Protein 7EPE (pdb70)

Nearest PDB structures (foldseek):
  7epe-assembly1_A  TM=1.003E+00  e=8.708E-57  Homo sapiens
  5tgz-assembly1_A  TM=4.168E-01  e=1.213E-21  Homo sapiens
  5v56-assembly1_B  TM=3.958E-01  e=6.514E-21  Homo sapiens
  5v56-assembly1_A  TM=3.921E-01  e=1.243E-20  Homo sapiens
  5v57-assembly1_A  TM=3.884E-01  e=1.355E-20  Homo sapiens

B-factor: mean 84.49, std 17.22, range [30.0, 153.54]

Secondary structure (P-SEA, 3-state):
ccccaaaaaaaaaaaaaaaaaaaaaaaaacccccccccaaaaaaaaaaaaaaaaaaaaaaaccccaaaaaaaaacaaaaaaaaaaaaaaaaaaaaaacccbbbbbbbbccaaaaaaaaaaaaaaaaaccbbbbbbccccccccccccccbbbbbbbbbbcccccccccaaaaaaaccccccccccbbbbbcccccccccaaaaaaaaaaaaaacccccccccccccccccaaaaaaaaaccccccccccccaaaaaaaaaaaaaaaaaaaaaaaaaccccccccccccccccaaaaaaaaaaaaaaaaaaaaacccccccaaaaaaaaaaaaaaaaaaacaaaaaaacccaaaaaaaaaaaaaaaaaaaaccccaaaaaaacccccccc

Foldseek 3Di:
DCPLLPVLLVLLVVQLVLLVVLVVLCVVCVVWCLCVQAQNVLVVLLSVLLNLLSVLLVLLSDDAFLVSQLCNLLRVLLSLLSNLLSLLLRLVQLCQLQVAAEEEEEFDDVCQLVVLQVLLQVLLVVSNYNYDYYYLLPDDQAQQCPPHQEYEYEWEWDDDPDTDTHPSCVVNLVNVLRNPQAAHEYEYEYEAAPVDPCQRVVRVSSVVVSVVSNHRDQDYYHGDHDRVVVVSVVSSVSSVRSSPSRPNDDDSVNSVVSSVVSSVVLNCVSVVVCVVPPWGDPSDIPDDCVNDCPSVVSSVVSLVSSLVSLVVSQVDCGSNSLSVLSNQLSVVLCVLCVVLVVVCVVCVPDSSVNSSSSSVSSSVNSVSCCPRRSVVSSCCSPVVVVVRD

GO terms:
  GO:0005515 protein binding (F, IPI)
  GO:0008066 glutamate receptor activity (F, IDA)
  GO:0005886 plasma membrane (C, IDA)
  GO:0007216 G protein-coupled glutamate receptor signaling pathway (P, IDA)
  GO:0005886 plasma membrane (C, TAS)
  GO:0007194 negative regulation of adenylate cyclase activity (P, TAS)
  GO:0007268 chemical synaptic transmission (P, TAS)
  GO:0004930 G protein-coupled receptor activity (F, TAS)
  GO:0008066 glutamate receptor activity (F, TAS)

Organism: Homo sapiens (NCBI:txid9606)

CATH classification: 3.40.50.360

Sequence (389 aa):
GDAWAVGPVTIACLGALATLFVLGVFVRHNATPVVKASGRELCYILLGGVFLCYCMTFIFIAKPSTAVCTLRRLGLGTAFSVCYSALLTKTYRIARIFGAKALIVYGSTTGNTEYTAETIARELADAGYEVDSRDAASVEAGGLFEGFDLVLLGCSTWGDDSIELQDDFIPLFDSLEETGAQGRKVACFGCGDSSWEYFCGAVDAIEEKLKNLGAEIVQDGLRIDGDPRAARDDIVGWAHDVRGAIPRFISPASQVAICLALISGQLLIVVAWLVVEAPGTGLRCNHRDASMLGSLAYNVLLIALCTLYAFKTRKCPENFNEAKFIGFTMYTTCIIWLAFLPIFYVTSSDYRVQTTTMCVSVSLSGSVVLGCLFAPKLYIILFQPQKNV

Solvent-accessible surface area: 17642 Å² total; per-residue (Å²): 113,111,84,76,8,97,41,10,43,68,72,0,52,118,8,15,118,41,3,89,112,8,64,40,12,1,88,194,61,50,86,22,58,1,2,112,46,11,2,52,49,0,2,55,39,0,4,34,0,0,65,72,1,3,30,13,2,77,29,7,54,31,82,34,47,83,66,21,0,40,83,23,8,58,10,34,3,24,1,16,0,18,3,3,0,0,0,12,1,4,1,76,27,2,19,88,13,64,39,5,67,0,0,0,0,38,0,18,70,107,26,47,0,25,34,0,1,112,11,0,18,52,44,0,55,106,15,17,12,124,41,57,52,80,43,5,72,98,26,144,14,52,41,17,0,66,56,15,54,0,0,0,0,0,1,13,33,113,29,94,113,76,79,41,22,3,98,44,0,69,83,5,39,89,28,0,106,96,0,34,2,143,58,56,66,0,0,0,1,0,7,19,62,75,100,141,149,119,62,1,3,0,1,51,33,1,28,101,39,0,130,115,40,34,14,87,61,45,40,114,12,15,81,5,75,28,62,0,135,98,21,120,83,99,0,42,42,17,0,130,76,0,54,45,20,9,59,46,140,29,37,59,76,52,7,41,59,72,0,96,60,35,15,46,19,0,69,130,52,0,78,48,17,19,122,117,62,68,38,8,61,115,120,117,21,78,42,35,49,82,70,56,98,30,15,56,61,42,2,65,92,2,10,56,65,0,27,122,72,0,110,76,18,117,96,15,97,34,16,85,51,6,2,86,42,1,0,94,0,0,79,45,2,31,115,13,24,137,53,34,61,73,77,30,177,126,25,64,121,74,63,145,64,27,3,46,20,14,1,58,8,3,2,74,5,0,48,18,2,18,42,29,2,0,48,38,14,20,119,24,5,72,145,58,76,141,50,14,113

InterPro domains:
  IPR000162 GPCR, family 3, metabotropic glutamate receptor [PR00593] (233-244)
  IPR000162 GPCR, family 3, metabotropic glutamate receptor [PR00593] (250-262)
  IPR000162 GPCR, family 3, metabotropic glutamate receptor [PR00593] (313-328)
  IPR000162 GPCR, family 3, metabotropic glutamate receptor [PR00593] (373-384)
  IPR000162 GPCR, family 3, metabotropic glutamate receptor [PR00593] (636-650)
  IPR000162 GPCR, family 3, metabotropic glutamate receptor [PR00593] (793-807)
  IPR000337 GPCR, family 3 [PR00248] (29-41)
  IPR000337 GPCR, family 3 [PR00248] (58-73)
  IPR000337 GPCR, family 3 [PR00248] (73-92)
  IPR000337 GPCR, family 3 [PR00248] (139-165)
  IPR000337 GPCR, family 3 [PR00248] (172-191)
  IPR000337 GPCR, family 3 [PR00248] (191-207)
  IPR000337 GPCR, family 3 [PR00248] (207-224)
  IPR000337 GPCR, family 3 [PR00248] (595-617)
  IPR000337 GPCR, family 3 [PR00248] (640-661)
  IPR000337 GPCR, family 3 [PR00248] (679-702)
  IPR000337 GPCR, family 3 [PR00248] (734-757)
  IPR000337 GPCR, family 3 [PR00248] (757-778)
  IPR001458 GPCR, family 3, metabotropic glutamate receptor 2 [PR01052] (3-19)
  IPR001458 GPCR, family 3, metabotropic glutamate receptor 2 [PR01052] (19-29)

Radius of gyration: 28.12 Å; Cα contacts (8 Å, |Δi|>4): 624; chains: 1; bounding box: 61×88×33 Å

Structure (mmCIF, N/CA/C/O backbone):
data_7EPE
#
_entry.id   7EPE
#
_cell.length_a   58.521
_cell.length_b   86.402
_cell.length_c   99.630
_cell.angle_alpha   90.000
_cell.angle_beta   90.000
_cell.angle_gamma   90.000
#
_symmetry.space_group_name_H-M   'P 21 2 21'
#
loop_
_entity.id
_entity.type
_entity.pdbx_description
1 polymer 'Metabotropic glutamate receptor 2'
2 non-polymer 'FLAVIN MONONUCLEOTIDE'
3 non-polymer 4-(1-methylpyrazol-4-yl)-7-[[(2~{S})-2-(trifluoromethyl)morpholin-4-yl]methyl]quinoline-2-carboxamide
#
loop_
_atom_site.group_PDB
_atom_site.id
_atom_site.type_symbol
_atom_site.label_atom_id
_atom_site.label_alt_id
_atom_site.label_comp_id
_atom_site.label_asym_id
_atom_site.label_entity_id
_atom_site.label_seq_id
_atom_site.pdbx_PDB_ins_code
_atom_site.Cartn_x
_atom_site.Cartn_y
_atom_site.Cartn_z
_atom_site.occupancy
_atom_site.B_iso_or_equiv
_atom_site.auth_seq_id
_atom_site.auth_comp_id
_atom_site.auth_asym_id
_atom_site.auth_atom_id
_atom_site.pdbx_PDB_model_num
ATOM 1 N N . GLY A 1 18 ? -7.42800 -63.79900 42.57700 1.000 91.60000 564 GLY A N 1
ATOM 2 C CA . GLY A 1 18 ? -5.98100 -63.62800 42.66300 1.000 91.21000 564 GLY A CA 1
ATOM 3 C C . GLY A 1 18 ? -5.43400 -62.30400 42.15100 1.000 93.92000 564 GLY A C 1
ATOM 4 O O . GLY A 1 18 ? -4.21700 -62.09300 42.19000 1.000 93.96000 564 GLY A O 1
ATOM 5 N N . ASP A 1 19 ? -6.31400 -61.39200 41.68300 1.000 88.41000 565 ASP A N 1
ATOM 6 C CA . ASP A 1 19 ? -5.89000 -60.08900 41.16500 1.000 87.23000 565 ASP A CA 1
ATOM 7 C C . ASP A 1 19 ? -6.29300 -58.90500 42.06700 1.000 85.09000 565 ASP A C 1
ATOM 8 O O . ASP A 1 19 ? -6.11600 -57.73600 41.67400 1.000 83.47000 565 ASP A O 1
ATOM 13 N N . ALA A 1 20 ? -6.76400 -59.22300 43.29500 1.000 77.64000 566 ALA A N 1
ATOM 14 C CA . ALA A 1 20 ? -7.17100 -58.27300 44.33000 1.000 76.81000 566 ALA A CA 1
ATOM 15 C C . ALA A 1 20 ? -6.05000 -57.29500 44.70700 1.000 80.33000 566 ALA A C 1
ATOM 16 O O . ALA A 1 20 ? -6.29000 -56.09600 44.76200 1.000 80.67000 566 ALA A O 1
ATOM 18 N N . TRP A 1 21 ? -4.82500 -57.80900 44.92000 1.000 75.80000 567 TRP A N 1
ATOM 19 C CA . TRP A 1 21 ? -3.62000 -57.06300 45.27300 1.000 75.21000 567 TRP A CA 1
ATOM 20 C C . TRP A 1 21 ? -3.25100 -55.98700 44.24000 1.000 76.11000 567 TRP A C 1
ATOM 21 O O . TRP A 1 21 ? -2.46800 -55.07400 44.54900 1.000 75.91000 567 TRP A O 1
ATOM 32 N N . ALA A 1 22 ? -3.78200 -56.11700 43.01100 1.000 68.97000 568 ALA A N 1
ATOM 33 C CA . ALA A 1 22 ? -3.48200 -55.19800 41.92500 1.000 66.88000 568 ALA A CA 1
ATOM 34 C C . ALA A 1 22 ? -4.47600 -54.04200 41.75900 1.000 66.30000 568 ALA A C 1
ATOM 35 O O . ALA A 1 22 ? -4.13000 -53.08700 41.09900 1.000 68.50000 568 ALA A O 1
ATOM 37 N N . VAL A 1 23 ? -5.65700 -54.08900 42.37900 1.000 57.91000 569 VAL A N 1
ATOM 38 C CA . VAL A 1 23 ? -6.71700 -53.09700 42.23700 1.000 56.92000 569 VAL A CA 1
ATOM 39 C C . VAL A 1 23 ? -6.28900 -51.68100 42.68700 1.000 62.37000 569 VAL A C 1
ATOM 40 O O . VAL A 1 23 ? -6.44400 -50.72100 41.91200 1.000 61.15000 569 VAL A O 1
ATOM 44 N N . GLY A 1 24 ? -5.75700 -51.58400 43.91300 1.000 59.40000 570 GLY A N 1
ATOM 45 C CA . GLY A 1 24 ? -5.21200 -50.37000 44.51500 1.000 58.58000 570 GLY A CA 1
ATOM 46 C C . GLY A 1 24 ? -4.14800 -49.73100 43.64000 1.000 66.41000 570 GLY A C 1
ATOM 47 O O . GLY A 1 24 ? -4.36100 -48.59800 43.16800 1.000 66.30000 570 GLY A O 1
ATOM 48 N N . PRO A 1 25 ? -3.03000 -50.47600 43.31100 1.000 63.68000 571 PRO A N 1
ATOM 49 C CA . PRO A 1 25 ? -1.97800 -49.90700 42.42400 1.000 62.12000 571 PRO A CA 1
ATOM 50 C C . PRO A 1 25 ? -2.46200 -49.46200 41.04900 1.000 65.69000 571 PRO A C 1
ATOM 51 O O . PRO A 1 25 ? -2.01400 -48.41900 40.58700 1.000 65.99000 571 PRO A O 1
ATOM 55 N N . VAL A 1 26 ? -3.37300 -50.23300 40.40500 1.000 62.33000 572 VAL A N 1
ATOM 56 C CA . VAL A 1 26 ? -3.94200 -49.90000 39.08300 1.000 62.07000 572 VAL A CA 1
ATOM 57 C C . VAL A 1 26 ? -4.77500 -48.58800 39.16700 1.000 66.82000 572 VAL A C 1
ATOM 58 O O . VAL A 1 26 ? -4.62500 -47.72600 38.29700 1.000 65.68000 572 VAL A O 1
ATOM 62 N N . THR A 1 27 ? -5.58700 -48.42100 40.25400 1.000 63.91000 573 THR A N 1
ATOM 63 C CA . THR A 1 27 ? -6.40400 -47.23100 40.51600 1.000 62.96000 573 THR A CA 1
ATOM 64 C C . THR A 1 27 ? -5.53400 -46.00900 40.64600 1.000 67.81000 573 THR A C 1
ATOM 65 O O . THR A 1 27 ? -5.85000 -45.00600 40.01800 1.000 67.84000 573 THR A O 1
ATOM 69 N N . ILE A 1 28 ? -4.42600 -46.09600 41.42200 1.000 65.65000 574 ILE A N 1
ATOM 70 C CA . ILE A 1 28 ? -3.47000 -44.98600 41.57900 1.000 65.89000 574 ILE A CA 1
ATOM 71 C C . ILE A 1 28 ? -2.92300 -44.62300 40.19700 1.000 67.52000 574 ILE A C 1
ATOM 72 O O . ILE A 1 28 ? -3.08500 -43.48200 39.76300 1.000 66.47000 574 ILE A O 1
ATOM 77 N N . ALA A 1 29 ? -2.31800 -45.61600 39.51100 1.000 63.08000 575 ALA A N 1
ATOM 78 C CA . ALA A 1 29 ? -1.73100 -45.50000 38.18100 1.000 63.75000 575 ALA A CA 1
ATOM 79 C C . ALA A 1 29 ? -2.66600 -44.81900 37.15200 1.000 70.34000 575 ALA A C 1
ATOM 80 O O . ALA A 1 29 ? -2.20400 -43.96500 36.40300 1.000 71.31000 575 ALA A O 1
ATOM 82 N N . CYS A 1 30 ? -3.95500 -45.18800 37.12300 1.000 67.25000 576 CYS A N 1
ATOM 83 C CA . CYS A 1 30 ? -4.94700 -44.59900 36.22200 1.000 68.30000 576 CYS A CA 1
ATOM 84 C C . CYS A 1 30 ? -5.25700 -43.16000 36.61800 1.000 69.44000 576 CYS A C 1
ATOM 85 O O . CYS A 1 30 ? -5.33500 -42.30500 35.74900 1.000 66.93000 576 CYS A O 1
ATOM 88 N N . LEU A 1 31 ? -5.44900 -42.89400 37.92400 1.000 66.70000 577 LEU A N 1
ATOM 89 C CA . LEU A 1 31 ? -5.74100 -41.54600 38.41600 1.000 66.80000 577 LEU A CA 1
ATOM 90 C C . LEU A 1 31 ? -4.56400 -40.60200 38.14700 1.000 69.19000 577 LEU A C 1
ATOM 91 O O . LEU A 1 31 ? -4.77100 -39.47500 37.66500 1.000 67.58000 577 LEU A O 1
ATOM 96 N N . GLY A 1 32 ? -3.35100 -41.11200 38.37800 1.000 64.56000 578 GLY A N 1
ATOM 97 C CA . GLY A 1 32 ? -2.10800 -40.39100 38.14400 1.000 64.13000 578 GLY A CA 1
ATOM 98 C C . GLY A 1 32 ? -1.85700 -40.09000 36.67600 1.000 68.42000 578 GLY A C 1
ATOM 99 O O . GLY A 1 32 ? -1.42200 -38.97800 36.33600 1.000 68.36000 578 GLY A O 1
ATOM 100 N N . ALA A 1 33 ? -2.13200 -41.08700 35.79100 1.000 62.87000 579 ALA A N 1
ATOM 101 C CA . ALA A 1 33 ? -1.99500 -40.96000 34.34000 1.000 61.94000 579 ALA A CA 1
ATOM 102 C C . ALA A 1 33 ? -2.94700 -39.89700 33.82000 1.000 67.29000 579 ALA A C 1
ATOM 103 O O . ALA A 1 33 ? -2.54100 -39.05400 33.03700 1.000 66.93000 579 ALA A O 1
ATOM 105 N N . LEU A 1 34 ? -4.19100 -39.91000 34.29400 1.000 66.33000 580 LEU A N 1
ATOM 106 C CA . LEU A 1 34 ? -5.22400 -38.95300 33.90500 1.000 67.36000 580 LEU A CA 1
ATOM 107 C C . LEU A 1 34 ? -4.89400 -37.53900 34.34500 1.000 70.46000 580 LEU A C 1
ATOM 108 O O . LEU A 1 34 ? -5.12700 -36.61800 33.57100 1.000 70.93000 580 LEU A O 1
ATOM 113 N N . ALA A 1 35 ? -4.29800 -37.37400 35.54800 1.000 65.90000 581 ALA A N 1
ATOM 114 C CA . ALA A 1 35 ? -3.85500 -36.08300 36.10800 1.000 64.37000 581 ALA A CA 1
ATOM 115 C C . ALA A 1 35 ? -2.74600 -35.50000 35.22700 1.000 68.11000 581 ALA A C 1
ATOM 116 O O . ALA A 1 35 ? -2.87700 -34.35700 34.79800 1.000 68.47000 581 ALA A O 1
ATOM 118 N N . THR A 1 36 ? -1.69500 -36.31200 34.90800 1.000 63.37000 582 THR A N 1
ATOM 119 C CA . THR A 1 36 ? -0.54000 -35.96700 34.05600 1.000 62.20000 582 THR A CA 1
ATOM 120 C C . THR A 1 36 ? -1.01200 -35.54500 32.65300 1.000 65.90000 582 THR A C 1
ATOM 121 O O . THR A 1 36 ? -0.42900 -34.63000 32.05600 1.000 65.57000 582 THR A O 1
ATOM 125 N N . LEU A 1 37 ? -2.05900 -36.21600 32.13300 1.000 61.70000 583 LEU A N 1
ATOM 126 C CA . LEU A 1 37 ? -2.59200 -35.89400 30.81800 1.000 62.21000 583 LEU A CA 1
ATOM 127 C C . LEU A 1 37 ? -3.32600 -34.54500 30.82700 1.000 66.89000 583 LEU A C 1
ATOM 128 O O . LEU A 1 37 ? -3.16800 -33.73500 29.89000 1.000 65.74000 583 LEU A O 1
ATOM 133 N N . PHE A 1 38 ? -4.04800 -34.27800 31.94500 1.000 62.83000 584 PHE A N 1
ATOM 134 C CA . PHE A 1 38 ? -4.76700 -33.03700 32.19400 1.000 61.68000 584 PHE A CA 1
ATOM 135 C C . PHE A 1 38 ? -3.76800 -31.88100 32.27600 1.000 65.94000 584 PHE A C 1
ATOM 136 O O . PHE A 1 38 ? -4.00200 -30.84500 31.66400 1.000 65.47000 584 PHE A O 1
ATOM 144 N N . VAL A 1 39 ? -2.65700 -32.08000 33.00300 1.000 63.06000 585 VAL A N 1
ATOM 145 C CA . VAL A 1 39 ? -1.58100 -31.09500 33.16100 1.000 63.38000 585 VAL A CA 1
ATOM 146 C C . VAL A 1 39 ? -0.99500 -30.75400 31.78900 1.000 67.94000 585 VAL A C 1
ATOM 147 O O . VAL A 1 39 ? -0.88800 -29.57300 31.45900 1.000 67.30000 585 VAL A O 1
ATOM 151 N N . LEU A 1 40 ? -0.69800 -31.78700 30.96800 1.000 65.82000 586 LEU A N 1
ATOM 152 C CA . LEU A 1 40 ? -0.19800 -31.62700 29.59900 1.000 65.96000 586 LEU A CA 1
ATOM 153 C C . LEU A 1 40 ? -1.21100 -30.85500 28.73500 1.000 72.26000 586 LEU A C 1
ATOM 154 O O . LEU A 1 40 ? -0.82600 -29.93700 28.00600 1.000 72.50000 586 LEU A O 1
ATOM 159 N N . GLY A 1 41 ? -2.49100 -31.20400 28.86900 1.000 68.80000 587 GLY A N 1
ATOM 160 C CA . GLY A 1 41 ? -3.56700 -30.52500 28.16000 1.000 68.22000 587 GLY A CA 1
ATOM 161 C C . GLY A 1 41 ? -3.64100 -29.04100 28.48300 1.000 70.16000 587 GLY A C 1
ATOM 162 O O . GLY A 1 41 ? -3.71600 -28.22000 27.56500 1.000 69.41000 587 GLY A O 1
ATOM 163 N N . VAL A 1 42 ? -3.58500 -28.68300 29.79800 1.000 65.36000 588 VAL A N 1
ATOM 164 C CA . VAL A 1 42 ? -3.62200 -27.28400 30.25700 1.000 64.39000 588 VAL A CA 1
ATOM 165 C C . VAL A 1 42 ? -2.40700 -26.50600 29.74100 1.000 68.18000 588 VAL A C 1
ATOM 166 O O . VAL A 1 42 ? -2.55800 -25.37900 29.24300 1.000 68.32000 588 VAL A O 1
ATOM 170 N N . PHE A 1 43 ? -1.22000 -27.14100 29.81700 1.000 63.06000 589 PHE A N 1
ATOM 171 C CA . PHE A 1 43 ? 0.04100 -26.58900 29.34300 1.000 62.95000 589 PHE A CA 1
ATOM 172 C C . PHE A 1 43 ? 0.05200 -26.35300 27.85000 1.000 65.86000 589 PHE A C 1
ATOM 173 O O . PHE A 1 43 ? 0.30900 -25.22600 27.46800 1.000 66.30000 589 PHE A O 1
ATOM 181 N N . VAL A 1 44 ? -0.27500 -27.37100 27.01700 1.000 61.74000 590 VAL A N 1
ATOM 182 C CA . VAL A 1 44 ? -0.32100 -27.27300 25.54800 1.000 62.15000 590 VAL A CA 1
ATOM 183 C C . VAL A 1 44 ? -1.38300 -26.25000 25.10700 1.000 70.88000 590 VAL A C 1
ATOM 184 O O . VAL A 1 44 ? -1.10000 -25.42100 24.22100 1.000 71.82000 590 VAL A O 1
ATOM 188 N N . ARG A 1 45 ? -2.58300 -26.25700 25.75700 1.000 67.57000 591 ARG A N 1
ATOM 189 C CA . ARG A 1 45 ? -3.60000 -25.25500 25.43600 1.000 67.62000 591 ARG A CA 1
ATOM 190 C C . ARG A 1 45 ? -3.04900 -23.81700 25.64600 1.000 71.98000 591 ARG A C 1
ATOM 191 O O . ARG A 1 45 ? -3.28800 -22.96000 24.80600 1.000 72.15000 591 ARG A O 1
ATOM 199 N N . HIS A 1 46 ? -2.28200 -23.58600 26.72800 1.000 69.13000 592 HIS A N 1
ATOM 200 C CA . HIS A 1 46 ? -1.69300 -22.27700 27.06700 1.000 68.86000 592 HIS A CA 1
ATOM 201 C C . HIS A 1 46 ? -0.18200 -22.25000 26.81100 1.000 70.41000 592 HIS A C 1
ATOM 202 O O . HIS A 1 46 ? 0.53100 -21.61100 27.55300 1.000 69.34000 592 HIS A O 1
ATOM 209 N N . ASN A 1 47 ? 0.30300 -22.94800 25.76800 1.000 66.41000 593 ASN A N 1
ATOM 210 C CA . ASN A 1 47 ? 1.72900 -23.08600 25.41900 1.000 65.73000 593 ASN A CA 1
ATOM 211 C C . ASN A 1 47 ? 2.52200 -21.76800 25.21300 1.000 68.62000 593 ASN A C 1
ATOM 212 O O . ASN A 1 47 ? 3.70200 -21.72600 25.56000 1.000 67.65000 593 ASN A O 1
ATOM 217 N N . ALA A 1 48 ? 1.90200 -20.73100 24.62700 1.000 64.92000 594 ALA A N 1
ATOM 218 C CA . ALA A 1 48 ? 2.57200 -19.45700 24.33000 1.000 64.86000 594 ALA A CA 1
ATOM 219 C C . ALA A 1 48 ? 2.43700 -18.44200 25.48100 1.000 74.62000 594 ALA A C 1
ATOM 220 O O . ALA A 1 48 ? 2.93100 -17.30600 25.40500 1.000 76.94000 594 ALA A O 1
ATOM 222 N N . THR A 1 49 ? 1.77300 -18.87300 26.55000 1.000 72.31000 595 THR A N 1
ATOM 223 C CA . THR A 1 49 ? 1.53100 -18.10600 27.75900 1.000 72.94000 595 THR A CA 1
ATOM 224 C C . THR A 1 49 ? 2.85900 -17.91400 28.54200 1.000 77.88000 595 THR A C 1
ATOM 225 O O . THR A 1 49 ? 3.72900 -18.77600 28.45300 1.000 77.88000 595 THR A O 1
ATOM 229 N N . PRO A 1 50 ? 3.05500 -16.80800 29.29900 1.000 74.90000 596 PRO A N 1
ATOM 230 C CA . PRO A 1 50 ? 4.30700 -16.65600 30.07300 1.000 73.52000 596 PRO A CA 1
ATOM 231 C C . PRO A 1 50 ? 4.59600 -17.76700 31.09800 1.000 74.93000 596 PRO A C 1
ATOM 232 O O . PRO A 1 50 ? 5.73900 -18.17800 31.18200 1.000 74.62000 596 PRO A O 1
ATOM 236 N N . VAL A 1 51 ? 3.59000 -18.29300 31.82900 1.000 70.12000 597 VAL A N 1
ATOM 237 C CA . VAL A 1 51 ? 3.78600 -19.38600 32.82000 1.000 69.42000 597 VAL A CA 1
ATOM 238 C C . VAL A 1 51 ? 4.45400 -20.63000 32.18400 1.000 73.81000 597 VAL A C 1
ATOM 239 O O . VAL A 1 51 ? 5.34400 -21.22900 32.79400 1.000 73.86000 597 VAL A O 1
ATOM 243 N N . VAL A 1 52 ? 4.04400 -20.99100 30.96000 1.000 70.68000 598 VAL A N 1
ATOM 244 C CA . VAL A 1 52 ? 4.57400 -22.14300 30.21200 1.000 70.78000 598 VAL A CA 1
ATOM 245 C C . VAL A 1 52 ? 5.89300 -21.79500 29.44900 1.000 77.23000 598 VAL A C 1
ATOM 246 O O . VAL A 1 52 ? 6.81400 -22.60200 29.43200 1.000 76.12000 598 VAL A O 1
ATOM 250 N N . LYS A 1 53 ? 5.99200 -20.60100 28.85300 1.000 77.45000 599 LYS A N 1
ATOM 251 C CA . LYS A 1 53 ? 7.15800 -20.17200 28.06700 1.000 78.84000 599 LYS A CA 1
ATOM 252 C C . LYS A 1 53 ? 8.39000 -19.65100 28.86600 1.000 86.58000 599 LYS A C 1
ATOM 253 O O . LYS A 1 53 ? 9.52400 -19.91400 28.45300 1.000 85.95000 599 LYS A O 1
ATOM 259 N N . ALA A 1 54 ? 8.16400 -18.91100 29.98100 1.000 86.58000 600 ALA A N 1
ATOM 260 C CA . ALA A 1 54 ? 9.16100 -18.17300 30.79200 1.000 88.11000 600 ALA A CA 1
ATOM 261 C C . ALA A 1 54 ? 10.32500 -18.95900 31.42300 1.000 94.27000 600 ALA A C 1
ATOM 262 O O . ALA A 1 54 ? 11.24800 -18.32000 31.94500 1.000 95.80000 600 ALA A O 1
ATOM 264 N N . SER A 1 55 ? 10.32100 -20.28000 31.37300 1.000 90.77000 601 SER A N 1
ATOM 265 C CA . SER A 1 55 ? 11.40800 -21.05200 31.98200 1.000 90.64000 601 SER A CA 1
ATOM 266 C C . SER A 1 55 ? 12.00200 -22.07500 30.98500 1.000 93.71000 601 SER A C 1
ATOM 267 O O . SER A 1 55 ? 12.48800 -21.68800 29.91200 1.000 94.01000 601 SER A O 1
ATOM 270 N N . GLY A 1 56 ? 11.95800 -23.35400 31.35900 1.000 88.39000 602 GLY A N 1
ATOM 271 C CA . GLY A 1 56 ? 12.40900 -24.48100 30.55300 1.000 86.32000 602 GLY A CA 1
ATOM 272 C C . GLY A 1 56 ? 11.18700 -25.22300 30.05800 1.000 84.83000 602 GLY A C 1
ATOM 273 O O . GLY A 1 56 ? 10.80100 -26.24200 30.63300 1.000 84.52000 602 GLY A O 1
ATOM 274 N N . ARG A 1 57 ? 10.52500 -24.65500 29.04200 1.000 76.59000 603 ARG A N 1
ATOM 275 C CA . ARG A 1 57 ? 9.30800 -25.20000 28.45800 1.000 74.24000 603 ARG A CA 1
ATOM 276 C C . ARG A 1 57 ? 9.46800 -26.64000 27.97700 1.000 75.98000 603 ARG A C 1
ATOM 277 O O . ARG A 1 57 ? 8.63900 -27.48300 28.31500 1.000 76.57000 603 ARG A O 1
ATOM 285 N N . GLU A 1 58 ? 10.53200 -26.91600 27.20300 1.000 70.11000 604 GLU A N 1
ATOM 286 C CA . GLU A 1 58 ? 10.83100 -28.23300 26.63200 1.000 68.63000 604 GLU A CA 1
ATOM 287 C C . GLU A 1 58 ? 11.12800 -29.18500 27.74400 1.000 71.08000 604 GLU A C 1
ATOM 288 O O . GLU A 1 58 ? 10.70000 -30.33400 27.69000 1.000 71.80000 604 GLU A O 1
ATOM 294 N N . LEU A 1 59 ? 11.78900 -28.68600 28.80300 1.000 65.72000 605 LEU A N 1
ATOM 295 C CA . LEU A 1 59 ? 12.13600 -29.46800 29.99000 1.000 64.26000 605 LEU A CA 1
ATOM 296 C C . LEU A 1 59 ? 10.89700 -29.92000 30.79100 1.000 66.53000 605 LEU A C 1
ATOM 297 O O . LEU A 1 59 ? 10.86100 -31.07400 31.19700 1.000 65.81000 605 LEU A O 1
ATOM 302 N N . CYS A 1 60 ? 9.86700 -29.04600 30.93500 1.000 63.89000 606 CYS A N 1
ATOM 303 C CA . CYS A 1 60 ? 8.58300 -29.31000 31.61200 1.000 63.91000 606 CYS A CA 1
ATOM 304 C C . CYS A 1 60 ? 7.73800 -30.32400 30.85700 1.000 67.55000 606 CYS A C 1
ATOM 305 O O . CYS A 1 60 ? 6.91300 -30.98900 31.47400 1.000 67.86000 606 CYS A O 1
ATOM 308 N N . TYR A 1 61 ? 7.91900 -30.44100 29.53000 1.000 63.65000 607 TYR A N 1
ATOM 309 C CA . TYR A 1 61 ? 7.21100 -31.44900 28.73300 1.000 63.41000 607 TYR A CA 1
ATOM 310 C C . TYR A 1 61 ? 7.94700 -32.77900 28.90300 1.000 68.41000 607 TYR A C 1
ATOM 311 O O . TYR A 1 61 ? 7.30500 -33.83300 29.02900 1.000 69.63000 607 TYR A O 1
ATOM 320 N N . ILE A 1 62 ? 9.30000 -32.72800 28.94600 1.000 62.62000 608 ILE A N 1
ATOM 321 C CA . ILE A 1 62 ? 10.12400 -33.92300 29.15700 1.000 60.90000 608 ILE A CA 1
ATOM 322 C C . ILE A 1 62 ? 9.78500 -34.49000 30.54900 1.000 63.55000 608 ILE A C 1
ATOM 323 O O . ILE A 1 62 ? 9.45200 -35.67000 30.65800 1.000 62.12000 608 ILE A O 1
ATOM 328 N N . LEU A 1 63 ? 9.74100 -33.60200 31.56900 1.000 59.21000 609 LEU A N 1
ATOM 329 C CA . LEU A 1 63 ? 9.39200 -33.92200 32.94600 1.000 59.39000 609 LEU A CA 1
ATOM 330 C C . LEU A 1 63 ? 8.02900 -34.62000 33.02100 1.000 66.93000 609 LEU A C 1
ATOM 331 O O . LEU A 1 63 ? 7.93700 -35.67400 33.65200 1.000 68.57000 609 LEU A O 1
ATOM 336 N N . LEU A 1 64 ? 6.99800 -34.07000 32.33700 1.000 62.93000 610 LEU A N 1
ATOM 337 C CA . LEU A 1 64 ? 5.65600 -34.65400 32.29600 1.000 62.47000 610 LEU A CA 1
ATOM 338 C C . LEU A 1 64 ? 5.64800 -36.03300 31.67800 1.000 64.35000 610 LEU A C 1
ATOM 339 O O . LEU A 1 64 ? 4.95000 -36.90500 32.18400 1.000 63.39000 610 LEU A O 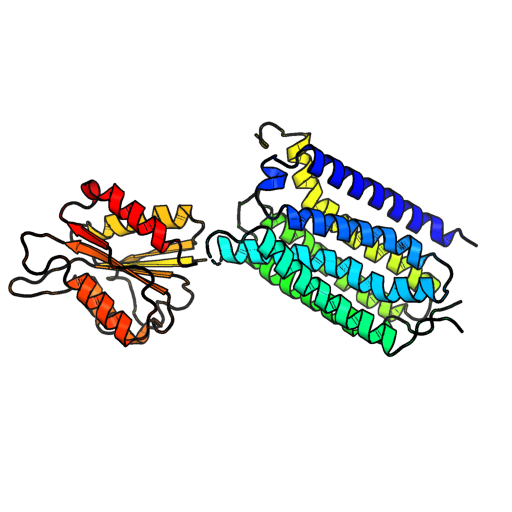1
ATOM 344 N N . GLY A 1 65 ? 6.48500 -36.24000 30.65700 1.000 61.09000 611 GLY A N 1
ATOM 345 C CA . GLY A 1 65 ? 6.65300 -37.53600 30.00900 1.000 60.99000 611 GLY A CA 1
ATOM 346 C C . GLY A 1 65 ? 7.19600 -38.54600 31.00000 1.000 65.88000 611 GLY A C 1
ATOM 347 O O . GLY A 1 65 ? 6.72900 -39.68000 31.04400 1.000 66.01000 611 GLY A O 1
ATOM 348 N N . GLY A 1 66 ? 8.14200 -38.10300 31.82800 1.000 62.58000 612 GLY A N 1
ATOM 349 C CA . GLY A 1 66 ? 8.78400 -38.91700 32.85300 1.000 62.65000 612 GLY A CA 1
ATOM 350 C C . GLY A 1 66 ? 7.82300 -39.32900 33.94600 1.000 66.68000 612 GLY A C 1
ATOM 351 O O . GLY A 1 66 ? 7.86700 -40.48200 34.41100 1.000 65.86000 612 GLY A O 1
ATOM 352 N N . VAL A 1 67 ? 6.94800 -38.36500 34.36900 1.000 61.13000 613 VAL A N 1
ATOM 353 C CA . VAL A 1 67 ? 5.90000 -38.57600 35.38100 1.000 59.10000 613 VAL A CA 1
ATOM 354 C C . VAL A 1 67 ? 4.87300 -39.58100 34.80500 1.000 60.74000 613 VAL A C 1
ATOM 355 O O . VAL A 1 67 ? 4.49400 -40.52900 35.48700 1.000 57.01000 613 VAL A O 1
ATOM 359 N N . PHE A 1 68 ? 4.49200 -39.41200 33.52100 1.000 59.40000 614 PHE A N 1
ATOM 360 C CA . PHE A 1 68 ? 3.58300 -40.34500 32.83800 1.000 59.57000 614 PHE A CA 1
ATOM 361 C C . PHE A 1 68 ? 4.16300 -41.76500 32.84300 1.000 62.65000 614 PHE A C 1
ATOM 362 O O . PHE A 1 68 ? 3.43600 -42.68800 33.16400 1.000 60.78000 614 PHE A O 1
ATOM 370 N N . LEU A 1 69 ? 5.48100 -41.92200 32.57100 1.000 62.44000 615 LEU A N 1
ATOM 371 C CA . LEU A 1 69 ? 6.18100 -43.22200 32.58300 1.000 63.77000 615 LEU A CA 1
ATOM 372 C C . LEU A 1 69 ? 6.23300 -43.86500 33.97700 1.000 67.07000 615 LEU A C 1
ATOM 373 O O . LEU A 1 69 ? 6.13800 -45.08700 34.07900 1.000 66.44000 615 LEU A O 1
ATOM 378 N N . CYS A 1 70 ? 6.33400 -43.03600 35.03300 1.000 62.68000 616 CYS A N 1
ATOM 379 C CA . CYS A 1 70 ? 6.31600 -43.47400 36.42300 1.000 62.57000 616 CYS A CA 1
ATOM 380 C C . CYS A 1 70 ? 5.01800 -44.19200 36.71800 1.000 65.55000 616 CYS A C 1
ATOM 381 O O . CYS A 1 70 ? 5.06700 -45.33800 37.15800 1.000 66.76000 616 CYS A O 1
ATOM 384 N N . TYR A 1 71 ? 3.86800 -43.57400 36.39400 1.000 60.10000 617 TYR A N 1
ATOM 385 C CA . TYR A 1 71 ? 2.56400 -44.20600 36.59400 1.000 60.12000 617 TYR A CA 1
ATOM 386 C C . TYR A 1 71 ? 2.38700 -45.47500 35.75600 1.000 65.10000 617 TYR A C 1
ATOM 387 O O . TYR A 1 71 ? 1.85800 -46.47400 36.25600 1.000 62.52000 617 TYR A O 1
ATOM 396 N N . CYS A 1 72 ? 2.84600 -45.43600 34.49500 1.000 65.15000 618 CYS A N 1
ATOM 397 C CA . CYS A 1 72 ? 2.73600 -46.56700 33.57500 1.000 67.14000 618 CYS A CA 1
ATOM 398 C C . CYS A 1 72 ? 3.53900 -47.77900 34.01300 1.000 70.72000 618 CYS A C 1
ATOM 399 O O . CYS A 1 72 ? 3.17300 -48.89100 33.65200 1.000 69.27000 618 CYS A O 1
ATOM 402 N N . MET A 1 73 ? 4.60500 -47.56900 34.82700 1.000 67.64000 619 MET A N 1
ATOM 403 C CA . MET A 1 73 ? 5.44800 -48.63900 35.35900 1.000 67.45000 619 MET A CA 1
ATOM 404 C C . MET A 1 73 ? 4.63600 -49.68100 36.14100 1.000 70.05000 619 MET A C 1
ATOM 405 O O . MET A 1 73 ? 5.02100 -50.84700 36.15400 1.000 69.03000 619 MET A O 1
ATOM 410 N N . THR A 1 74 ? 3.50800 -49.25700 36.77000 1.000 66.62000 620 THR A N 1
ATOM 411 C CA . THR A 1 74 ? 2.60600 -50.10800 37.55000 1.000 66.60000 620 THR A CA 1
ATOM 412 C C . THR A 1 74 ? 2.15500 -51.25300 36.66900 1.000 71.50000 620 THR A C 1
ATOM 413 O O . THR A 1 74 ? 2.38300 -52.39800 37.02600 1.000 72.31000 620 THR A O 1
ATOM 417 N N . PHE A 1 75 ? 1.59900 -50.94200 35.49100 1.000 68.15000 621 PHE A N 1
ATOM 418 C CA . PHE A 1 75 ? 1.12600 -51.91500 34.50300 1.000 67.90000 621 PHE A CA 1
ATOM 419 C C . PHE A 1 75 ? 2.20000 -52.96100 34.14500 1.000 72.84000 621 PHE A C 1
ATOM 420 O O . PHE A 1 75 ? 1.86800 -54.12600 33.90700 1.000 72.79000 621 PHE A O 1
ATOM 428 N N . ILE A 1 76 ? 3.48200 -52.56500 34.20600 1.000 69.63000 622 ILE A N 1
ATOM 429 C CA . ILE A 1 76 ? 4.62000 -53.45400 33.96700 1.000 69.20000 622 ILE A CA 1
ATOM 430 C C . ILE A 1 76 ? 4.91000 -54.29000 35.22600 1.000 76.02000 622 ILE A C 1
ATOM 431 O O . ILE A 1 76 ? 5.15900 -55.48400 35.09000 1.000 77.82000 622 ILE A O 1
ATOM 436 N N . PHE A 1 77 ? 4.81900 -53.69600 36.44400 1.000 73.02000 623 PHE A N 1
ATOM 437 C CA . PHE A 1 77 ? 5.01400 -54.43600 37.70700 1.000 72.13000 623 PHE A CA 1
ATOM 438 C C . PHE A 1 77 ? 3.91600 -55.45800 37.93800 1.000 75.43000 623 PHE A C 1
ATOM 439 O O . PHE A 1 77 ? 4.21000 -56.55200 38.40300 1.000 75.72000 623 PHE A O 1
ATOM 447 N N . ILE A 1 78 ? 2.66300 -55.11200 37.61900 1.000 72.75000 624 ILE A N 1
ATOM 448 C CA . ILE A 1 78 ? 1.50400 -56.00300 37.79400 1.000 73.96000 624 ILE A CA 1
ATOM 449 C C . ILE A 1 78 ? 1.48900 -57.15700 36.74900 1.000 81.00000 624 ILE A C 1
ATOM 450 O O . ILE A 1 78 ? 0.97000 -58.24000 37.04300 1.000 81.84000 624 ILE A O 1
ATOM 455 N N . ALA A 1 79 ? 2.08900 -56.93000 35.55400 1.000 78.04000 625 ALA A N 1
ATOM 456 C CA . ALA A 1 79 ? 2.16200 -57.89600 34.45900 1.000 77.56000 625 ALA A CA 1
ATOM 457 C C . ALA A 1 79 ? 2.86100 -59.20100 34.84000 1.000 84.62000 625 ALA A C 1
ATOM 458 O O . ALA A 1 79 ? 3.74800 -59.20500 35.70400 1.000 85.53000 625 ALA A O 1
ATOM 460 N N . LYS A 1 80 ? 2.44700 -60.31300 34.19000 1.000 81.03000 626 LYS A N 1
ATOM 461 C CA . LYS A 1 80 ? 3.03900 -61.62000 34.42200 1.000 80.70000 626 LYS A CA 1
ATOM 462 C C . LYS A 1 80 ? 4.43600 -61.64700 33.79700 1.000 85.09000 626 LYS A C 1
ATOM 463 O O . LYS A 1 80 ? 4.58300 -61.28300 32.61600 1.000 82.06000 626 LYS A O 1
ATOM 465 N N . PRO A 1 81 ? 5.47100 -62.03200 34.59700 1.000 84.50000 627 PRO A N 1
ATOM 466 C CA . PRO A 1 81 ? 6.84200 -62.07800 34.07100 1.000 84.73000 627 PRO A CA 1
ATOM 467 C C . PRO A 1 81 ? 6.99400 -62.95700 32.84400 1.000 88.72000 627 PRO A C 1
ATOM 468 O O . PRO A 1 81 ? 6.47500 -64.06800 32.78100 1.000 88.96000 627 PRO A O 1
ATOM 472 N N . SER A 1 82 ? 7.65500 -62.39300 31.84300 1.000 85.18000 628 SER A N 1
ATOM 473 C CA . SER A 1 82 ? 7.96400 -62.98500 30.55000 1.000 85.05000 628 SER A CA 1
ATOM 474 C C . SER A 1 82 ? 9.17300 -62.21000 30.04800 1.000 91.22000 628 SER A C 1
ATOM 475 O O . SER A 1 82 ? 9.53400 -61.19600 30.66400 1.000 90.68000 628 SER A O 1
ATOM 478 N N . THR A 1 83 ? 9.79300 -62.66400 28.93400 1.000 87.87000 629 THR A N 1
ATOM 479 C CA . THR A 1 83 ? 10.96700 -62.00700 28.35700 1.000 87.11000 629 THR A CA 1
ATOM 480 C C . THR A 1 83 ? 10.71500 -60.50300 28.13500 1.000 89.10000 629 THR A C 1
ATOM 481 O O . THR A 1 83 ? 11.54800 -59.69200 28.54100 1.000 88.94000 629 THR A O 1
ATOM 485 N N . ALA A 1 84 ? 9.54700 -60.14100 27.56000 1.000 83.73000 630 ALA A N 1
ATOM 486 C CA . ALA A 1 84 ? 9.18000 -58.75300 27.27300 1.000 82.61000 630 ALA A CA 1
ATOM 487 C C . ALA A 1 84 ? 8.95400 -57.94700 28.52300 1.000 85.76000 630 ALA A C 1
ATOM 488 O O . ALA A 1 84 ? 9.45700 -56.82900 28.61500 1.000 86.51000 630 ALA A O 1
ATOM 490 N N . VAL A 1 85 ? 8.20700 -58.50200 29.48700 1.000 80.85000 631 VAL A N 1
ATOM 491 C CA . VAL A 1 85 ? 7.91400 -57.82300 30.74900 1.000 79.98000 631 VAL A CA 1
ATOM 492 C C . VAL A 1 85 ? 9.21800 -57.58900 31.52200 1.000 84.50000 631 VAL A C 1
ATOM 493 O O . VAL A 1 85 ? 9.47300 -56.46100 31.92500 1.000 83.79000 631 VAL A O 1
ATOM 497 N N . CYS A 1 86 ? 10.07700 -58.61800 31.62400 1.000 83.41000 632 CYS A N 1
ATOM 498 C CA . CYS A 1 86 ? 11.37900 -58.54200 32.29800 1.000 84.43000 632 CYS A CA 1
ATOM 499 C C . CYS A 1 86 ? 12.29800 -57.52400 31.67700 1.000 81.96000 632 CYS A C 1
ATOM 500 O O . CYS A 1 86 ? 13.03100 -56.87500 32.41100 1.000 80.26000 632 CYS A O 1
ATOM 503 N N . THR A 1 87 ? 12.25000 -57.37000 30.33100 1.000 76.17000 633 THR A N 1
ATOM 504 C CA . THR A 1 87 ? 13.04100 -56.38100 29.58200 1.000 74.74000 633 THR A CA 1
ATOM 505 C C . THR A 1 87 ? 12.56100 -55.01200 30.00900 1.000 76.67000 633 THR A C 1
ATOM 506 O O . THR A 1 87 ? 13.34600 -54.22900 30.53600 1.000 75.79000 633 THR A O 1
ATOM 510 N N . LEU A 1 88 ? 11.24200 -54.77500 29.83800 1.000 72.77000 634 LEU A N 1
ATOM 511 C CA . LEU A 1 88 ? 10.53800 -53.54700 30.18100 1.000 72.48000 634 LEU A CA 1
ATOM 512 C C . LEU A 1 88 ? 10.79500 -53.08900 31.60600 1.000 75.12000 634 LEU A C 1
ATOM 513 O O . LEU A 1 88 ? 11.10500 -51.91900 31.77400 1.000 74.46000 634 LEU A O 1
ATOM 518 N N . ARG A 1 89 ? 10.69200 -54.00100 32.61400 1.000 70.36000 635 ARG A N 1
ATOM 519 C CA . ARG A 1 89 ? 10.91400 -53.70100 34.03900 1.000 69.91000 635 ARG A CA 1
ATOM 520 C C . ARG A 1 89 ? 12.29800 -53.12500 34.27200 1.000 72.65000 635 ARG A C 1
ATOM 521 O O . ARG A 1 89 ? 12.41500 -52.04900 34.86600 1.000 70.95000 635 ARG A O 1
ATOM 529 N N . ARG A 1 90 ? 13.33700 -53.85300 33.79700 1.000 69.86000 636 ARG A N 1
ATOM 530 C CA . ARG A 1 90 ? 14.75900 -53.52400 33.95800 1.000 70.23000 636 ARG A CA 1
ATOM 531 C C . ARG A 1 90 ? 15.08100 -52.15600 33.33700 1.000 76.57000 636 ARG A C 1
ATOM 532 O O . ARG A 1 90 ? 15.47200 -51.21700 34.05000 1.000 76.67000 636 ARG A O 1
ATOM 540 N N . LEU A 1 91 ? 14.76100 -52.02000 32.04900 1.000 74.86000 637 LEU A N 1
ATOM 541 C CA . LEU A 1 91 ? 14.92600 -50.83000 31.22400 1.000 75.81000 637 LEU A CA 1
ATOM 542 C C . LEU A 1 91 ? 14.12500 -49.62400 31.76800 1.000 77.44000 637 LEU A C 1
ATOM 543 O O . LEU A 1 91 ? 14.68400 -48.55000 31.95300 1.000 77.23000 637 LEU A O 1
ATOM 548 N N . GLY A 1 92 ? 12.86400 -49.85700 32.10600 1.000 72.37000 638 GLY A N 1
ATOM 549 C CA . GLY A 1 92 ? 11.90200 -48.86000 32.55800 1.000 71.15000 638 GLY A CA 1
ATOM 550 C C . GLY A 1 92 ? 12.07200 -48.23300 33.92200 1.000 74.15000 638 GLY A C 1
ATOM 551 O O . GLY A 1 92 ? 11.96300 -47.01200 34.02300 1.000 74.38000 638 GLY A O 1
ATOM 552 N N . LEU A 1 93 ? 12.29100 -49.03100 34.99000 1.000 70.08000 639 LEU A N 1
ATOM 553 C CA . LEU A 1 93 ? 12.42300 -48.47800 36.36200 1.000 69.56000 639 LEU A CA 1
ATOM 554 C C . LEU A 1 93 ? 13.44700 -47.32100 36.44000 1.000 73.61000 639 LEU A C 1
ATOM 555 O O . LEU A 1 93 ? 13.08200 -46.21200 36.81900 1.000 72.63000 639 LEU A O 1
ATOM 560 N N . GLY A 1 94 ? 14.67300 -47.58500 35.98000 1.000 70.31000 640 GLY A N 1
ATOM 561 C CA . GLY A 1 94 ? 15.75100 -46.61000 35.88400 1.000 68.86000 640 GLY A CA 1
ATOM 562 C C . GLY A 1 94 ? 15.42900 -45.45600 34.95700 1.000 70.47000 640 GLY A C 1
ATOM 563 O O . GLY A 1 94 ? 15.55400 -44.30200 35.37200 1.000 68.99000 640 GLY A O 1
ATOM 564 N N . THR A 1 95 ? 14.98700 -45.75100 33.69700 1.000 66.31000 641 THR A N 1
ATOM 565 C CA . THR A 1 95 ? 14.64500 -44.73400 32.68100 1.000 65.56000 641 THR A CA 1
ATOM 566 C C . THR A 1 95 ? 13.53500 -43.75200 33.16000 1.000 70.05000 641 THR A C 1
ATOM 567 O O . THR A 1 95 ? 13.75200 -42.53800 33.09900 1.000 71.48000 641 THR A O 1
ATOM 571 N N . ALA A 1 96 ? 12.37400 -44.26400 33.63300 1.000 64.22000 642 ALA A N 1
ATOM 572 C CA . ALA A 1 96 ? 11.27300 -43.43700 34.13000 1.000 62.77000 642 ALA A CA 1
ATOM 573 C C . ALA A 1 96 ? 11.81400 -42.33100 35.02500 1.000 65.62000 642 ALA A C 1
ATOM 574 O O . ALA A 1 96 ? 11.62400 -41.16400 34.70600 1.000 66.55000 642 ALA A O 1
ATOM 576 N N . PHE A 1 97 ? 12.56200 -42.70200 36.08300 1.000 60.92000 643 PHE A N 1
ATOM 577 C CA . PHE A 1 97 ? 13.15900 -41.79000 37.06100 1.000 60.96000 643 PHE A CA 1
ATOM 578 C C . PHE A 1 97 ? 14.14700 -40.81000 36.44400 1.000 63.66000 643 PHE A C 1
ATOM 579 O O . PHE A 1 97 ? 14.08800 -39.61100 36.72400 1.000 63.42000 643 PHE A O 1
ATOM 587 N N . SER A 1 98 ? 15.05200 -41.33300 35.61700 1.000 59.56000 644 SER A N 1
ATOM 588 C CA . SER A 1 98 ? 16.09400 -40.59700 34.92000 1.000 59.06000 644 SER A CA 1
ATOM 589 C C . SER A 1 98 ? 15.55300 -39.46400 34.08800 1.000 62.43000 644 SER A C 1
ATOM 590 O O . SER A 1 98 ? 16.16900 -38.40000 34.05600 1.000 60.47000 644 SER A O 1
ATOM 593 N N . VAL A 1 99 ? 14.41100 -39.69000 33.41600 1.000 59.09000 645 VAL A N 1
ATOM 594 C CA . VAL A 1 99 ? 13.76500 -38.67200 32.60000 1.000 59.25000 645 VAL A CA 1
ATOM 595 C C . VAL A 1 99 ? 13.33500 -37.49700 33.50900 1.000 67.27000 645 VAL A C 1
ATOM 596 O O . VAL A 1 99 ? 13.68500 -36.34400 33.22100 1.000 68.87000 645 VAL A O 1
ATOM 600 N N . CYS A 1 100 ? 12.69700 -37.81100 34.64700 1.000 63.88000 646 CYS A N 1
ATOM 601 C CA . CYS A 1 100 ? 12.27200 -36.83300 35.63200 1.000 65.01000 646 CYS A CA 1
ATOM 602 C C . CYS A 1 100 ? 13.43900 -36.02300 36.18900 1.000 68.02000 646 CYS A C 1
ATOM 603 O O . CYS A 1 100 ? 13.46300 -34.80000 36.06400 1.000 66.76000 646 CYS A O 1
ATOM 606 N N . TYR A 1 101 ? 14.40800 -36.72200 36.78500 1.000 64.34000 647 TYR A N 1
ATOM 607 C CA . TYR A 1 101 ? 15.54800 -36.14400 37.48000 1.000 63.82000 647 TYR A CA 1
ATOM 608 C C . TYR A 1 101 ? 16.61900 -35.51000 36.55000 1.000 68.11000 647 TYR A C 1
ATOM 609 O O . TYR A 1 101 ? 17.37900 -34.64900 37.00300 1.000 67.64000 647 TYR A O 1
ATOM 618 N N . SER A 1 102 ? 16.61500 -35.83600 35.25400 1.000 65.44000 648 SER A N 1
ATOM 619 C CA . SER A 1 102 ? 17.52400 -35.16600 34.32300 1.000 65.28000 648 SER A CA 1
ATOM 620 C C . SER A 1 102 ? 16.88900 -33.86600 33.87500 1.000 68.30000 648 SER A C 1
ATOM 621 O O . SER A 1 102 ? 17.60500 -32.88000 33.72300 1.000 68.76000 648 SER A O 1
ATOM 624 N N . ALA A 1 103 ? 15.53700 -33.84100 33.71500 1.000 62.40000 649 ALA A N 1
ATOM 625 C CA . ALA A 1 103 ? 14.80100 -32.62800 33.33000 1.000 59.76000 649 ALA A CA 1
ATOM 626 C C . ALA A 1 103 ? 14.91500 -31.63700 34.45700 1.000 61.75000 649 ALA A C 1
ATOM 627 O O . ALA A 1 103 ? 15.26000 -30.47900 34.21100 1.000 63.27000 649 ALA A O 1
ATOM 629 N N . LEU A 1 104 ? 14.71800 -32.10700 35.69400 1.000 56.79000 650 LEU A N 1
ATOM 630 C CA . LEU A 1 104 ? 14.80100 -31.29900 36.91200 1.000 57.59000 650 LEU A CA 1
ATOM 631 C C . LEU A 1 104 ? 16.21300 -30.73600 37.16400 1.000 60.97000 650 LEU A C 1
ATOM 632 O O . LEU A 1 104 ? 16.34400 -29.56700 37.49500 1.000 59.23000 650 LEU A O 1
ATOM 637 N N . LEU A 1 105 ? 17.25000 -31.55200 36.96400 1.000 59.49000 651 LEU A N 1
ATOM 638 C CA . LEU A 1 105 ? 18.64200 -31.12500 37.10200 1.000 60.34000 651 LEU A CA 1
ATOM 639 C C . LEU A 1 105 ? 18.98100 -30.06700 36.03900 1.000 66.51000 651 LEU A C 1
ATOM 640 O O . LEU A 1 105 ? 19.62900 -29.07200 36.38900 1.000 69.13000 651 LEU A O 1
ATOM 645 N N . THR A 1 106 ? 18.50300 -30.24300 34.77300 1.000 59.34000 652 THR A N 1
ATOM 646 C CA . THR A 1 106 ? 18.74100 -29.26000 33.70400 1.000 58.03000 652 THR A CA 1
ATOM 647 C C . THR A 1 106 ? 18.01500 -27.93400 34.00700 1.000 60.68000 652 THR A C 1
ATOM 648 O O . THR A 1 106 ? 18.56700 -26.87300 33.74500 1.000 60.03000 652 THR A O 1
ATOM 652 N N . LYS A 1 107 ? 16.81300 -27.99800 34.60200 1.000 57.71000 653 LYS A N 1
ATOM 653 C CA . LYS A 1 107 ? 16.05100 -26.80800 35.00700 1.000 57.34000 653 LYS A CA 1
ATOM 654 C C . LYS A 1 107 ? 16.85200 -25.99700 36.04500 1.000 63.45000 653 LYS A C 1
ATOM 655 O O . LYS A 1 107 ? 17.05800 -24.78700 35.83500 1.000 63.15000 653 LYS A O 1
ATOM 661 N N . THR A 1 108 ? 17.36700 -26.67400 37.12200 1.000 60.37000 654 THR A N 1
ATOM 662 C CA . THR A 1 108 ? 18.14600 -25.97900 38.16300 1.000 61.09000 654 THR A CA 1
ATOM 663 C C . THR A 1 108 ? 19.50600 -25.52500 37.61200 1.000 66.89000 654 THR A C 1
ATOM 664 O O . THR A 1 108 ? 19.97300 -24.44100 37.95900 1.000 65.19000 654 THR A O 1
ATOM 668 N N . TYR A 1 109 ? 20.11000 -26.32800 36.71800 1.000 67.08000 655 TYR A N 1
ATOM 669 C CA . TYR A 1 109 ? 21.38300 -25.96200 36.10300 1.000 68.76000 655 TYR A CA 1
ATOM 670 C C . TYR A 1 109 ? 21.25100 -24.61500 35.30900 1.000 73.71000 655 TYR A C 1
ATOM 671 O O . TYR A 1 109 ? 22.12900 -23.74200 35.41800 1.000 72.91000 655 TYR A O 1
ATOM 680 N N . ARG A 1 110 ? 20.13800 -24.47300 34.53700 1.000 69.85000 656 ARG A N 1
ATOM 681 C CA . ARG A 1 110 ? 19.79600 -23.29000 33.75600 1.000 69.81000 656 ARG A CA 1
ATOM 682 C C . ARG A 1 110 ? 19.63700 -22.06800 34.69000 1.000 74.82000 656 ARG A C 1
ATOM 683 O O . ARG A 1 110 ? 20.18300 -21.00300 34.40200 1.000 72.71000 656 ARG A O 1
ATOM 691 N N . ILE A 1 111 ? 18.92600 -22.25400 35.83400 1.000 73.76000 657 ILE A N 1
ATOM 692 C CA . ILE A 1 111 ? 18.70900 -21.21600 36.84600 1.000 73.56000 657 ILE A CA 1
ATOM 693 C C . ILE A 1 111 ? 20.05100 -20.77800 37.43100 1.000 79.09000 657 ILE A C 1
ATOM 694 O O . ILE A 1 111 ? 20.28400 -19.57300 37.57100 1.000 79.32000 657 ILE A O 1
ATOM 699 N N . ALA A 1 112 ? 20.94000 -21.75400 37.72100 1.000 75.33000 658 ALA A N 1
ATOM 700 C CA . ALA A 1 112 ? 22.26700 -21.51400 38.29700 1.000 75.02000 658 ALA A CA 1
ATOM 701 C C . ALA A 1 112 ? 23.22800 -20.72300 37.38400 1.000 80.36000 658 ALA A C 1
ATOM 702 O O . ALA A 1 112 ? 24.07800 -19.99200 37.89500 1.000 79.63000 658 ALA A O 1
ATOM 704 N N . ARG A 1 113 ? 23.08900 -20.84800 36.05000 1.000 78.73000 659 ARG A N 1
ATOM 705 C CA . ARG A 1 113 ? 23.96300 -20.13500 35.10900 1.000 78.96000 659 ARG A CA 1
ATOM 706 C C . ARG A 1 113 ? 23.49400 -18.73200 34.84100 1.000 84.23000 659 ARG A C 1
ATOM 707 O O . ARG A 1 113 ? 24.30400 -17.80800 34.90100 1.000 84.48000 659 ARG A O 1
ATOM 715 N N . ILE A 1 114 ? 22.19400 -18.57700 34.51700 1.000 81.46000 660 ILE A N 1
ATOM 716 C CA . ILE A 1 114 ? 21.55500 -17.31500 34.17100 1.000 81.75000 660 ILE A CA 1
ATOM 717 C C . ILE A 1 114 ? 21.33900 -16.39900 35.40400 1.000 87.89000 660 ILE A C 1
ATOM 718 O O . ILE A 1 114 ? 21.14000 -15.19100 35.20800 1.000 88.92000 660 ILE A O 1
ATOM 723 N N . PHE A 1 115 ? 21.34700 -16.94800 36.61800 1.000 83.18000 661 PHE A N 1
ATOM 724 C CA . PHE A 1 115 ? 21.11300 -16.09400 37.80900 1.000 82.33000 661 PHE A CA 1
ATOM 725 C C . PHE A 1 115 ? 22.19900 -16.34400 38.84800 1.000 87.77000 661 PHE A C 1
ATOM 726 O O . PHE A 1 115 ? 22.42100 -15.49900 39.71300 1.000 88.65000 661 PHE A O 1
ATOM 734 N N . GLY A 1 116 ? 22.85500 -17.49400 38.74200 1.000 84.56000 662 GLY A N 1
ATOM 735 C CA . GLY A 1 116 ? 23.96200 -17.87300 39.63700 1.000 116.17000 662 GLY A CA 1
ATOM 736 C C . GLY A 1 116 ? 25.14000 -16.93300 39.47000 1.000 139.32000 662 GLY A C 1
ATOM 737 O O . GLY A 1 116 ? 25.83800 -16.68400 40.46300 1.000 99.31000 662 GLY A O 1
ATOM 738 N N . ALA A 1 117 ? 25.37200 -16.48700 38.22600 1.000 102.65000 1001 ALA A N 1
ATOM 739 C CA . ALA A 1 117 ? 26.40800 -15.50100 37.84000 1.000 101.94000 1001 ALA A CA 1
ATOM 740 C C . ALA A 1 117 ? 26.42700 -14.32000 38.80900 1.000 103.47000 1001 ALA A C 1
ATOM 741 O O . ALA A 1 117 ? 25.37200 -13.75600 39.12300 1.000 103.97000 1001 ALA A O 1
ATOM 743 N N . LYS A 1 118 ? 27.62800 -13.92200 39.18500 1.000 96.66000 1002 LYS A N 1
ATOM 744 C CA . LYS A 1 118 ? 27.84900 -12.85300 40.15100 1.000 95.11000 1002 LYS A CA 1
ATOM 745 C C . LYS A 1 118 ? 29.05900 -11.98300 39.76700 1.000 95.28000 1002 LYS A C 1
ATOM 746 O O . LYS A 1 118 ? 30.10500 -12.49900 39.35400 1.000 94.37000 1002 LYS A O 1
ATOM 752 N N . ALA A 1 119 ? 28.88100 -10.65600 39.86900 1.000 88.58000 1003 ALA A N 1
ATOM 753 C CA . ALA A 1 119 ? 29.88800 -9.66700 39.50700 1.000 87.01000 1003 ALA A CA 1
ATOM 754 C C . ALA A 1 119 ? 30.36300 -8.81100 40.68000 1.000 88.87000 1003 ALA A C 1
ATOM 755 O O . ALA A 1 119 ? 29.61000 -8.59300 41.62600 1.000 87.03000 1003 ALA A O 1
ATOM 757 N N . LEU A 1 120 ? 31.61600 -8.31200 40.59000 1.000 85.79000 1004 LEU A N 1
ATOM 758 C CA . LEU A 1 120 ? 32.24600 -7.42700 41.57000 1.000 85.84000 1004 LEU A CA 1
ATOM 759 C C . LEU A 1 120 ? 32.77300 -6.15800 40.89900 1.000 89.69000 1004 LEU A C 1
ATOM 760 O O . LEU A 1 120 ? 33.57400 -6.22200 39.96500 1.000 88.66000 1004 LEU A O 1
ATOM 765 N N . ILE A 1 121 ? 32.36200 -5.01300 41.41900 1.000 87.18000 1005 ILE A N 1
ATOM 766 C CA . ILE A 1 121 ? 32.81400 -3.72700 40.92200 1.000 87.86000 1005 ILE A CA 1
ATOM 767 C C . ILE A 1 121 ? 33.68700 -3.05800 41.98200 1.000 91.61000 1005 ILE A C 1
ATOM 768 O O . ILE A 1 121 ? 33.23900 -2.83600 43.11100 1.000 90.66000 1005 ILE A O 1
ATOM 773 N N . VAL A 1 122 ? 34.93000 -2.73400 41.60500 1.000 87.72000 1006 VAL A N 1
ATOM 774 C CA . VAL A 1 122 ? 35.86300 -1.98500 42.44500 1.000 87.06000 1006 VAL A CA 1
ATOM 775 C C . VAL A 1 122 ? 36.15700 -0.68900 41.69400 1.000 92.47000 1006 VAL A C 1
ATOM 776 O O . VAL A 1 122 ? 36.55800 -0.72100 40.52800 1.000 90.47000 1006 VAL A O 1
ATOM 780 N N . TYR A 1 123 ? 35.87300 0.44800 42.34600 1.000 91.97000 1007 TYR A N 1
ATOM 781 C CA . TYR A 1 123 ? 36.04200 1.78600 41.78500 1.000 92.35000 1007 TYR A CA 1
ATOM 782 C C . TYR A 1 123 ? 36.89900 2.69900 42.66400 1.000 96.35000 1007 TYR A C 1
ATOM 783 O O . TYR A 1 123 ? 36.91800 2.56000 43.88900 1.000 95.37000 1007 TYR A O 1
ATOM 792 N N . GLY A 1 124 ? 37.61800 3.59800 42.00100 1.000 93.79000 1008 GLY A N 1
ATOM 793 C CA . GLY A 1 124 ? 38.46400 4.61400 42.60300 1.000 93.67000 1008 GLY A CA 1
ATOM 794 C C . GLY A 1 124 ? 37.98600 5.96000 42.10800 1.000 98.22000 1008 GLY A C 1
ATOM 795 O O . GLY A 1 124 ? 38.13300 6.26300 40.92100 1.000 97.31000 1008 GLY A O 1
ATOM 796 N N . SER A 1 125 ? 37.35000 6.74600 42.99700 1.000 96.16000 1009 SER A N 1
ATOM 797 C CA . SER A 1 125 ? 36.76600 8.04500 42.64900 1.000 96.52000 1009 SER A CA 1
ATOM 798 C C . SER A 1 125 ? 37.05700 9.13500 43.67700 1.000 103.93000 1009 SER A C 1
ATOM 799 O O . SER A 1 125 ? 37.10900 8.86000 44.87900 1.000 104.62000 1009 SER A O 1
ATOM 802 N N . THR A 1 126 ? 37.21800 10.37900 43.19900 1.000 101.75000 1010 THR A N 1
ATOM 803 C CA . THR A 1 126 ? 37.44400 11.54700 44.04700 1.000 102.33000 1010 THR A CA 1
ATOM 804 C C . THR A 1 126 ? 36.22200 12.46500 44.00700 1.000 107.32000 1010 THR A C 1
ATOM 805 O O . THR A 1 126 ? 35.69500 12.80100 45.06700 1.000 107.74000 1010 THR A O 1
ATOM 809 N N . THR A 1 127 ? 35.78800 12.88400 42.78800 1.000 104.01000 1011 THR A N 1
ATOM 810 C CA . THR A 1 127 ? 34.66100 13.81500 42.59000 1.000 103.94000 1011 THR A CA 1
ATOM 811 C C . THR A 1 127 ? 33.31100 13.06200 42.35700 1.000 107.01000 1011 THR A C 1
ATOM 812 O O . THR A 1 127 ? 32.27700 13.70200 42.10000 1.000 106.63000 1011 THR A O 1
ATOM 816 N N . GLY A 1 128 ? 33.33800 11.73200 42.52200 1.000 101.93000 1012 GLY A N 1
ATOM 817 C CA . GLY A 1 128 ? 32.17800 10.86300 42.36900 1.000 100.83000 1012 GLY A CA 1
ATOM 818 C C . GLY A 1 128 ? 31.81200 10.54400 40.93100 1.000 103.03000 1012 GLY A C 1
ATOM 819 O O . GLY A 1 128 ? 30.71700 10.03500 40.68200 1.000 102.66000 1012 GLY A O 1
ATOM 820 N N . ASN A 1 129 ? 32.71500 10.83300 39.96900 1.000 97.96000 1013 ASN A N 1
ATOM 821 C CA . ASN A 1 129 ? 32.44400 10.56400 38.55800 1.000 97.17000 1013 ASN A CA 1
ATOM 822 C C . ASN A 1 129 ? 32.48700 9.06500 38.24800 1.000 99.61000 1013 ASN A C 1
ATOM 823 O O . ASN A 1 129 ? 31.50000 8.54700 37.71700 1.000 99.37000 1013 ASN A O 1
ATOM 828 N N . THR A 1 130 ? 33.59100 8.35900 38.62600 1.000 94.59000 1014 THR A N 1
ATOM 829 C CA . THR A 1 130 ? 33.74300 6.89600 38.46200 1.000 93.51000 1014 THR A CA 1
ATOM 830 C C . THR A 1 130 ? 32.76600 6.16400 39.43300 1.000 97.70000 1014 THR A C 1
ATOM 831 O O . THR A 1 130 ? 32.30800 5.05700 39.13500 1.000 95.97000 1014 THR A O 1
ATOM 835 N N . GLU A 1 131 ? 32.42800 6.81600 40.57400 1.000 95.63000 1015 GLU A N 1
ATOM 836 C CA . GLU A 1 131 ? 31.50100 6.29900 41.58000 1.000 96.17000 1015 GLU A CA 1
ATOM 837 C C . GLU A 1 131 ? 30.07500 6.29200 41.04800 1.000 100.74000 1015 GLU A C 1
ATOM 838 O O . GLU A 1 131 ? 29.25900 5.52600 41.54700 1.000 100.94000 1015 GLU A O 1
ATOM 840 N N . TYR A 1 132 ? 29.77000 7.16400 40.05700 1.000 97.22000 1016 TYR A N 1
ATOM 841 C CA . TYR A 1 132 ? 28.45800 7.26200 39.40200 1.000 96.18000 1016 TYR A CA 1
ATOM 842 C C . TYR A 1 132 ? 28.39800 6.23600 38.26600 1.000 97.41000 1016 TYR A C 1
ATOM 843 O O . TYR A 1 132 ? 27.35200 5.61000 38.06900 1.000 96.63000 1016 TYR A O 1
ATOM 852 N N . THR A 1 133 ? 29.50700 6.10800 37.49800 1.000 92.19000 1017 THR A N 1
ATOM 853 C CA . THR A 1 133 ? 29.66800 5.18600 36.36600 1.000 91.67000 1017 THR A CA 1
ATOM 854 C C . THR A 1 133 ? 29.42600 3.74700 36.84000 1.000 96.16000 1017 THR A C 1
ATOM 855 O O . THR A 1 133 ? 28.70200 2.99200 36.18200 1.000 95.82000 1017 THR A O 1
ATOM 859 N N . ALA A 1 134 ? 29.98700 3.40500 38.01800 1.000 92.69000 1018 ALA A N 1
ATOM 860 C CA . ALA A 1 134 ? 29.86600 2.10700 38.67400 1.000 92.14000 1018 ALA A CA 1
ATOM 861 C C . ALA A 1 134 ? 28.44000 1.83700 39.12300 1.000 95.39000 1018 ALA A C 1
ATOM 862 O O . ALA A 1 134 ? 27.98800 0.71200 38.95600 1.000 94.88000 1018 ALA A O 1
ATOM 864 N N . GLU A 1 135 ? 27.73300 2.85900 39.68500 1.000 91.69000 1019 GLU A N 1
ATOM 865 C CA . GLU A 1 135 ? 26.33000 2.77900 40.13200 1.000 91.57000 1019 GLU A CA 1
ATOM 866 C C . GLU A 1 135 ? 25.40900 2.38600 38.96500 1.000 96.69000 1019 GLU A C 1
ATOM 867 O O . GLU A 1 135 ? 24.60900 1.46000 39.09900 1.000 96.47000 1019 GLU A O 1
ATOM 873 N N . THR A 1 136 ? 25.52500 3.10500 37.82600 1.000 94.56000 1020 THR A N 1
ATOM 874 C CA . THR A 1 136 ? 24.71700 2.88200 36.62200 1.000 94.87000 1020 THR A CA 1
ATOM 875 C C . THR A 1 136 ? 25.11400 1.53300 35.96200 1.000 101.12000 1020 THR A C 1
ATOM 876 O O . THR A 1 136 ? 24.22300 0.83600 35.46900 1.000 101.94000 1020 THR A O 1
ATOM 880 N N . ILE A 1 137 ? 26.41300 1.12800 36.02900 1.000 97.51000 1021 ILE A N 1
ATOM 881 C CA . ILE A 1 137 ? 26.86400 -0.19200 35.54500 1.000 97.63000 1021 ILE A CA 1
ATOM 882 C C . ILE A 1 137 ? 26.22400 -1.29000 36.43700 1.000 104.15000 1021 ILE A C 1
ATOM 883 O O . ILE A 1 137 ? 25.63200 -2.23600 35.90800 1.000 104.26000 1021 ILE A O 1
ATOM 888 N N . ALA A 1 138 ? 26.30300 -1.12000 37.77900 1.000 101.65000 1022 ALA A N 1
ATOM 889 C CA . ALA A 1 138 ? 25.75500 -2.04000 38.77200 1.000 102.05000 1022 ALA A CA 1
ATOM 890 C C . ALA A 1 138 ? 24.27000 -2.28300 38.56300 1.000 109.42000 1022 ALA A C 1
ATOM 891 O O . ALA A 1 138 ? 23.83300 -3.42400 38.70800 1.000 109.03000 1022 ALA A O 1
ATOM 893 N N . ARG A 1 139 ? 23.50100 -1.22700 38.19000 1.000 108.96000 1023 ARG A N 1
ATOM 894 C CA . ARG A 1 139 ? 22.05700 -1.33000 37.93200 1.000 109.71000 1023 ARG A CA 1
ATOM 895 C C . ARG A 1 139 ? 21.79400 -2.17900 36.68800 1.000 114.15000 1023 ARG A C 1
ATOM 896 O O . ARG A 1 139 ? 20.96000 -3.08300 36.75300 1.000 113.56000 1023 ARG A O 1
ATOM 898 N N . GLU A 1 140 ? 22.54800 -1.93100 35.58300 1.000 110.90000 1024 GLU A N 1
ATOM 899 C CA . GLU A 1 140 ? 22.41500 -2.68400 34.32800 1.000 110.82000 1024 GLU A CA 1
ATOM 900 C C . GLU A 1 140 ? 22.75400 -4.16600 34.49000 1.000 114.99000 1024 GLU A C 1
ATOM 901 O O . GLU A 1 140 ? 22.05900 -5.02500 33.93100 1.000 115.37000 1024 GLU A O 1
ATOM 907 N N . LEU A 1 141 ? 23.78800 -4.46300 35.29200 1.000 109.93000 1025 LEU A N 1
ATOM 908 C CA . LEU A 1 141 ? 24.19000 -5.83600 35.56500 1.000 109.16000 1025 LEU A CA 1
ATOM 909 C C . LEU A 1 141 ? 23.15800 -6.53000 36.44200 1.000 113.09000 1025 LEU A C 1
ATOM 910 O O . LEU A 1 141 ? 22.85000 -7.68900 36.19000 1.000 112.15000 1025 LEU A O 1
ATOM 915 N N . ALA A 1 142 ? 22.58300 -5.80200 37.42800 1.000 110.55000 1026 ALA A N 1
ATOM 916 C CA . ALA A 1 142 ? 21.52900 -6.29800 38.32500 1.000 110.76000 1026 ALA A CA 1
ATOM 917 C C . ALA A 1 142 ? 20.32500 -6.74500 37.49700 1.000 115.41000 1026 ALA A C 1
ATOM 918 O O . ALA A 1 142 ? 19.77000 -7.82200 37.74300 1.000 114.06000 1026 ALA A O 1
ATOM 920 N N . ASP A 1 143 ? 19.98500 -5.93400 36.46200 1.000 113.69000 1027 ASP A N 1
ATOM 921 C CA . ASP A 1 143 ? 18.90700 -6.15500 35.49800 1.000 113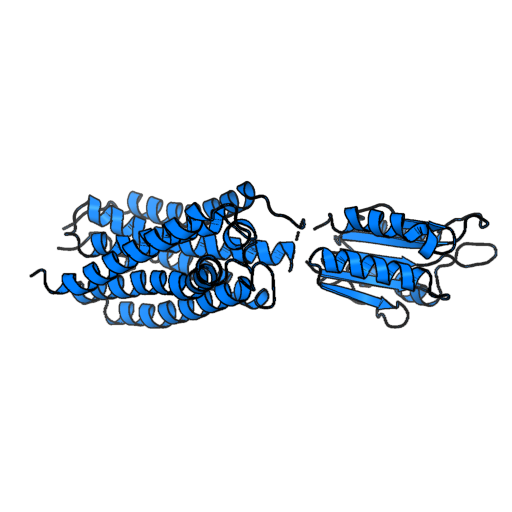.98000 1027 ASP A CA 1
ATOM 922 C C . ASP A 1 143 ? 19.14300 -7.42500 34.65800 1.000 116.51000 1027 ASP A C 1
ATOM 923 O O . ASP A 1 143 ? 18.17100 -8.01900 34.17700 1.000 117.05000 1027 ASP A O 1
ATOM 928 N N . ALA A 1 144 ? 20.42600 -7.84200 34.50000 1.000 110.21000 1028 ALA A N 1
ATOM 929 C CA . ALA A 1 144 ? 20.83500 -9.04100 33.75900 1.000 108.66000 1028 ALA A CA 1
ATOM 930 C C . ALA A 1 144 ? 20.88900 -10.32700 34.64100 1.000 110.61000 1028 ALA A C 1
ATOM 931 O O . ALA A 1 144 ? 21.36400 -11.37200 34.18100 1.000 110.39000 1028 ALA A O 1
ATOM 933 N N . GLY A 1 145 ? 20.38200 -10.24400 35.87600 1.000 105.08000 1029 GLY A N 1
ATOM 934 C CA . GLY A 1 145 ? 20.36800 -11.37400 36.80300 1.000 104.03000 1029 GLY A CA 1
ATOM 935 C C . GLY A 1 145 ? 21.72400 -11.70600 37.39900 1.000 104.89000 1029 GLY A C 1
ATOM 936 O O . GLY A 1 145 ? 22.07300 -12.88000 37.54700 1.000 102.66000 1029 GLY A O 1
ATOM 937 N N . TYR A 1 146 ? 22.50100 -10.65900 37.72500 1.000 101.21000 1030 TYR A N 1
ATOM 938 C CA . TYR A 1 146 ? 23.82000 -10.75400 38.34900 1.000 100.76000 1030 TYR A CA 1
ATOM 939 C C . TYR A 1 146 ? 23.68500 -10.38100 39.82700 1.000 108.28000 1030 TYR A C 1
ATOM 940 O O . TYR A 1 146 ? 22.93000 -9.45900 40.15500 1.000 109.08000 1030 TYR A O 1
ATOM 949 N N . GLU A 1 147 ? 24.43000 -11.07100 40.71700 1.000 105.53000 1031 GLU A N 1
ATOM 950 C CA . GLU A 1 147 ? 24.47700 -10.71800 42.13500 1.000 105.20000 1031 GLU A CA 1
ATOM 951 C C . GLU A 1 147 ? 25.65100 -9.75100 42.20700 1.000 108.28000 1031 GLU A C 1
ATOM 952 O O . GLU A 1 147 ? 26.80800 -10.16000 42.36900 1.000 108.09000 1031 GLU A O 1
ATOM 958 N N . VAL A 1 148 ? 25.34900 -8.47000 41.95900 1.000 103.84000 1032 VAL A N 1
ATOM 959 C CA . VAL A 1 148 ? 26.33300 -7.38700 41.89800 1.000 103.38000 1032 VAL A CA 1
ATOM 960 C C . VAL A 1 148 ? 26.75000 -6.90700 43.28600 1.000 108.18000 1032 VAL A C 1
ATOM 961 O O . VAL A 1 148 ? 25.89900 -6.70400 44.16000 1.000 109.01000 1032 VAL A O 1
ATOM 965 N N . ASP A 1 149 ? 28.06800 -6.71900 43.46500 1.000 103.88000 1033 ASP A N 1
ATOM 966 C CA . ASP A 1 149 ? 28.69700 -6.21900 44.67800 1.000 103.37000 1033 ASP A CA 1
ATOM 967 C C . ASP A 1 149 ? 29.63600 -5.07000 44.28900 1.000 105.11000 1033 ASP A C 1
ATOM 968 O O . ASP A 1 149 ? 30.65200 -5.29100 43.63700 1.000 103.94000 1033 ASP A O 1
ATOM 973 N N . SER A 1 150 ? 29.23800 -3.84000 44.62700 1.000 101.80000 1034 SER A N 1
ATOM 974 C CA . SER A 1 150 ? 29.98400 -2.60800 44.35300 1.000 101.21000 1034 SER A CA 1
ATOM 975 C C . SER A 1 150 ? 30.80100 -2.26800 45.60200 1.000 104.22000 1034 SER A C 1
ATOM 976 O O . SER A 1 150 ? 30.27300 -2.36200 46.71100 1.000 104.60000 1034 SER A O 1
ATOM 979 N N . ARG A 1 151 ? 32.10400 -1.96200 45.43700 1.000 98.86000 1035 ARG A N 1
ATOM 980 C CA . ARG A 1 151 ? 33.01900 -1.68100 46.55000 1.000 97.64000 1035 ARG A CA 1
ATOM 981 C C . ARG A 1 151 ? 34.04100 -0.61600 46.18400 1.000 101.77000 1035 ARG A C 1
ATOM 982 O O . ARG A 1 151 ? 34.73700 -0.76100 45.18300 1.000 101.11000 1035 ARG A O 1
ATOM 990 N N . ASP A 1 152 ? 34.17200 0.41900 47.02600 1.000 99.17000 1036 ASP A N 1
ATOM 991 C CA . ASP A 1 152 ? 35.15800 1.48200 46.85100 1.000 99.20000 1036 ASP A CA 1
ATOM 992 C C . ASP A 1 152 ? 36.54600 0.90000 47.13000 1.000 103.47000 1036 ASP A C 1
ATOM 993 O O . ASP A 1 152 ? 36.68700 0.06200 48.02700 1.000 103.18000 1036 ASP A O 1
ATOM 998 N N . ALA A 1 153 ? 37.55500 1.31700 46.34400 1.000 100.03000 1037 ALA A N 1
ATOM 999 C CA . ALA A 1 153 ? 38.93200 0.83300 46.46300 1.000 100.04000 1037 ALA A CA 1
ATOM 1000 C C . ALA A 1 153 ? 39.58800 1.13000 47.82400 1.000 105.26000 1037 ALA A C 1
ATOM 1001 O O . ALA A 1 153 ? 40.40000 0.32700 48.29300 1.000 104.56000 1037 ALA A O 1
ATOM 1003 N N . ALA A 1 154 ? 39.22100 2.27000 48.46000 1.000 103.21000 1038 ALA A N 1
ATOM 1004 C CA . ALA A 1 154 ? 39.74300 2.71200 49.76200 1.000 103.32000 1038 ALA A CA 1
ATOM 1005 C C . ALA A 1 154 ? 39.42900 1.72600 50.89100 1.000 109.11000 1038 ALA A C 1
ATOM 1006 O O . ALA A 1 154 ? 40.18100 1.66000 51.86600 1.000 109.43000 1038 ALA A O 1
ATOM 1008 N N . SER A 1 155 ? 38.32300 0.96600 50.74800 1.000 106.21000 1039 SER A N 1
ATOM 1009 C CA . SER A 1 155 ? 37.83600 -0.03800 51.70300 1.000 106.32000 1039 SER A CA 1
ATOM 1010 C C . SER A 1 155 ? 37.96200 -1.48900 51.14800 1.000 109.85000 1039 SER A C 1
ATOM 1011 O O . SER A 1 155 ? 37.18500 -2.38500 51.50900 1.000 109.50000 1039 SER A O 1
ATOM 1014 N N . VAL A 1 156 ? 38.97600 -1.70700 50.29000 1.000 105.36000 1040 VAL A N 1
ATOM 1015 C CA . VAL A 1 156 ? 39.26100 -2.98500 49.63500 1.000 104.32000 1040 VAL A CA 1
ATOM 1016 C C . VAL A 1 156 ? 40.66700 -3.48000 50.01100 1.000 108.27000 1040 VAL A C 1
ATOM 1017 O O . VAL A 1 156 ? 41.63100 -2.70300 50.02700 1.000 108.55000 1040 VAL A O 1
ATOM 1021 N N . GLU A 1 157 ? 40.74900 -4.77400 50.34000 1.000 103.61000 1041 GLU A N 1
ATOM 1022 C CA . GLU A 1 157 ? 41.96300 -5.50300 50.69100 1.000 102.89000 1041 GLU A CA 1
ATOM 1023 C C . GLU A 1 157 ? 42.27000 -6.43300 49.49000 1.000 105.00000 1041 GLU A C 1
ATOM 1024 O O .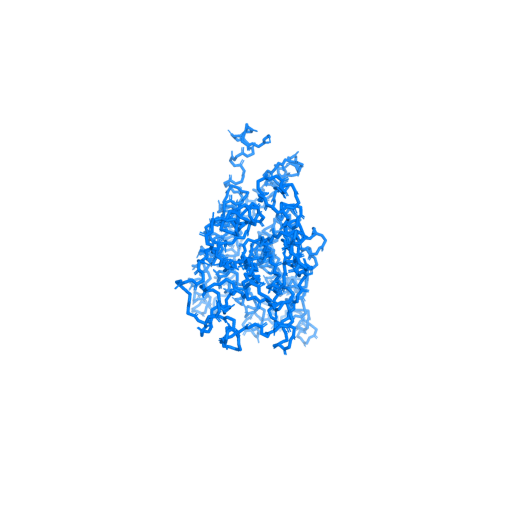 GLU A 1 157 ? 41.40300 -7.22700 49.10400 1.000 105.57000 1041 GLU A O 1
ATOM 1030 N N . ALA A 1 158 ? 43.47900 -6.30500 48.89100 1.000 98.42000 1042 ALA A N 1
ATOM 1031 C CA . ALA A 1 158 ? 43.93000 -7.03800 47.69800 1.000 96.90000 1042 ALA A CA 1
ATOM 1032 C C . ALA A 1 158 ? 43.84300 -8.57900 47.77100 1.000 99.65000 1042 ALA A C 1
ATOM 1033 O O . ALA A 1 158 ? 43.20800 -9.18300 46.90300 1.000 99.52000 1042 ALA A O 1
ATOM 1035 N N . GLY A 1 159 ? 44.47200 -9.19000 48.77400 1.000 94.33000 1043 GLY A N 1
ATOM 1036 C CA . GLY A 1 159 ? 44.51200 -10.64200 48.92900 1.000 93.92000 1043 GLY A CA 1
ATOM 1037 C C . GLY A 1 159 ? 43.21000 -11.40600 48.75200 1.000 97.01000 1043 GLY A C 1
ATOM 1038 O O . GLY A 1 159 ? 42.31400 -11.30600 49.59500 1.000 97.41000 1043 GLY A O 1
ATOM 1039 N N . GLY A 1 160 ? 43.12400 -12.16700 47.65400 1.000 92.01000 1044 GLY A N 1
ATOM 1040 C CA . GLY A 1 160 ? 41.98900 -13.02300 47.28900 1.000 91.10000 1044 GLY A CA 1
ATOM 1041 C C . GLY A 1 160 ? 40.64300 -12.36400 47.02100 1.000 93.02000 1044 GLY A C 1
ATOM 1042 O O . GLY A 1 160 ? 39.60400 -13.03200 47.10100 1.000 93.23000 1044 GLY A O 1
ATOM 1043 N N . LEU A 1 161 ? 40.65200 -11.05800 46.68000 1.000 86.74000 1045 LEU A N 1
ATOM 1044 C CA . LEU A 1 161 ? 39.47600 -10.22400 46.40900 1.000 85.45000 1045 LEU A CA 1
ATOM 1045 C C . LEU A 1 161 ? 38.64400 -10.62900 45.15500 1.000 87.28000 1045 LEU A C 1
ATOM 1046 O O . LEU A 1 161 ? 37.44300 -10.35000 45.10700 1.000 87.22000 1045 LEU A O 1
ATOM 1051 N N . PHE A 1 162 ? 39.26900 -11.25200 44.15000 1.000 81.83000 1046 PHE A N 1
ATOM 1052 C CA . PHE A 1 162 ? 38.55200 -11.64900 42.94000 1.000 81.50000 1046 PHE A CA 1
ATOM 1053 C C . PHE A 1 162 ? 37.99900 -13.08900 43.03500 1.000 87.12000 1046 PHE A C 1
ATOM 1054 O O . PHE A 1 162 ? 37.27400 -13.52800 42.14400 1.000 85.88000 1046 PHE A O 1
ATOM 1062 N N . GLU A 1 163 ? 38.32800 -13.81200 44.12500 1.000 86.00000 1047 GLU A N 1
ATOM 1063 C CA . GLU A 1 163 ? 37.88000 -15.18400 44.35200 1.000 86.49000 1047 GLU A CA 1
ATOM 1064 C C . GLU A 1 163 ? 36.35400 -15.25400 44.52300 1.000 90.98000 1047 GLU A C 1
ATOM 1065 O O . GLU A 1 163 ? 35.77500 -14.44900 45.25800 1.000 91.16000 1047 GLU A O 1
ATOM 1067 N N . GLY A 1 164 ? 35.73300 -16.18300 43.79100 1.000 86.71000 1048 GLY A N 1
ATOM 1068 C CA . GLY A 1 164 ? 34.29400 -16.39900 43.78500 1.000 86.19000 1048 GLY A CA 1
ATOM 1069 C C . GLY A 1 164 ? 33.52800 -15.60900 42.74400 1.000 90.03000 1048 GLY A C 1
ATOM 1070 O O . GLY A 1 164 ? 32.33800 -15.85700 42.53700 1.000 90.57000 1048 GLY A O 1
ATOM 1071 N N . PHE A 1 165 ? 34.18900 -14.65900 42.07200 1.000 86.05000 1049 PHE A N 1
ATOM 1072 C CA . PHE A 1 165 ? 33.52900 -13.81300 41.08100 1.000 85.30000 1049 PHE A CA 1
ATOM 1073 C C . PHE A 1 165 ? 33.69200 -14.27300 39.65400 1.000 89.87000 1049 PHE A C 1
ATOM 1074 O O . PHE A 1 165 ? 34.79500 -14.58900 39.21000 1.000 88.88000 1049 PHE A O 1
ATOM 1082 N N . ASP A 1 166 ? 32.56300 -14.28300 38.93700 1.000 86.99000 1050 ASP A N 1
ATOM 1083 C CA . ASP A 1 166 ? 32.45700 -14.66300 37.53500 1.000 86.57000 1050 ASP A CA 1
ATOM 1084 C C . ASP A 1 166 ? 32.93000 -13.53200 36.63700 1.000 88.39000 1050 ASP A C 1
ATOM 1085 O O . ASP A 1 166 ? 33.52500 -13.79900 35.59500 1.000 88.56000 1050 ASP A O 1
ATOM 1090 N N . LEU A 1 167 ? 32.65700 -12.27300 37.04300 1.000 82.61000 1051 LEU A N 1
ATOM 1091 C CA . LEU A 1 167 ? 33.04100 -11.05700 36.32800 1.000 80.93000 1051 LEU A CA 1
ATOM 1092 C C . LEU A 1 167 ? 33.51600 -9.99300 37.32500 1.000 80.16000 1051 LEU A C 1
ATOM 1093 O O . LEU A 1 167 ? 32.91100 -9.82400 38.37600 1.000 78.32000 1051 LEU A O 1
ATOM 1098 N N . VAL A 1 168 ? 34.62800 -9.31900 37.01500 1.000 75.95000 1052 VAL A N 1
ATOM 1099 C CA . VAL A 1 168 ? 35.20800 -8.26700 37.86300 1.000 75.32000 1052 VAL A CA 1
ATOM 1100 C C . VAL A 1 168 ? 35.40400 -6.99400 37.03100 1.000 79.55000 1052 VAL A C 1
ATOM 1101 O O . VAL A 1 168 ? 36.10300 -7.02600 36.01500 1.000 78.51000 1052 VAL A O 1
ATOM 1105 N N . LEU A 1 169 ? 34.79300 -5.87700 37.46500 1.000 76.77000 1053 LEU A N 1
ATOM 1106 C CA . LEU A 1 169 ? 34.92100 -4.59900 36.75200 1.000 76.09000 1053 LEU A CA 1
ATOM 1107 C C . LEU A 1 169 ? 35.69000 -3.57500 37.57100 1.000 79.03000 1053 LEU A C 1
ATOM 1108 O O . LEU A 1 169 ? 35.25400 -3.19300 38.66400 1.000 77.93000 1053 LEU A O 1
ATOM 1113 N N . LEU A 1 170 ? 36.86400 -3.17200 37.05600 1.000 75.01000 1054 LEU A N 1
ATOM 1114 C CA . LEU A 1 170 ? 37.72200 -2.20600 37.72700 1.000 74.88000 1054 LEU A CA 1
ATOM 1115 C C . LEU A 1 170 ? 37.54600 -0.82300 37.13100 1.000 81.68000 1054 LEU A C 1
ATOM 1116 O O . LEU A 1 170 ? 37.76100 -0.63500 35.93000 1.000 82.33000 1054 LEU A O 1
ATOM 1121 N N . GLY A 1 171 ? 37.12200 0.12200 37.96900 1.000 78.79000 1055 GLY A N 1
ATOM 1122 C CA . GLY A 1 171 ? 36.90400 1.50800 37.57500 1.000 78.93000 1055 GLY A CA 1
ATOM 1123 C C . GLY A 1 171 ? 37.89200 2.47400 38.18600 1.000 83.36000 1055 GLY A C 1
ATOM 1124 O O . GLY A 1 171 ? 38.07000 2.47100 39.40800 1.000 82.47000 1055 GLY A O 1
ATOM 1125 N N . CYS A 1 172 ? 38.52800 3.33500 37.35400 1.000 80.72000 1056 CYS A N 1
ATOM 1126 C CA . CYS A 1 172 ? 39.51200 4.27900 37.89300 1.000 81.39000 1056 CYS A CA 1
ATOM 1127 C C . CYS A 1 172 ? 39.71100 5.55300 37.06000 1.000 86.81000 1056 CYS A C 1
ATOM 1128 O O . CYS A 1 172 ? 39.86700 5.49200 35.84000 1.000 86.98000 1056 CYS A O 1
ATOM 1131 N N . SER A 1 173 ? 39.76700 6.69900 37.73900 1.000 84.25000 1057 SER A N 1
ATOM 1132 C CA . SER A 1 173 ? 40.01600 7.98600 37.08300 1.000 84.77000 1057 SER A CA 1
ATOM 1133 C C . SER A 1 173 ? 41.52800 8.25000 36.89400 1.000 90.68000 1057 SER A C 1
ATOM 1134 O O . SER A 1 173 ? 42.35000 7.64300 37.58600 1.000 89.46000 1057 SER A O 1
ATOM 1137 N N . THR A 1 174 ? 41.88800 9.14800 35.94900 1.000 89.75000 1058 THR A N 1
ATOM 1138 C CA . THR A 1 174 ? 43.28600 9.49600 35.66600 1.000 90.21000 1058 THR A CA 1
ATOM 1139 C C . THR A 1 174 ? 43.65200 10.81100 36.34300 1.000 96.12000 1058 THR A C 1
ATOM 1140 O O . THR A 1 174 ? 42.88200 11.76500 36.29100 1.000 95.42000 1058 THR A O 1
ATOM 1144 N N . TRP A 1 175 ? 44.81600 10.84000 37.00800 1.000 95.32000 1059 TRP A N 1
ATOM 1145 C CA . TRP A 1 175 ? 45.34000 11.98700 37.75900 1.000 96.57000 1059 TRP A CA 1
ATOM 1146 C C . TRP A 1 175 ? 46.80100 12.32900 37.37000 1.000 103.98000 1059 TRP A C 1
ATOM 1147 O O . TRP A 1 175 ? 47.20900 12.04000 36.24300 1.000 103.57000 1059 TRP A O 1
ATOM 1158 N N . GLY A 1 176 ? 47.54300 12.98000 38.27000 1.000 103.91000 1060 GLY A N 1
ATOM 1159 C CA . GLY A 1 176 ? 48.92500 13.39000 38.03600 1.000 105.75000 1060 GLY A CA 1
ATOM 1160 C C . GLY A 1 176 ? 49.04500 14.58500 37.10900 1.000 113.98000 1060 GLY A C 1
ATOM 1161 O O . GLY A 1 176 ? 48.40900 14.62300 36.04800 1.000 114.09000 1060 GLY A O 1
ATOM 1162 N N . ASP A 1 177 ? 49.86800 15.56900 37.49000 1.0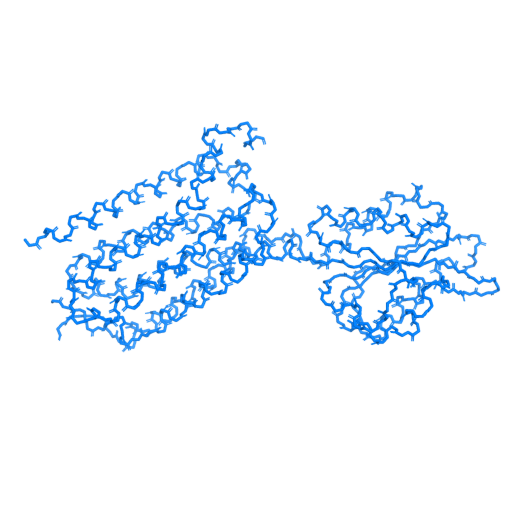00 113.40000 1061 ASP A N 1
ATOM 1163 C CA . ASP A 1 177 ? 50.02300 16.77600 36.68300 1.000 114.94000 1061 ASP A CA 1
ATOM 1164 C C . ASP A 1 177 ? 50.82600 16.53000 35.38800 1.000 121.99000 1061 ASP A C 1
ATOM 1165 O O . ASP A 1 177 ? 50.20700 16.32000 34.33800 1.000 122.20000 1061 ASP A O 1
ATOM 1167 N N . ASP A 1 178 ? 52.18100 16.52000 35.46400 1.000 119.45000 1062 ASP A N 1
ATOM 1168 C CA . ASP A 1 178 ? 53.07700 16.34900 34.30700 1.000 119.40000 1062 ASP A CA 1
ATOM 1169 C C . ASP A 1 178 ? 53.09500 14.92200 33.72600 1.000 121.37000 1062 ASP A C 1
ATOM 1170 O O . ASP A 1 178 ? 53.69200 14.70900 32.66600 1.000 122.01000 1062 ASP A O 1
ATOM 1172 N N . SER A 1 179 ? 52.42300 13.96400 34.39000 1.000 114.89000 1063 SER A N 1
ATOM 1173 C CA . SER A 1 179 ? 52.35700 12.57400 33.93600 1.000 113.61000 1063 SER A CA 1
ATOM 1174 C C . SER A 1 179 ? 51.07300 11.86000 34.41300 1.000 113.86000 1063 SER A C 1
ATOM 1175 O O . SER A 1 179 ? 50.23200 12.48100 35.06200 1.000 113.46000 1063 SER A O 1
ATOM 1178 N N . ILE A 1 180 ? 50.91200 10.57000 34.05200 1.000 107.48000 1064 ILE A N 1
ATOM 1179 C CA . ILE A 1 180 ? 49.75800 9.74300 34.43200 1.000 105.72000 1064 ILE A CA 1
ATOM 1180 C C . ILE A 1 180 ? 49.95000 9.24600 35.87500 1.000 107.33000 1064 ILE A C 1
ATOM 1181 O O . ILE A 1 180 ? 51.07000 8.91800 36.28200 1.000 107.43000 1064 ILE A O 1
ATOM 1186 N N . GLU A 1 181 ? 48.84800 9.19000 36.63100 1.000 101.34000 1065 GLU A N 1
ATOM 1187 C CA . GLU A 1 181 ? 48.77400 8.69200 38.00200 1.000 99.90000 1065 GLU A CA 1
ATOM 1188 C C . GLU A 1 181 ? 47.36300 8.15500 38.24400 1.000 101.04000 1065 GLU A C 1
ATOM 1189 O O . GLU A 1 181 ? 46.38600 8.78700 37.85700 1.000 100.36000 1065 GLU A O 1
ATOM 1191 N N . LEU A 1 182 ? 47.25800 6.96300 38.82700 1.000 95.74000 1066 LEU A N 1
ATOM 1192 C CA . LEU A 1 182 ? 45.96400 6.34800 39.10800 1.000 94.69000 1066 LEU A CA 1
ATOM 1193 C C . LEU A 1 182 ? 45.35400 7.06300 40.29900 1.000 94.94000 1066 LEU A C 1
ATOM 1194 O O . LEU A 1 182 ? 46.09600 7.63100 41.10100 1.000 94.67000 1066 LEU A O 1
ATOM 1199 N N . GLN A 1 183 ? 44.02000 7.02000 40.43500 1.000 89.63000 1067 GLN A N 1
ATOM 1200 C CA . GLN A 1 183 ? 43.30500 7.61600 41.56400 1.000 89.48000 1067 GLN A CA 1
ATOM 1201 C C . GLN A 1 183 ? 43.82800 7.03300 42.91900 1.000 95.56000 1067 GLN A C 1
ATOM 1202 O O . GLN A 1 183 ? 44.00200 5.82000 43.06400 1.000 94.88000 1067 GLN A O 1
ATOM 1208 N N . ASP A 1 184 ? 44.11200 7.94100 43.87400 1.000 94.22000 1068 ASP A N 1
ATOM 1209 C CA . ASP A 1 184 ? 44.69500 7.75000 45.21600 1.000 94.37000 1068 ASP A CA 1
ATOM 1210 C C . ASP A 1 184 ? 44.32300 6.43100 45.93700 1.000 97.47000 1068 ASP A C 1
ATOM 1211 O O . ASP A 1 184 ? 45.22400 5.72500 46.40200 1.000 96.99000 1068 ASP A O 1
ATOM 1216 N N . ASP A 1 185 ? 43.01000 6.11600 46.03000 1.000 93.21000 1069 ASP A N 1
ATOM 1217 C CA . ASP A 1 185 ? 42.47400 4.91800 46.69300 1.000 92.13000 1069 ASP A CA 1
ATOM 1218 C C . ASP A 1 185 ? 42.84300 3.63400 45.97700 1.000 92.88000 1069 ASP A C 1
ATOM 1219 O O . ASP A 1 185 ? 43.08700 2.62100 46.63800 1.000 92.53000 1069 ASP A O 1
ATOM 1224 N N . PHE A 1 186 ? 42.86200 3.67500 44.63000 1.000 87.13000 1070 PHE A N 1
ATOM 1225 C CA . PHE A 1 186 ? 43.14000 2.54100 43.75000 1.000 85.55000 1070 PHE A CA 1
ATOM 1226 C C . PHE A 1 186 ? 44.58800 2.06400 43.76500 1.000 89.53000 1070 PHE A C 1
ATOM 1227 O O . PHE A 1 186 ? 44.80000 0.86300 43.59300 1.000 89.3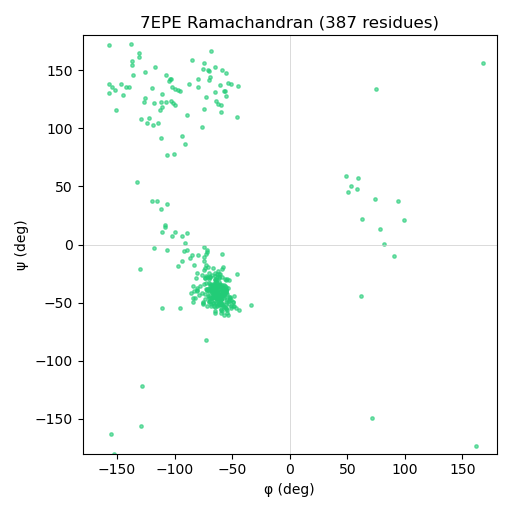6000 1070 PHE A O 1
ATOM 1235 N N . ILE A 1 187 ? 45.57600 2.97200 43.95700 1.000 86.32000 1071 ILE A N 1
ATOM 1236 C CA . ILE A 1 187 ? 47.02100 2.62900 43.93800 1.000 86.58000 1071 ILE A CA 1
ATOM 1237 C C . ILE A 1 187 ? 47.36900 1.35200 44.77900 1.000 92.90000 1071 ILE A C 1
ATOM 1238 O O . ILE A 1 187 ? 47.96200 0.45400 44.17200 1.000 92.59000 1071 ILE A O 1
ATOM 1243 N N . PRO A 1 188 ? 47.02900 1.20800 46.10400 1.000 90.57000 1072 PRO A N 1
ATOM 1244 C CA . PRO A 1 188 ? 47.37700 -0.03800 46.82400 1.000 90.03000 1072 PRO A CA 1
ATOM 1245 C C . PRO A 1 188 ? 46.85000 -1.29500 46.13900 1.000 94.88000 1072 PRO A C 1
ATOM 1246 O O . PRO A 1 188 ? 47.58400 -2.28600 46.06100 1.000 95.57000 1072 PRO A O 1
ATOM 1250 N N . LEU A 1 189 ? 45.60400 -1.24600 45.61300 1.000 90.09000 1073 LEU A N 1
ATOM 1251 C CA . LEU A 1 189 ? 45.02600 -2.37400 44.89600 1.000 89.55000 1073 LEU A CA 1
ATOM 1252 C C . LEU A 1 189 ? 45.83600 -2.67200 43.61800 1.000 91.78000 1073 LEU A C 1
ATOM 1253 O O . LEU A 1 189 ? 46.13900 -3.83500 43.34100 1.000 92.23000 1073 LEU A O 1
ATOM 1258 N N . PHE A 1 190 ? 46.22400 -1.62300 42.87800 1.000 86.15000 1074 PHE A N 1
ATOM 1259 C CA . PHE A 1 190 ? 47.04300 -1.76500 41.67700 1.000 85.05000 1074 PHE A CA 1
ATOM 1260 C C . PHE A 1 190 ? 48.41400 -2.37700 42.02800 1.000 90.61000 1074 PHE A C 1
ATOM 1261 O O . PHE A 1 190 ? 48.89600 -3.23200 41.29000 1.000 89.91000 1074 PHE A O 1
ATOM 1269 N N . ASP A 1 191 ? 49.03800 -1.92600 43.13900 1.000 88.97000 1075 ASP A N 1
ATOM 1270 C CA . ASP A 1 191 ? 50.35800 -2.38100 43.60200 1.000 89.31000 1075 ASP A CA 1
ATOM 1271 C C . ASP A 1 191 ? 50.40200 -3.86600 43.99200 1.000 94.34000 1075 ASP A C 1
ATOM 1272 O O . ASP A 1 191 ? 51.44900 -4.50800 43.84400 1.000 93.65000 1075 ASP A O 1
ATOM 1277 N N . SER A 1 192 ? 49.27500 -4.39300 44.50500 1.000 90.75000 1076 SER A N 1
ATOM 1278 C CA . SER A 1 192 ? 49.16700 -5.77700 44.95000 1.000 90.22000 1076 SER A CA 1
ATOM 1279 C C . SER A 1 192 ? 48.09600 -6.53900 44.17200 1.000 92.20000 1076 SER A C 1
ATOM 1280 O O . SER A 1 192 ? 47.40600 -7.41000 44.70600 1.000 92.58000 1076 SER A O 1
ATOM 1283 N N . LEU A 1 193 ? 48.01800 -6.23500 42.87300 1.000 86.68000 1077 LEU A N 1
ATOM 1284 C CA . LEU A 1 193 ? 47.09900 -6.82500 41.91300 1.000 85.60000 1077 LEU A CA 1
ATOM 1285 C C . LEU A 1 193 ? 47.36800 -8.32300 41.69600 1.000 88.87000 1077 LEU A C 1
ATOM 1286 O O . LEU A 1 193 ? 46.41800 -9.06000 41.47500 1.000 88.63000 1077 LEU A O 1
ATOM 1291 N N . GLU A 1 194 ? 48.63900 -8.77800 41.83400 1.000 85.79000 1078 GLU A N 1
ATOM 1292 C CA . GLU A 1 194 ? 49.08500 -10.18800 41.73000 1.000 86.00000 1078 GLU A CA 1
ATOM 1293 C C . GLU A 1 194 ? 48.31900 -11.13300 42.69600 1.000 90.13000 1078 GLU A C 1
ATOM 1294 O O . GLU A 1 194 ? 48.14400 -12.32100 42.40200 1.000 89.71000 1078 GLU A O 1
ATOM 1300 N N . GLU A 1 195 ? 47.89100 -10.58800 43.85100 1.000 86.11000 1079 GLU A N 1
ATOM 1301 C CA . GLU A 1 195 ? 47.24700 -11.26400 44.97700 1.000 85.25000 1079 GLU A CA 1
ATOM 1302 C C . GLU A 1 195 ? 45.72800 -11.43400 44.90900 1.000 84.61000 1079 GLU A C 1
ATOM 1303 O O . GLU A 1 195 ? 45.16900 -12.16100 45.73200 1.000 84.51000 1079 GLU A O 1
ATOM 1309 N N . THR A 1 196 ? 45.06100 -10.77300 43.97200 1.000 79.03000 1080 THR A N 1
ATOM 1310 C CA . THR A 1 196 ? 43.59500 -10.79200 43.90000 1.000 78.35000 1080 THR A CA 1
ATOM 1311 C C . THR A 1 196 ? 42.97600 -12.08800 43.32000 1.000 81.34000 1080 THR A C 1
ATOM 1312 O O . THR A 1 196 ? 41.83900 -12.41400 43.65700 1.000 81.35000 1080 THR A O 1
ATOM 1316 N N . GLY A 1 197 ? 43.72000 -12.80800 42.48100 1.000 76.09000 1081 GLY A N 1
ATOM 1317 C CA . GLY A 1 197 ? 43.23400 -14.00500 41.80500 1.000 74.60000 1081 GLY A CA 1
ATOM 1318 C C . GLY A 1 197 ? 42.67800 -13.68200 40.42500 1.000 76.47000 1081 GLY A C 1
ATOM 1319 O O . GLY A 1 197 ? 41.69400 -14.28800 40.00000 1.000 74.86000 1081 GLY A O 1
ATOM 1320 N N . ALA A 1 198 ? 43.32000 -12.71900 39.70400 1.000 73.20000 1082 ALA A N 1
ATOM 1321 C CA . ALA A 1 198 ? 42.94400 -12.27000 38.36100 1.000 73.06000 1082 ALA A CA 1
ATOM 1322 C C . ALA A 1 198 ? 43.29600 -13.25600 37.23200 1.000 77.93000 1082 ALA A C 1
ATOM 1323 O O . ALA A 1 198 ? 42.67600 -13.17800 36.16900 1.000 78.40000 1082 ALA A O 1
ATOM 1325 N N . GLN A 1 199 ? 44.26500 -14.17900 37.44000 1.000 73.57000 1083 GLN A N 1
ATOM 1326 C CA . GLN A 1 199 ? 44.61000 -15.13700 36.39200 1.000 73.34000 1083 GLN A CA 1
ATOM 1327 C C . GLN A 1 199 ? 43.42700 -16.04200 36.02700 1.000 78.13000 1083 GLN A C 1
ATOM 1328 O O . GLN A 1 199 ? 42.88600 -16.74700 36.89000 1.000 79.05000 1083 GLN A O 1
ATOM 1334 N N . GLY A 1 200 ? 43.04200 -15.98900 34.75500 1.000 73.53000 1084 GLY A N 1
ATOM 1335 C CA . GLY A 1 200 ? 41.92900 -16.76000 34.22600 1.000 73.45000 1084 GLY A CA 1
ATOM 1336 C C . GLY A 1 200 ? 40.57200 -16.13200 34.48000 1.000 78.01000 1084 GLY A C 1
ATOM 1337 O O . GLY A 1 200 ? 39.54800 -16.69400 34.07700 1.000 78.75000 1084 GLY A O 1
ATOM 1338 N N . ARG A 1 201 ? 40.55300 -14.96200 35.14100 1.000 73.80000 1085 ARG A N 1
ATOM 1339 C CA . ARG A 1 201 ? 39.32200 -14.25400 35.44100 1.000 73.30000 1085 ARG A CA 1
ATOM 1340 C C . ARG A 1 201 ? 38.91400 -13.33000 34.31100 1.000 76.39000 1085 ARG A C 1
ATOM 1341 O O . ARG A 1 201 ? 39.75200 -12.62600 33.74800 1.000 75.34000 1085 ARG A O 1
ATOM 1349 N N . LYS A 1 202 ? 37.60100 -13.32300 34.00700 1.000 72.07000 1086 LYS A N 1
ATOM 1350 C CA . LYS A 1 202 ? 36.97700 -12.44200 33.02900 1.000 70.77000 1086 LYS A CA 1
ATOM 1351 C C . LYS A 1 202 ? 36.91200 -11.02600 33.67000 1.000 72.20000 1086 LYS A C 1
ATOM 1352 O O . LYS A 1 202 ? 36.29800 -10.86100 34.72900 1.000 70.64000 1086 LYS A O 1
ATOM 1358 N N . VAL A 1 203 ? 37.60900 -10.03800 33.07400 1.000 68.76000 1087 VAL A N 1
ATOM 1359 C CA . VAL A 1 203 ? 37.68700 -8.65200 33.59400 1.000 68.99000 1087 VAL A CA 1
ATOM 1360 C C . VAL A 1 203 ? 37.40900 -7.61200 32.52500 1.000 76.65000 1087 VAL A C 1
ATOM 1361 O O . VAL A 1 203 ? 37.55300 -7.89100 31.34000 1.000 78.39000 1087 VAL A O 1
ATOM 1365 N N . ALA A 1 204 ? 37.07400 -6.39500 32.94700 1.000 74.50000 1088 ALA A N 1
ATOM 1366 C CA . ALA A 1 204 ? 36.87000 -5.24600 32.06600 1.000 74.86000 1088 ALA A CA 1
ATOM 1367 C C . ALA A 1 204 ? 37.06600 -3.95800 32.86900 1.000 80.00000 1088 ALA A C 1
ATOM 1368 O O . ALA A 1 204 ? 36.66900 -3.88200 34.04400 1.000 78.31000 1088 ALA A O 1
ATOM 1370 N N . CYS A 1 205 ? 37.74700 -2.97700 32.25800 1.000 79.02000 1089 CYS A N 1
ATOM 1371 C CA . CYS A 1 205 ? 38.07200 -1.71300 32.91800 1.000 80.14000 1089 CYS A CA 1
ATOM 1372 C C . CYS A 1 205 ? 37.26400 -0.54700 32.42100 1.000 81.73000 1089 CYS A C 1
ATOM 1373 O O . CYS A 1 205 ? 36.92300 -0.47000 31.24200 1.000 79.75000 1089 CYS A O 1
ATOM 1376 N N . PHE A 1 206 ? 36.96200 0.37100 33.32200 1.000 79.28000 1090 PHE A N 1
ATOM 1377 C CA . PHE A 1 206 ? 36.24200 1.59500 32.98900 1.000 80.07000 1090 PHE A CA 1
ATOM 1378 C C . PHE A 1 206 ? 36.88100 2.79500 33.71500 1.000 85.91000 1090 PHE A C 1
ATOM 1379 O O . PHE A 1 206 ? 37.78000 2.61300 34.53600 1.000 86.31000 1090 PHE A O 1
ATOM 1387 N N . GLY A 1 207 ? 36.44300 3.99800 33.40400 1.000 83.80000 1091 GLY A N 1
ATOM 1388 C CA . GLY A 1 207 ? 36.99200 5.17700 34.05700 1.000 84.40000 1091 GLY A CA 1
ATOM 1389 C C . GLY A 1 207 ? 36.61700 6.49800 33.42800 1.000 90.62000 1091 GLY A C 1
ATOM 1390 O O . GLY A 1 207 ? 36.30300 6.57600 32.23300 1.000 89.33000 1091 GLY A O 1
ATOM 1391 N N . CYS A 1 208 ? 36.67400 7.54900 34.24900 1.000 90.01000 1092 CYS A N 1
ATOM 1392 C CA . CYS A 1 208 ? 36.38500 8.91100 33.83600 1.000 91.19000 1092 CYS A CA 1
ATOM 1393 C C . CYS A 1 208 ? 37.67800 9.69800 33.70500 1.000 96.26000 1092 CYS A C 1
ATOM 1394 O O . CYS A 1 208 ? 38.58900 9.51700 34.51100 1.000 96.02000 1092 CYS A O 1
ATOM 1397 N N . GLY A 1 209 ? 37.74200 10.54300 32.67600 1.000 92.97000 1093 GLY A N 1
ATOM 1398 C CA . GLY A 1 209 ? 38.88200 11.39700 32.37800 1.000 92.54000 1093 GLY A CA 1
ATOM 1399 C C . GLY A 1 209 ? 38.46600 12.61200 31.58300 1.000 98.14000 1093 GLY A C 1
ATOM 1400 O O . GLY A 1 209 ? 37.27500 12.94000 31.54200 1.000 97.92000 1093 GLY A O 1
ATOM 1401 N N . ASP A 1 210 ? 39.44800 13.29200 30.94900 1.000 95.92000 1094 ASP A N 1
ATOM 1402 C CA . ASP A 1 210 ? 39.21500 14.49700 30.15100 1.000 96.32000 1094 ASP A CA 1
ATOM 1403 C C . ASP A 1 210 ? 40.18100 14.58400 28.96800 1.000 102.28000 1094 ASP A C 1
ATOM 1404 O O . ASP A 1 210 ? 41.36500 14.29700 29.12200 1.000 101.80000 1094 ASP A O 1
ATOM 1409 N N . SER A 1 211 ? 39.66400 14.99100 27.79200 1.000 101.00000 1095 SER A N 1
ATOM 1410 C CA . SER A 1 211 ? 40.38400 15.12400 26.51800 1.000 101.71000 1095 SER A CA 1
ATOM 1411 C C . SER A 1 211 ? 41.31200 16.33800 26.43600 1.000 107.11000 1095 SER A C 1
ATOM 1412 O O . SER A 1 211 ? 42.17100 16.37600 25.55700 1.000 106.73000 1095 SER A O 1
ATOM 1415 N N . SER A 1 212 ? 41.17100 17.30500 27.36700 1.000 105.28000 1096 SER A N 1
ATOM 1416 C CA . SER A 1 212 ? 42.02400 18.50100 27.47200 1.000 106.04000 1096 SER A CA 1
ATOM 1417 C C . SER A 1 212 ? 43.41700 18.10800 28.01300 1.000 110.01000 1096 SER A C 1
ATOM 1418 O O . SER A 1 212 ? 44.33500 18.93700 28.06800 1.000 110.07000 1096 SER A O 1
ATOM 1421 N N . TRP A 1 213 ? 43.53000 16.83800 28.43900 1.000 106.33000 1097 TRP A N 1
ATOM 1422 C CA . TRP A 1 213 ? 44.71000 16.16100 28.96400 1.000 105.86000 1097 TRP A CA 1
ATOM 1423 C C . TRP A 1 213 ? 45.27700 15.27100 27.87000 1.000 105.44000 1097 TRP A C 1
ATOM 1424 O O . TRP A 1 213 ? 44.51500 14.58800 27.17900 1.000 104.78000 1097 TRP A O 1
ATOM 1435 N N . GLU A 1 214 ? 46.60400 15.30200 27.69300 1.000 99.53000 1098 GLU A N 1
ATOM 1436 C CA . GLU A 1 214 ? 47.31400 14.49900 26.69200 1.000 98.42000 1098 GLU A CA 1
ATOM 1437 C C . GLU A 1 214 ? 46.94500 13.01900 26.74800 1.000 100.25000 1098 GLU A C 1
ATOM 1438 O O . GLU A 1 214 ? 46.57900 12.45000 25.72200 1.000 99.69000 1098 GLU A O 1
ATOM 1444 N N . TYR A 1 215 ? 47.04700 12.40400 27.93600 1.000 95.58000 1099 TYR A N 1
ATOM 1445 C CA . TYR A 1 215 ? 46.78300 10.97600 28.09700 1.000 94.74000 1099 TYR A CA 1
ATOM 1446 C C . TYR A 1 215 ? 45.39300 10.71100 28.67200 1.000 95.24000 1099 TYR A C 1
ATOM 1447 O O . TYR A 1 215 ? 45.24700 10.42500 29.86500 1.000 93.83000 1099 TYR A O 1
ATOM 1456 N N . PHE A 1 216 ? 44.36600 10.81400 27.78900 1.000 90.37000 1100 PHE A N 1
ATOM 1457 C CA . PHE A 1 216 ? 42.94800 10.59200 28.09400 1.000 89.57000 1100 PHE A CA 1
ATOM 1458 C C . PHE A 1 216 ? 42.73000 9.17900 28.60600 1.000 95.09000 1100 PHE A C 1
ATOM 1459 O O . PHE A 1 216 ? 42.95400 8.21100 27.86300 1.000 96.12000 1100 PHE A O 1
ATOM 1467 N N . CYS A 1 217 ? 42.33600 9.06600 29.89500 1.000 90.81000 1101 CYS A N 1
ATOM 1468 C CA . CYS A 1 217 ? 42.08500 7.79600 30.59800 1.000 90.27000 1101 CYS A CA 1
ATOM 1469 C C . CYS A 1 217 ? 43.31800 6.84800 30.62400 1.000 91.56000 1101 CYS A C 1
ATOM 1470 O O . CYS A 1 217 ? 43.19500 5.64500 30.36100 1.000 91.42000 1101 CYS A O 1
ATOM 1473 N N . GLY A 1 218 ? 44.47800 7.41500 30.97700 1.000 85.55000 1102 GLY A N 1
ATOM 1474 C CA . GLY A 1 218 ? 45.74700 6.70100 31.08400 1.000 84.52000 1102 GLY A CA 1
ATOM 1475 C C . GLY A 1 218 ? 45.75900 5.59000 32.12300 1.000 86.62000 1102 GLY A C 1
ATOM 1476 O O . GLY A 1 218 ? 46.50200 4.61100 31.96700 1.000 85.52000 1102 GLY A O 1
ATOM 1477 N N . ALA A 1 219 ? 44.92100 5.74600 33.19500 1.000 81.47000 1103 ALA A N 1
ATOM 1478 C CA . ALA A 1 219 ? 44.72400 4.81600 34.31700 1.000 79.70000 1103 ALA A CA 1
ATOM 1479 C C . ALA A 1 219 ? 44.13300 3.49000 33.84400 1.000 81.83000 1103 ALA A C 1
ATOM 1480 O O . ALA A 1 219 ? 44.59700 2.42700 34.28200 1.000 80.76000 1103 ALA A O 1
ATOM 1482 N N . VAL A 1 220 ? 43.12400 3.56700 32.92900 1.000 77.63000 1104 VAL A N 1
ATOM 1483 C CA . VAL A 1 220 ? 42.42700 2.44100 32.28900 1.000 76.97000 1104 VAL A CA 1
ATOM 1484 C C . VAL A 1 220 ? 43.47200 1.63600 31.47000 1.000 80.87000 1104 VAL A C 1
ATOM 1485 O O . VAL A 1 220 ? 43.64000 0.43900 31.70200 1.000 79.49000 1104 VAL A O 1
ATOM 1489 N N . ASP A 1 221 ? 44.24000 2.32300 30.59500 1.000 78.71000 1105 ASP A N 1
ATOM 1490 C CA . ASP A 1 221 ? 45.31700 1.70400 29.81800 1.000 78.96000 1105 ASP A CA 1
ATOM 1491 C C . ASP A 1 221 ? 46.31200 0.97900 30.73700 1.000 81.44000 1105 ASP A C 1
ATOM 1492 O O . ASP A 1 221 ? 46.71000 -0.14500 30.42300 1.000 81.67000 1105 ASP A O 1
ATOM 1497 N N . ALA A 1 222 ? 46.68400 1.61300 31.88000 1.000 75.42000 1106 ALA A N 1
ATOM 1498 C CA . ALA A 1 222 ? 47.62200 1.06100 32.86100 1.000 73.63000 1106 ALA A CA 1
ATOM 1499 C C . ALA A 1 222 ? 47.07200 -0.17800 33.54600 1.000 75.49000 1106 ALA A C 1
ATOM 1500 O O . ALA A 1 222 ? 47.81400 -1.14600 33.71300 1.000 74.19000 1106 ALA A O 1
ATOM 1502 N N . ILE A 1 223 ? 45.78300 -0.15600 33.93100 1.000 71.79000 1107 ILE A N 1
ATOM 1503 C CA . ILE A 1 223 ? 45.14400 -1.28900 34.61900 1.000 71.88000 1107 ILE A CA 1
ATOM 1504 C C . ILE A 1 223 ? 44.90800 -2.43500 33.64300 1.000 78.15000 1107 ILE A C 1
ATOM 1505 O O . ILE A 1 223 ? 45.13500 -3.58000 34.01500 1.000 78.70000 1107 ILE A O 1
ATOM 1510 N N . GLU A 1 224 ? 44.52600 -2.13100 32.38700 1.000 75.84000 1108 GLU A N 1
ATOM 1511 C CA . GLU A 1 224 ? 44.28900 -3.13600 31.34800 1.000 75.46000 1108 GLU A CA 1
ATOM 1512 C C . GLU A 1 224 ? 45.55900 -3.94500 31.10700 1.000 79.64000 1108 GLU A C 1
ATOM 1513 O O . GLU A 1 224 ? 45.49000 -5.17600 30.99600 1.000 80.92000 1108 GLU A O 1
ATOM 1519 N N . GLU A 1 225 ? 46.71400 -3.24900 31.04900 1.000 74.55000 1109 GLU A N 1
ATOM 1520 C CA . GLU A 1 225 ? 48.02600 -3.83000 30.79400 1.000 74.33000 1109 GLU A CA 1
ATOM 1521 C C . GLU A 1 225 ? 48.55000 -4.70400 31.95500 1.000 77.71000 1109 GLU A C 1
ATOM 1522 O O . GLU A 1 225 ? 49.13900 -5.75700 31.67900 1.000 78.00000 1109 GLU A O 1
ATOM 1528 N N . LYS A 1 226 ? 48.32000 -4.31100 33.23400 1.000 71.97000 1110 LYS A N 1
ATOM 1529 C CA . LYS A 1 226 ? 48.78000 -5.14700 34.34300 1.000 71.26000 1110 LYS A CA 1
ATOM 1530 C C . LYS A 1 226 ? 47.89400 -6.38800 34.44900 1.000 75.19000 1110 LYS A C 1
ATOM 1531 O O . LYS A 1 226 ? 48.39800 -7.47300 34.74900 1.000 75.40000 1110 LYS A O 1
ATOM 1537 N N . LEU A 1 227 ? 46.59800 -6.24700 34.10900 1.000 70.62000 1111 LEU A N 1
ATOM 1538 C CA . LEU A 1 227 ? 45.66300 -7.37500 34.09600 1.000 69.83000 1111 LEU A CA 1
ATOM 1539 C C . LEU A 1 227 ? 46.07900 -8.38700 33.03700 1.000 75.02000 1111 LEU A C 1
ATOM 1540 O O . LEU A 1 227 ? 46.03200 -9.58900 33.29700 1.000 75.33000 1111 LEU A O 1
ATOM 1545 N N . LYS A 1 228 ? 46.54500 -7.89200 31.87500 1.000 71.40000 1112 LYS A N 1
ATOM 1546 C CA . LYS A 1 228 ? 47.00600 -8.70200 30.74700 1.000 71.05000 1112 LYS A CA 1
ATOM 1547 C C . LYS A 1 228 ? 48.17600 -9.59200 31.16800 1.000 75.25000 1112 LYS A C 1
ATOM 1548 O O . LYS A 1 228 ? 48.10200 -10.80200 30.97000 1.000 75.40000 1112 LYS A O 1
ATOM 1554 N N . ASN A 1 229 ? 49.22000 -9.00200 31.79200 1.000 73.09000 1113 ASN A N 1
ATOM 1555 C CA . ASN A 1 229 ? 50.42900 -9.69400 32.29100 1.000 72.65000 1113 ASN A CA 1
ATOM 1556 C C . ASN A 1 229 ? 50.08700 -10.79000 33.29800 1.000 77.65000 1113 ASN A C 1
ATOM 1557 O O . ASN A 1 229 ? 50.72500 -11.83800 33.27700 1.000 79.55000 1113 ASN A O 1
ATOM 1562 N N . LEU A 1 230 ? 49.08300 -10.55900 34.16300 1.000 72.17000 1114 LEU A N 1
ATOM 1563 C CA . LEU A 1 230 ? 48.67600 -11.51600 35.18800 1.000 71.32000 1114 LEU A CA 1
ATOM 1564 C C . LEU A 1 230 ? 47.98100 -12.74900 34.60600 1.000 78.64000 1114 LEU A C 1
ATOM 1565 O O . LEU A 1 230 ? 47.98800 -13.82200 35.23600 1.000 79.26000 1114 LEU A O 1
ATOM 1570 N N . GLY A 1 231 ? 47.49700 -12.61100 33.37300 1.000 75.94000 1115 GLY A N 1
ATOM 1571 C CA . GLY A 1 231 ? 46.83800 -13.67400 32.62400 1.000 76.00000 1115 GLY A CA 1
ATOM 1572 C C . GLY A 1 231 ? 45.33100 -13.58000 32.67900 1.000 81.38000 1115 GLY A C 1
ATOM 1573 O O . GLY A 1 231 ? 44.63600 -14.57400 32.45800 1.000 79.96000 1115 GLY A O 1
ATOM 1574 N N . ALA A 1 232 ? 44.81900 -12.37800 32.99500 1.000 80.46000 1116 ALA A N 1
ATOM 1575 C CA . ALA A 1 232 ? 43.38700 -12.11700 33.06600 1.000 81.15000 1116 ALA A CA 1
ATOM 1576 C C . ALA A 1 232 ? 42.77800 -12.12600 31.67100 1.000 87.02000 1116 ALA A C 1
ATOM 1577 O O . ALA A 1 232 ? 43.46800 -11.80300 30.69200 1.000 87.13000 1116 ALA A O 1
ATOM 1579 N N . GLU A 1 233 ? 41.48500 -12.52300 31.59600 1.000 83.22000 1117 GLU A N 1
ATOM 1580 C CA . GLU A 1 233 ? 40.67800 -12.58800 30.38700 1.000 82.43000 1117 GLU A CA 1
ATOM 1581 C C . GLU A 1 233 ? 39.89000 -11.28200 30.23300 1.000 86.21000 1117 GLU A C 1
ATOM 1582 O O . GLU A 1 233 ? 38.81400 -11.13500 30.80700 1.000 85.90000 1117 GLU A O 1
ATOM 1588 N N . ILE A 1 234 ? 40.45100 -10.31500 29.48500 1.000 83.34000 1118 ILE A N 1
ATOM 1589 C CA . ILE A 1 234 ? 39.80200 -9.02900 29.22500 1.000 82.95000 1118 ILE A CA 1
ATOM 1590 C C . ILE A 1 234 ? 38.70200 -9.24800 28.18200 1.000 88.66000 1118 ILE A C 1
ATOM 1591 O O . ILE A 1 234 ? 38.98300 -9.42600 26.99200 1.000 88.53000 1118 ILE A O 1
ATOM 1596 N N . VAL A 1 235 ? 37.45000 -9.31800 28.66600 1.000 86.67000 1119 VAL A N 1
ATOM 1597 C CA . VAL A 1 235 ? 36.24300 -9.57300 27.87200 1.000 87.16000 1119 VAL A CA 1
ATOM 1598 C C . VAL A 1 235 ? 35.91200 -8.41300 26.88200 1.000 90.87000 1119 VAL A C 1
ATOM 1599 O O . VAL A 1 235 ? 35.61000 -8.67100 25.71200 1.000 91.42000 1119 VAL A O 1
ATOM 1603 N N . GLN A 1 236 ? 35.99700 -7.16000 27.34200 1.000 86.26000 1120 GLN A N 1
ATOM 1604 C CA . GLN A 1 236 ? 35.70100 -5.99600 26.51400 1.000 85.19000 1120 GLN A CA 1
ATOM 1605 C C . GLN A 1 236 ? 36.72700 -4.88100 26.71300 1.000 87.61000 1120 GLN A C 1
ATOM 1606 O O . GLN A 1 236 ? 37.37400 -4.79900 27.76700 1.000 86.59000 1120 GLN A O 1
ATOM 1612 N N . ASP A 1 237 ? 36.87500 -4.02300 25.67900 1.000 83.22000 1121 ASP A N 1
ATOM 1613 C CA . ASP A 1 237 ? 37.79100 -2.88200 25.68900 1.000 82.07000 1121 ASP A CA 1
ATOM 1614 C C . ASP A 1 237 ? 37.29600 -1.84700 26.66400 1.000 82.78000 1121 ASP A C 1
ATOM 1615 O O . ASP A 1 237 ? 36.09100 -1.70400 26.85700 1.000 82.30000 1121 ASP A O 1
ATOM 1620 N N . GLY A 1 238 ? 38.23800 -1.19800 27.32400 1.000 77.59000 1122 GLY A N 1
ATOM 1621 C CA . GLY A 1 238 ? 37.97000 -0.20700 28.35200 1.000 76.64000 1122 GLY A CA 1
ATOM 1622 C C . GLY A 1 238 ? 37.00500 0.88300 27.96200 1.000 79.95000 1122 GLY A C 1
ATOM 1623 O O . GLY A 1 238 ? 37.03000 1.38400 26.83200 1.000 78.43000 1122 GLY A O 1
ATOM 1624 N N . LEU A 1 239 ? 36.12900 1.21500 28.90500 1.000 77.69000 1123 LEU A N 1
ATOM 1625 C CA . LEU A 1 239 ? 35.14900 2.28100 28.79300 1.000 77.88000 1123 LEU A CA 1
ATOM 1626 C C . LEU A 1 239 ? 35.86600 3.53600 29.31000 1.000 85.63000 1123 LEU A C 1
ATOM 1627 O O . LEU A 1 239 ? 36.23100 3.59400 30.48500 1.000 85.02000 1123 LEU A O 1
ATOM 1632 N N . ARG A 1 240 ? 36.15100 4.48700 28.39200 1.000 85.08000 1124 ARG A N 1
ATOM 1633 C CA . ARG A 1 240 ? 36.87800 5.73200 28.64600 1.000 85.57000 1124 ARG A CA 1
ATOM 1634 C C . ARG A 1 240 ? 35.90400 6.86800 28.41800 1.000 93.15000 1124 ARG A C 1
ATOM 1635 O O . ARG A 1 240 ? 35.54200 7.14200 27.27300 1.000 93.83000 1124 ARG A O 1
ATOM 1643 N N . ILE A 1 241 ? 35.41300 7.48900 29.49400 1.000 92.08000 1125 ILE A N 1
ATOM 1644 C CA . ILE A 1 241 ? 34.41400 8.54700 29.31600 1.000 93.10000 1125 ILE A CA 1
ATOM 1645 C C . ILE A 1 241 ? 35.02800 9.95300 29.49200 1.000 98.38000 1125 ILE A C 1
ATOM 1646 O O . ILE A 1 241 ? 35.87700 10.17100 30.36400 1.000 97.16000 1125 ILE A O 1
ATOM 1651 N N . ASP A 1 242 ? 34.55400 10.89500 28.65500 1.000 96.57000 1126 ASP A N 1
ATOM 1652 C CA . ASP A 1 242 ? 35.00100 12.28200 28.60300 1.000 96.95000 1126 ASP A CA 1
ATOM 1653 C C . ASP A 1 242 ? 34.04300 13.23600 29.30500 1.000 102.64000 1126 ASP A C 1
ATOM 1654 O O . ASP A 1 242 ? 32.86600 13.32100 28.94300 1.000 102.06000 1126 ASP A O 1
ATOM 1659 N N . GLY A 1 243 ? 34.56400 13.95500 30.29300 1.000 101.41000 1127 GLY A N 1
ATOM 1660 C CA . GLY A 1 243 ? 33.79700 14.92000 31.07300 1.000 102.46000 1127 GLY A CA 1
ATOM 1661 C C . GLY A 1 243 ? 32.80100 14.27300 32.01700 1.000 109.68000 1127 GLY A C 1
ATOM 1662 O O . GLY A 1 243 ? 33.04600 13.17200 32.52800 1.000 109.56000 1127 GLY A O 1
ATOM 1663 N N . ASP A 1 244 ? 31.67300 14.97000 32.26700 1.000 108.13000 1128 ASP A N 1
ATOM 1664 C CA . ASP A 1 244 ? 30.60100 14.50500 33.14800 1.000 108.18000 1128 ASP A CA 1
ATOM 1665 C C . ASP A 1 244 ? 30.00100 13.16700 32.64600 1.000 112.83000 1128 ASP A C 1
ATOM 1666 O O . ASP A 1 244 ? 29.51700 13.11800 31.50700 1.000 112.22000 1128 ASP A O 1
ATOM 1668 N N . PRO A 1 245 ? 30.06000 12.06900 33.45900 1.000 109.89000 1129 PRO A N 1
ATOM 1669 C CA . PRO A 1 245 ? 29.49100 10.77400 33.01500 1.000 109.67000 1129 PRO A CA 1
ATOM 1670 C C . PRO A 1 245 ? 27.99100 10.78800 32.70700 1.000 115.20000 1129 PRO A C 1
ATOM 1671 O O . PRO A 1 245 ? 27.53900 9.98100 31.89400 1.000 114.33000 1129 PRO A O 1
ATOM 1675 N N . ARG A 1 246 ? 27.23400 11.72600 33.33300 1.000 113.08000 1130 ARG A N 1
ATOM 1676 C CA . ARG A 1 246 ? 25.79300 11.92400 33.16800 1.000 113.92000 1130 ARG A CA 1
ATOM 1677 C C . ARG A 1 246 ? 25.41200 12.18100 31.70500 1.000 120.06000 1130 ARG A C 1
ATOM 1678 O O . ARG A 1 246 ? 24.34100 11.75200 31.26200 1.000 119.91000 1130 ARG A O 1
ATOM 1686 N N . ALA A 1 247 ? 26.29000 12.88500 30.96100 1.000 117.66000 1131 ALA A N 1
ATOM 1687 C CA . ALA A 1 247 ? 26.09600 13.20500 29.54600 1.000 117.65000 1131 ALA A CA 1
ATOM 1688 C C . ALA A 1 247 ? 26.52600 12.03700 28.63800 1.000 121.57000 1131 ALA A C 1
ATOM 1689 O O . ALA A 1 247 ? 26.12000 11.98100 27.47700 1.000 121.87000 1131 ALA A O 1
ATOM 1691 N N . ALA A 1 248 ? 27.31700 11.09900 29.17300 1.000 117.27000 1132 ALA A N 1
ATOM 1692 C CA . ALA A 1 248 ? 27.77500 9.92600 28.43400 1.000 116.86000 1132 ALA A CA 1
ATOM 1693 C C . ALA A 1 248 ? 27.07300 8.65100 28.94300 1.000 120.35000 1132 ALA A C 1
ATOM 1694 O O . ALA A 1 248 ? 27.52800 7.53600 28.65300 1.000 120.86000 1132 ALA A O 1
ATOM 1696 N N . ARG A 1 249 ? 25.95300 8.82400 29.68300 1.000 114.84000 1133 ARG A N 1
ATOM 1697 C CA . ARG A 1 249 ? 25.15400 7.75700 30.29900 1.000 113.96000 1133 ARG A CA 1
ATOM 1698 C C . ARG A 1 249 ? 24.71500 6.66800 29.31100 1.000 116.14000 1133 ARG A C 1
ATOM 1699 O O . ARG A 1 249 ? 24.68700 5.49400 29.67600 1.000 116.00000 1133 ARG A O 1
ATOM 1707 N N . ASP A 1 250 ? 24.38300 7.06400 28.06700 1.000 111.68000 1134 ASP A N 1
ATOM 1708 C CA . ASP A 1 250 ? 23.92700 6.19000 26.98300 1.000 110.69000 1134 ASP A CA 1
ATOM 1709 C C . ASP A 1 250 ? 25.01100 5.22200 26.52500 1.000 111.85000 1134 ASP A C 1
ATOM 1710 O O . ASP A 1 250 ? 24.69200 4.09800 26.13100 1.000 111.63000 1134 ASP A O 1
ATOM 1712 N N . ASP A 1 251 ? 26.28500 5.66500 26.56800 1.000 106.01000 1135 ASP A N 1
ATOM 1713 C CA . ASP A 1 251 ? 27.44500 4.86000 26.19400 1.000 104.63000 1135 ASP A CA 1
ATOM 1714 C C . ASP A 1 251 ? 27.86900 3.94800 27.33000 1.000 105.40000 1135 ASP A C 1
ATOM 1715 O O . ASP A 1 251 ? 28.40900 2.88100 27.05300 1.000 105.05000 1135 ASP A O 1
ATOM 1720 N N . ILE A 1 252 ? 27.61300 4.35500 28.60400 1.000 99.86000 1136 ILE A N 1
ATOM 1721 C CA . ILE A 1 252 ? 27.92300 3.55900 29.80400 1.000 98.61000 1136 ILE A CA 1
ATOM 1722 C C . ILE A 1 252 ? 27.04600 2.29600 29.78100 1.000 103.56000 1136 ILE A C 1
ATOM 1723 O O . ILE A 1 252 ? 27.56700 1.17500 29.86800 1.000 103.20000 1136 ILE A O 1
ATOM 1728 N N . VAL A 1 253 ? 25.71700 2.49200 29.62800 1.000 100.58000 1137 VAL A N 1
ATOM 1729 C CA . VAL A 1 253 ? 24.72100 1.41800 29.55800 1.000 100.53000 1137 VAL A CA 1
ATOM 1730 C C . VAL A 1 253 ? 24.95700 0.52400 28.31300 1.000 105.88000 1137 VAL A C 1
ATOM 1731 O O . VAL A 1 253 ? 24.78300 -0.69600 28.39400 1.000 105.91000 1137 VAL A O 1
ATOM 1735 N N . GLY A 1 254 ? 25.40600 1.14200 27.21300 1.000 102.61000 1138 GLY A N 1
ATOM 1736 C CA . GLY A 1 254 ? 25.76100 0.46600 25.96900 1.000 102.08000 1138 GLY A CA 1
ATOM 1737 C C . GLY A 1 254 ? 26.96900 -0.43100 26.16300 1.000 104.87000 1138 GLY A C 1
ATOM 1738 O O . GLY A 1 254 ? 26.98600 -1.55900 25.66900 1.000 105.39000 1138 GLY A O 1
ATOM 1739 N N . TRP A 1 255 ? 27.96700 0.04500 26.93100 1.000 99.66000 1139 TRP A N 1
ATOM 1740 C CA . TRP A 1 255 ? 29.16400 -0.71500 27.26600 1.000 99.40000 1139 TRP A CA 1
ATOM 1741 C C . TRP A 1 255 ? 28.76800 -1.91300 28.14400 1.000 105.04000 1139 TRP A C 1
ATOM 1742 O O . TRP A 1 255 ? 29.29200 -3.01200 27.95900 1.000 103.30000 1139 TRP A O 1
ATOM 1753 N N . ALA A 1 256 ? 27.79500 -1.69700 29.05500 1.000 104.27000 1140 ALA A N 1
ATOM 1754 C CA . ALA A 1 256 ? 27.23200 -2.71600 29.93700 1.000 105.16000 1140 ALA A CA 1
ATOM 1755 C C . ALA A 1 256 ? 26.53600 -3.83700 29.16000 1.000 111.78000 1140 ALA A C 1
ATOM 1756 O O . ALA A 1 256 ? 26.43200 -4.94100 29.68400 1.000 111.80000 1140 ALA A O 1
ATOM 1758 N N . HIS A 1 257 ? 26.09700 -3.57400 27.91200 1.000 110.97000 1141 HIS A N 1
ATOM 1759 C CA . HIS A 1 257 ? 25.43900 -4.57100 27.06100 1.000 112.61000 1141 HIS A CA 1
ATOM 1760 C C . HIS A 1 257 ? 26.39300 -5.69600 26.64400 1.000 116.43000 1141 HIS A C 1
ATOM 1761 O O . HIS A 1 257 ? 25.94200 -6.83400 26.52900 1.000 116.47000 1141 HIS A O 1
ATOM 1768 N N . ASP A 1 258 ? 27.70000 -5.41000 26.43500 1.000 112.69000 1142 ASP A N 1
ATOM 1769 C CA . ASP A 1 258 ? 28.62000 -6.49800 26.08000 1.000 111.94000 1142 ASP A CA 1
ATOM 1770 C C . ASP A 1 258 ? 29.38600 -7.04800 27.28400 1.000 112.27000 1142 ASP A C 1
ATOM 1771 O O . ASP A 1 258 ? 29.87900 -8.18000 27.20500 1.000 113.41000 1142 ASP A O 1
ATOM 1776 N N . VAL A 1 259 ? 29.45800 -6.30800 28.40800 1.000 104.57000 1143 VAL A N 1
ATOM 1777 C CA . VAL A 1 259 ? 30.11500 -6.90200 29.57500 1.000 102.92000 1143 VAL A CA 1
ATOM 1778 C C . VAL A 1 259 ? 29.21200 -7.99100 30.16700 1.000 104.97000 1143 VAL A C 1
ATOM 1779 O O . VAL A 1 259 ? 29.71600 -9.05500 30.52600 1.000 103.85000 1143 VAL A O 1
ATOM 1783 N N . ARG A 1 260 ? 27.87200 -7.76300 30.17300 1.000 100.65000 1144 ARG A N 1
ATOM 1784 C CA . ARG A 1 260 ? 26.90100 -8.74400 30.66400 1.000 99.83000 1144 ARG A CA 1
ATOM 1785 C C . ARG A 1 260 ? 26.95500 -10.05300 29.83800 1.000 103.95000 1144 ARG A C 1
ATOM 1786 O O . ARG A 1 260 ? 26.67900 -11.12600 30.37800 1.000 102.71000 1144 ARG A O 1
ATOM 1794 N N . GLY A 1 261 ? 27.40600 -9.93500 28.58000 1.000 101.27000 1145 GLY A N 1
ATOM 1795 C CA . GLY A 1 261 ? 27.56000 -11.02100 27.61700 1.000 101.43000 1145 GLY A CA 1
ATOM 1796 C C . GLY A 1 261 ? 28.60900 -12.07600 27.92200 1.000 106.88000 1145 GLY A C 1
ATOM 1797 O O . GLY A 1 261 ? 28.56000 -13.15900 27.32600 1.000 107.49000 1145 GLY A O 1
ATOM 1798 N N . ALA A 1 262 ? 29.57100 -11.72900 28.77700 1.000 103.22000 1146 ALA A N 1
ATOM 1799 C CA . ALA A 1 262 ? 30.69000 -12.63400 29.12200 1.000 103.27000 1146 ALA A CA 1
ATOM 1800 C C . ALA A 1 262 ? 30.14200 -13.96100 29.63000 1.000 108.12000 1146 ALA A C 1
ATOM 1801 O O . ALA A 1 262 ? 30.53000 -15.00100 29.08900 1.000 108.35000 1146 ALA A O 1
ATOM 1803 N N . ILE A 1 263 ? 29.29500 -13.91700 30.65300 1.000 104.55000 1147 ILE A N 1
ATOM 1804 C CA . ILE A 1 263 ? 28.71200 -15.18400 31.16800 1.000 131.59000 1147 ILE A CA 1
ATOM 1805 C C . ILE A 1 263 ? 27.27400 -15.27300 30.65800 1.000 149.58000 1147 ILE A C 1
ATOM 1806 O O . ILE A 1 263 ? 26.50000 -14.34600 30.92500 1.000 104.29000 1147 ILE A O 1
ATOM 1811 N N . PRO A 1 264 ? 26.88500 -16.35100 29.94700 1.000 100.26000 671 PRO A N 1
ATOM 1812 C CA . PRO A 1 264 ? 25.68000 -16.34300 29.13300 1.000 99.68000 671 PRO A CA 1
ATOM 1813 C C . PRO A 1 264 ? 24.45900 -16.08500 30.01500 1.000 100.23000 671 PRO A C 1
ATOM 1814 O O . PRO A 1 264 ? 24.38400 -16.61000 31.08500 1.000 98.73000 671 PRO A O 1
ATOM 1818 N N . ARG A 1 265 ? 23.57100 -15.23200 29.52000 1.000 96.28000 672 ARG A N 1
ATOM 1819 C CA . ARG A 1 265 ? 22.33200 -14.84700 30.23100 1.000 95.75000 672 ARG A CA 1
ATOM 1820 C C . ARG A 1 265 ? 21.18800 -15.62600 29.59800 1.000 98.98000 672 ARG A C 1
ATOM 1821 O O . ARG A 1 265 ? 20.03200 -15.34400 29.92700 1.000 99.31000 672 ARG A O 1
ATOM 1829 N N . PHE A 1 266 ? 21.51800 -16.55300 28.70200 1.000 92.97000 673 PHE A N 1
ATOM 1830 C CA . PHE A 1 266 ? 20.47400 -17.32200 28.04900 1.000 91.37000 673 PHE A CA 1
ATOM 1831 C C . PHE A 1 266 ? 21.06100 -18.63800 27.53500 1.000 94.07000 673 PHE A C 1
ATOM 1832 O O . PHE A 1 266 ? 22.10600 -18.63600 26.85800 1.000 94.48000 673 PHE A O 1
ATOM 1840 N N . ILE A 1 267 ? 20.38100 -19.75400 27.85900 1.000 87.87000 674 ILE A N 1
ATOM 1841 C CA . ILE A 1 267 ? 20.70200 -21.08800 27.35400 1.000 86.79000 674 ILE A CA 1
ATOM 1842 C C . ILE A 1 267 ? 19.54300 -21.42600 26.43400 1.000 87.91000 674 ILE A C 1
ATOM 1843 O O . ILE A 1 267 ? 18.38500 -21.43400 26.86400 1.000 86.67000 674 ILE A O 1
ATOM 1848 N N . SER A 1 268 ? 19.86200 -21.63000 25.15500 1.000 83.72000 675 SER A N 1
ATOM 1849 C CA . SER A 1 268 ? 18.90600 -21.93300 24.09400 1.000 83.38000 675 SER A CA 1
ATOM 1850 C C . SER A 1 268 ? 18.02600 -23.16700 24.37200 1.000 86.49000 675 SER A C 1
ATOM 1851 O O . SER A 1 268 ? 18.49600 -24.11800 25.01200 1.000 85.33000 675 SER A O 1
ATOM 1854 N N . PRO A 1 269 ? 16.75700 -23.16700 23.87300 1.000 82.91000 676 PRO A N 1
ATOM 1855 C CA . PRO A 1 269 ? 15.86700 -24.32100 24.10100 1.000 81.87000 676 PRO A CA 1
ATOM 1856 C C . PRO A 1 269 ? 16.45000 -25.66000 23.63200 1.000 85.13000 676 PRO A C 1
ATOM 1857 O O . PRO A 1 269 ? 16.30200 -26.65600 24.32900 1.000 85.08000 676 PRO A O 1
ATOM 1861 N N . ALA A 1 270 ? 17.14500 -25.66400 22.48100 1.000 80.20000 677 ALA A N 1
ATOM 1862 C CA . ALA A 1 270 ? 17.81800 -26.81600 21.88700 1.000 78.64000 677 ALA A CA 1
ATOM 1863 C C . ALA A 1 270 ? 18.96500 -27.31400 22.77700 1.000 81.70000 677 ALA A C 1
ATOM 1864 O O . ALA A 1 270 ? 19.17100 -28.52200 22.87200 1.000 82.61000 677 ALA A O 1
ATOM 1866 N N . SER A 1 271 ? 19.71600 -26.39100 23.41200 1.000 76.59000 678 SER A N 1
ATOM 1867 C CA . SER A 1 271 ? 20.83900 -26.70700 24.29700 1.000 75.76000 678 SER A CA 1
ATOM 1868 C C . SER A 1 271 ? 20.36500 -27.37300 25.58800 1.000 79.11000 678 SER A C 1
ATOM 1869 O O . SER A 1 271 ? 21.00400 -28.30700 26.06300 1.000 79.15000 678 SER A O 1
ATOM 1872 N N . GLN A 1 272 ? 19.23300 -26.89800 26.14000 1.000 74.14000 679 GLN A N 1
ATOM 1873 C CA . GLN A 1 272 ? 18.59400 -27.45100 27.33000 1.000 72.47000 679 GLN A CA 1
ATOM 1874 C C . GLN A 1 272 ? 18.21800 -28.88600 27.04100 1.000 75.24000 679 GLN A C 1
ATOM 1875 O O . GLN A 1 272 ? 18.58900 -29.76200 27.81600 1.000 76.11000 679 GLN A O 1
ATOM 1881 N N . VAL A 1 273 ? 17.51000 -29.13500 25.90900 1.000 71.11000 680 VAL A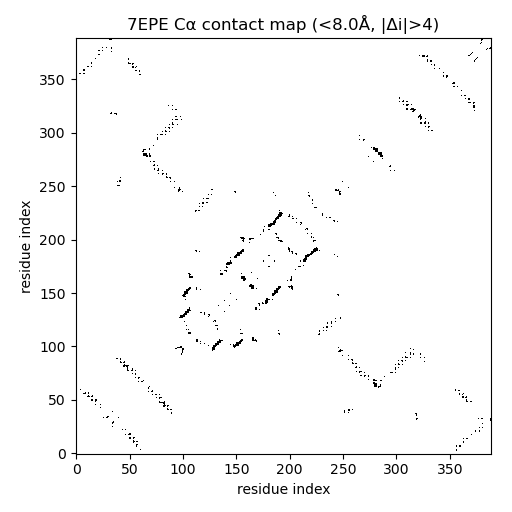 N 1
ATOM 1882 C CA . VAL A 1 273 ? 17.07700 -30.46900 25.46900 1.000 71.50000 680 VAL A CA 1
ATOM 1883 C C . VAL A 1 273 ? 18.30900 -31.38200 25.34700 1.000 76.83000 680 VAL A C 1
ATOM 1884 O O . VAL A 1 273 ? 18.27000 -32.51200 25.83800 1.000 77.08000 680 VAL A O 1
ATOM 1888 N N . ALA A 1 274 ? 19.40200 -30.87200 24.72100 1.000 72.57000 681 ALA A N 1
ATOM 1889 C CA . ALA A 1 274 ? 20.65400 -31.60700 24.51700 1.000 72.68000 681 ALA A CA 1
ATOM 1890 C C . ALA A 1 274 ? 21.27700 -32.13900 25.82200 1.000 77.32000 681 ALA A C 1
ATOM 1891 O O . ALA A 1 274 ? 21.52100 -33.35500 25.92800 1.000 75.60000 681 ALA A O 1
ATOM 1893 N N . ILE A 1 275 ? 21.49700 -31.23900 26.82000 1.000 75.01000 682 ILE A N 1
ATOM 1894 C CA . ILE A 1 275 ? 22.11200 -31.63700 28.08800 1.000 75.76000 682 ILE A CA 1
ATOM 1895 C C . ILE A 1 275 ? 21.17100 -32.60700 28.85300 1.000 79.33000 682 ILE A C 1
ATOM 1896 O O . ILE A 1 275 ? 21.66000 -33.59800 29.40700 1.000 78.69000 682 ILE A O 1
ATOM 1901 N N . CYS A 1 276 ? 19.84500 -32.39700 28.78100 1.000 75.52000 683 CYS A N 1
ATOM 1902 C CA . CYS A 1 276 ? 18.88300 -33.29800 29.41200 1.000 75.17000 683 CYS A CA 1
ATOM 1903 C C . CYS A 1 276 ? 18.94800 -34.70600 28.79200 1.000 79.01000 683 CYS A C 1
ATOM 1904 O O . CYS A 1 276 ? 19.00300 -35.70900 29.52900 1.000 79.02000 683 CYS A O 1
ATOM 1907 N N . LEU A 1 277 ? 18.99200 -34.77100 27.44200 1.000 74.80000 684 LEU A N 1
ATOM 1908 C CA . LEU A 1 277 ? 19.11000 -36.02400 26.69100 1.000 74.37000 684 LEU A CA 1
ATOM 1909 C C . LEU A 1 277 ? 20.42400 -36.75100 26.95600 1.000 75.52000 684 LEU A C 1
ATOM 1910 O O . LEU A 1 277 ? 20.44100 -37.97900 26.89500 1.000 73.64000 684 LEU A O 1
ATOM 1915 N N . ALA A 1 278 ? 21.51800 -36.00100 27.26400 1.000 70.77000 685 ALA A N 1
ATOM 1916 C CA . ALA A 1 278 ? 22.82000 -36.58300 27.60400 1.000 69.95000 685 ALA A CA 1
ATOM 1917 C C . ALA A 1 278 ? 22.72100 -37.35500 28.95300 1.000 74.59000 685 ALA A C 1
ATOM 1918 O O . ALA A 1 278 ? 23.11400 -38.53300 29.02400 1.000 74.16000 685 ALA A O 1
ATOM 1920 N N . LEU A 1 279 ? 22.15100 -36.69700 30.00400 1.000 69.83000 686 LEU A N 1
ATOM 1921 C CA . LEU A 1 279 ? 21.96200 -37.27700 31.34300 1.000 68.12000 686 LEU A CA 1
ATOM 1922 C C . LEU A 1 279 ? 21.03400 -38.50800 31.29300 1.000 71.65000 686 LEU A C 1
ATOM 1923 O O . LEU A 1 279 ? 21.37000 -39.51800 31.88400 1.000 72.49000 686 LEU A O 1
ATOM 1928 N N . ILE A 1 280 ? 19.90400 -38.44800 30.55700 1.000 67.47000 687 ILE A N 1
ATOM 1929 C CA . ILE A 1 280 ? 19.00400 -39.60500 30.36500 1.000 66.08000 687 ILE A CA 1
ATOM 1930 C C . ILE A 1 280 ? 19.80400 -40.75700 29.68200 1.000 71.98000 687 ILE A C 1
ATOM 1931 O O . ILE A 1 280 ? 19.68300 -41.91800 30.09300 1.000 70.86000 687 ILE A O 1
ATOM 1936 N N . SER A 1 281 ? 20.63600 -40.41900 28.66300 1.000 70.31000 688 SER A N 1
ATOM 1937 C CA . SER A 1 281 ? 21.44100 -41.39100 27.91700 1.000 71.25000 688 SER A CA 1
ATOM 1938 C C . SER A 1 281 ? 22.39700 -42.19200 28.79400 1.000 77.22000 688 SER A C 1
ATOM 1939 O O . SER A 1 281 ? 22.74300 -43.32700 28.44400 1.000 76.89000 688 SER A O 1
ATOM 1942 N N . GLY A 1 282 ? 22.81100 -41.58400 29.91200 1.000 74.36000 689 GLY A N 1
ATOM 1943 C CA . GLY A 1 282 ? 23.70800 -42.17500 30.89700 1.000 73.85000 689 GLY A CA 1
ATOM 1944 C C . GLY A 1 282 ? 23.06800 -43.37900 31.53500 1.000 77.81000 689 GLY A C 1
ATOM 1945 O O . GLY A 1 282 ? 23.70400 -44.42000 31.67100 1.000 77.84000 689 GLY A O 1
ATOM 1946 N N . GLN A 1 283 ? 21.78900 -43.24900 31.88400 1.000 74.72000 690 GLN A N 1
ATOM 1947 C CA . GLN A 1 283 ? 20.99100 -44.32000 32.47000 1.000 74.57000 690 GLN A CA 1
ATOM 1948 C C . GLN A 1 283 ? 20.80300 -45.41200 31.43300 1.000 79.20000 690 GLN A C 1
ATOM 1949 O O . GLN A 1 283 ? 21.05000 -46.58300 31.72900 1.000 78.24000 690 GLN A O 1
ATOM 1955 N N . LEU A 1 284 ? 20.36200 -45.01400 30.22000 1.000 76.80000 691 LEU A N 1
ATOM 1956 C CA . LEU A 1 284 ? 20.12200 -45.90400 29.09600 1.000 77.93000 691 LEU A CA 1
ATOM 1957 C C . LEU A 1 284 ? 21.31800 -46.81000 28.86900 1.000 81.12000 691 LEU A C 1
ATOM 1958 O O . LEU A 1 284 ? 21.15600 -48.02700 28.85600 1.000 79.30000 691 LEU A O 1
ATOM 1963 N N . LEU A 1 285 ? 22.52500 -46.22100 28.80600 1.000 78.64000 692 LEU A N 1
ATOM 1964 C CA . LEU A 1 285 ? 23.77300 -46.95000 28.61600 1.000 78.90000 692 LEU A CA 1
ATOM 1965 C C . LEU A 1 285 ? 24.03800 -47.98400 29.71400 1.000 81.14000 692 LEU A C 1
ATOM 1966 O O . LEU A 1 285 ? 24.48500 -49.07700 29.38800 1.000 80.15000 692 LEU A O 1
ATOM 1971 N N . ILE A 1 286 ? 23.68000 -47.68100 30.98000 1.000 76.48000 693 ILE A N 1
ATOM 1972 C CA . ILE A 1 286 ? 23.84300 -48.60200 32.11500 1.000 75.78000 693 ILE A CA 1
ATOM 1973 C C . ILE A 1 286 ? 22.89300 -49.82300 32.02500 1.000 80.69000 693 ILE A C 1
ATOM 1974 O O . ILE A 1 286 ? 23.33100 -50.97700 32.14700 1.000 81.54000 693 ILE A O 1
ATOM 1979 N N . VAL A 1 287 ? 21.60200 -49.54800 31.82400 1.000 76.35000 694 VAL A N 1
ATOM 1980 C CA . VAL A 1 287 ? 20.52100 -50.52300 31.81500 1.000 75.31000 694 VAL A CA 1
ATOM 1981 C C . VAL A 1 287 ? 20.40100 -51.29500 30.45700 1.000 79.10000 694 VAL A C 1
ATOM 1982 O O . VAL A 1 287 ? 19.95000 -52.44000 30.48000 1.000 79.68000 694 VAL A O 1
ATOM 1986 N N . VAL A 1 288 ? 20.87200 -50.72600 29.31700 1.000 75.46000 695 VAL A N 1
ATOM 1987 C CA . VAL A 1 288 ? 20.91200 -51.43200 28.02300 1.000 75.31000 695 VAL A CA 1
ATOM 1988 C C . VAL A 1 288 ? 22.09600 -52.42000 28.12100 1.000 79.88000 695 VAL A C 1
ATOM 1989 O O . VAL A 1 288 ? 21.90500 -53.62000 27.86300 1.000 80.86000 695 VAL A O 1
ATOM 1993 N N . ALA A 1 289 ? 23.30500 -51.92100 28.54900 1.000 74.81000 696 ALA A N 1
ATOM 1994 C CA . ALA A 1 289 ? 24.51600 -52.73600 28.74000 1.000 73.75000 696 ALA A CA 1
ATOM 1995 C C . ALA A 1 289 ? 24.25100 -53.91400 29.70500 1.000 80.44000 696 ALA A C 1
ATOM 1996 O O . ALA A 1 289 ? 24.72300 -55.01900 29.45600 1.000 79.40000 696 ALA A O 1
ATOM 1998 N N . TRP A 1 290 ? 23.44700 -53.68500 30.76700 1.000 79.18000 697 TRP A N 1
ATOM 1999 C CA . TRP A 1 290 ? 23.04300 -54.71700 31.73300 1.000 79.12000 697 TRP A CA 1
ATOM 2000 C C . TRP A 1 290 ? 22.20300 -55.79400 31.04100 1.000 82.80000 697 TRP A C 1
ATOM 2001 O O . TRP A 1 290 ? 22.45700 -56.98300 31.24700 1.000 81.89000 697 TRP A O 1
ATOM 2012 N N . LEU A 1 291 ? 21.22000 -55.37900 30.21700 1.000 79.69000 698 LEU A N 1
ATOM 2013 C CA . LEU A 1 291 ? 20.34100 -56.30400 29.49600 1.000 79.64000 698 LEU A CA 1
ATOM 2014 C C . LEU A 1 291 ? 21.08200 -57.17200 28.48300 1.000 83.78000 698 LEU A C 1
ATOM 2015 O O . LEU A 1 291 ? 20.75300 -58.35200 28.32600 1.000 82.18000 698 LEU A O 1
ATOM 2020 N N . VAL A 1 292 ? 22.09900 -56.60500 27.82200 1.000 81.63000 699 VAL A N 1
ATOM 2021 C CA . VAL A 1 292 ? 22.86000 -57.37400 26.84400 1.000 81.89000 699 VAL A CA 1
ATOM 2022 C C . VAL A 1 292 ? 23.81700 -58.39900 27.54200 1.000 86.09000 699 VAL A C 1
ATOM 2023 O O . VAL A 1 292 ? 23.98500 -59.50800 27.02800 1.000 85.65000 699 VAL A O 1
ATOM 2027 N N . VAL A 1 293 ? 24.36600 -58.05500 28.72800 1.000 82.72000 700 VAL A N 1
ATOM 2028 C CA . VAL A 1 293 ? 25.24600 -58.92800 29.51500 1.000 82.71000 700 VAL A CA 1
ATOM 2029 C C . VAL A 1 293 ? 24.39800 -60.03900 30.17100 1.000 85.96000 700 VAL A C 1
ATOM 2030 O O . VAL A 1 293 ? 24.74900 -61.22000 30.07200 1.000 85.50000 700 VAL A O 1
ATOM 2034 N N . GLU A 1 294 ? 23.26700 -59.64700 30.79400 1.000 82.47000 701 GLU A N 1
ATOM 2035 C CA . GLU A 1 294 ? 22.31300 -60.53300 31.47900 1.000 82.27000 701 GLU A CA 1
ATOM 2036 C C . GLU A 1 294 ? 20.99200 -60.57900 30.70000 1.000 85.97000 701 GLU A C 1
ATOM 2037 O O . GLU A 1 294 ? 20.12300 -59.73300 30.89900 1.000 85.44000 701 GLU A O 1
ATOM 2043 N N . ALA A 1 295 ? 20.86700 -61.55400 29.79000 1.000 83.55000 702 ALA A N 1
ATOM 2044 C CA . ALA A 1 295 ? 19.70500 -61.74700 28.93000 1.000 83.88000 702 ALA A CA 1
ATOM 2045 C C . ALA A 1 295 ? 18.39500 -61.87600 29.71400 1.000 90.19000 702 ALA A C 1
ATOM 2046 O O . ALA A 1 295 ? 18.32500 -62.70300 30.63000 1.000 91.55000 702 ALA A O 1
ATOM 2048 N N . PRO A 1 296 ? 17.35900 -61.06900 29.36200 1.000 85.55000 703 PRO A N 1
ATOM 2049 C CA . PRO A 1 296 ? 16.06300 -61.15700 30.06900 1.000 85.55000 703 PRO A CA 1
ATOM 2050 C C . PRO A 1 296 ? 15.33700 -62.49500 29.88700 1.000 91.40000 703 PRO A C 1
ATOM 2051 O O . PRO A 1 296 ? 15.53300 -63.15800 28.86300 1.000 92.54000 703 PRO A O 1
ATOM 2055 N N . GLY A 1 297 ? 14.51400 -62.87200 30.87100 1.000 87.35000 704 GLY A N 1
ATOM 2056 C CA . GLY A 1 297 ? 13.75000 -64.11400 30.85900 1.000 87.06000 704 GLY A CA 1
ATOM 2057 C C . GLY A 1 297 ? 13.23000 -64.54700 32.21300 1.000 93.28000 704 GLY A C 1
ATOM 2058 O O . GLY A 1 297 ? 13.32500 -63.80900 33.19100 1.000 92.66000 704 GLY A O 1
ATOM 2059 N N . THR A 1 298 ? 12.63600 -65.74700 32.26500 1.000 93.52000 705 THR A N 1
ATOM 2060 C CA . THR A 1 298 ? 12.06600 -66.37700 33.47100 1.000 94.39000 705 THR A CA 1
ATOM 2061 C C . THR A 1 298 ? 12.57600 -67.83200 33.58700 1.000 101.56000 705 THR A C 1
ATOM 2062 O O . THR A 1 298 ? 13.10000 -68.38100 32.60600 1.000 100.87000 705 THR A O 1
ATOM 2066 N N . GLY A 1 299 ? 12.40900 -68.43100 34.77700 1.000 100.21000 706 GLY A N 1
ATOM 2067 C CA . GLY A 1 299 ? 12.80900 -69.80700 35.07200 1.000 132.92000 706 GLY A CA 1
ATOM 2068 C C . GLY A 1 299 ? 14.28500 -70.10000 34.88200 1.000 144.00000 706 GLY A C 1
ATOM 2069 O O . GLY A 1 299 ? 14.93300 -70.63700 35.77800 1.000 104.50000 706 GLY A O 1
ATOM 2070 N N . LEU A 1 312 ? 7.05600 -67.15800 37.12300 1.000 100.93000 719 LEU A N 1
ATOM 2071 C CA . LEU A 1 312 ? 6.80600 -66.58800 38.45000 1.000 100.74000 719 LEU A CA 1
ATOM 2072 C C . LEU A 1 312 ? 7.66700 -65.34500 38.74600 1.000 104.83000 719 LEU A C 1
ATOM 2073 O O . LEU A 1 312 ? 7.14700 -64.36000 39.29100 1.000 105.20000 719 LEU A O 1
ATOM 2075 N N . ARG A 1 313 ? 8.98000 -65.40100 38.40500 1.000 100.68000 720 ARG A N 1
ATOM 2076 C CA . ARG A 1 313 ? 9.94700 -64.31000 38.62200 1.000 99.94000 720 ARG A CA 1
ATOM 2077 C C . ARG A 1 313 ? 10.88400 -64.07500 37.43900 1.000 100.55000 720 ARG A C 1
ATOM 2078 O O . ARG A 1 313 ? 11.10200 -64.97500 36.62200 1.000 99.86000 720 ARG A O 1
ATOM 2086 N N . CYS A 1 314 ? 11.45600 -62.85600 37.37100 1.000 94.29000 721 CYS A N 1
ATOM 2087 C CA . CYS A 1 314 ? 12.43200 -62.48400 36.34600 1.000 92.30000 721 CYS A CA 1
ATOM 2088 C C . CYS A 1 314 ? 13.77900 -63.12900 36.67800 1.000 97.65000 721 CYS A C 1
ATOM 2089 O O . CYS A 1 314 ? 14.08900 -63.35300 37.85200 1.000 97.34000 721 CYS A O 1
ATOM 2092 N N . ASN A 1 315 ? 14.57800 -63.41800 35.64500 1.000 95.34000 722 ASN A N 1
ATOM 2093 C CA . ASN A 1 315 ? 15.91600 -63.99800 35.77700 1.000 95.62000 722 ASN A CA 1
ATOM 2094 C C . ASN A 1 315 ? 16.88700 -63.07400 36.53500 1.000 100.66000 722 ASN A C 1
ATOM 2095 O O . ASN A 1 315 ? 17.65300 -63.56800 37.36300 1.000 101.13000 722 ASN A O 1
ATOM 2100 N N . HIS A 1 316 ? 16.86300 -61.74800 36.25300 1.000 96.63000 723 HIS A N 1
ATOM 2101 C CA . HIS A 1 316 ? 17.78800 -60.81000 36.88900 1.000 96.22000 723 HIS A CA 1
ATOM 2102 C C . HIS A 1 316 ? 17.07000 -59.68600 37.59700 1.000 98.80000 723 HIS A C 1
ATOM 2103 O O . HIS A 1 316 ? 16.53200 -58.77400 36.96500 1.000 97.51000 723 HIS A O 1
ATOM 2110 N N . ARG A 1 317 ? 17.04100 -59.79200 38.93500 1.000 96.02000 724 ARG A N 1
ATOM 2111 C CA . ARG A 1 317 ? 16.39600 -58.86400 39.86600 1.000 95.77000 724 ARG A CA 1
ATOM 2112 C C . ARG A 1 317 ? 17.10900 -57.50500 39.90500 1.000 100.82000 724 ARG A C 1
ATOM 2113 O O . ARG A 1 317 ? 18.24000 -57.38500 39.43100 1.000 100.62000 724 ARG A O 1
ATOM 2115 N N . ASP A 1 318 ? 16.48300 -56.48000 40.49700 1.000 98.40000 725 ASP A N 1
ATOM 2116 C CA . ASP A 1 318 ? 17.09700 -55.11800 40.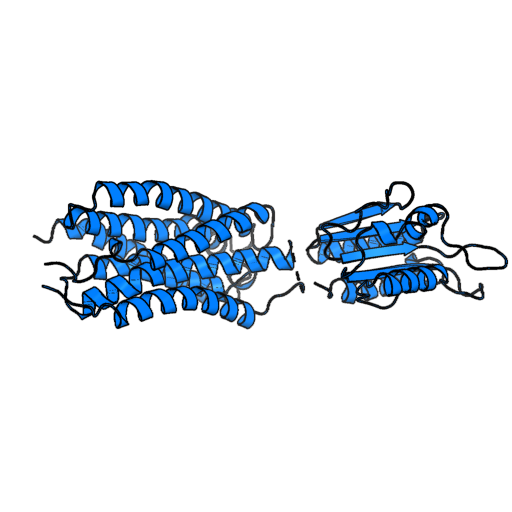54700 1.000 98.37000 725 ASP A CA 1
ATOM 2117 C C . ASP A 1 318 ? 18.30000 -55.12100 41.49800 1.000 103.69000 725 ASP A C 1
ATOM 2118 O O . ASP A 1 318 ? 19.20500 -54.31100 41.28300 1.000 102.91000 725 ASP A O 1
ATOM 2123 N N . ALA A 1 319 ? 18.29500 -55.97500 42.52000 1.000 101.61000 726 ALA A N 1
ATOM 2124 C CA . ALA A 1 319 ? 19.38400 -56.11100 43.50900 1.000 101.83000 726 ALA A CA 1
ATOM 2125 C C . ALA A 1 319 ? 20.65300 -56.84500 42.98400 1.000 105.84000 726 ALA A C 1
ATOM 2126 O O . ALA A 1 319 ? 21.68900 -56.83000 43.66100 1.000 105.58000 726 ALA A O 1
ATOM 2128 N N . SER A 1 320 ? 20.56400 -57.48200 41.78800 1.000 101.93000 727 SER A N 1
ATOM 2129 C CA . SER A 1 320 ? 21.67900 -58.17700 41.12600 1.000 101.36000 727 SER A CA 1
ATOM 2130 C C . SER A 1 320 ? 22.71900 -57.15900 40.56800 1.000 105.27000 727 SER A C 1
ATOM 2131 O O . SER A 1 320 ? 23.90500 -57.49000 40.43600 1.000 106.41000 727 SER A O 1
ATOM 2134 N N . MET A 1 321 ? 22.24900 -55.93700 40.22300 1.000 98.64000 728 MET A N 1
ATOM 2135 C CA . MET A 1 321 ? 23.04300 -54.80500 39.75600 1.000 96.79000 728 MET A CA 1
ATOM 2136 C C . MET A 1 321 ? 22.33500 -53.49700 40.16000 1.000 97.39000 728 MET A C 1
ATOM 2137 O O . MET A 1 321 ? 21.21700 -53.21200 39.71200 1.000 96.49000 728 MET A O 1
ATOM 2142 N N . LEU A 1 322 ? 23.00600 -52.72600 41.03500 1.000 91.14000 729 LEU A N 1
ATOM 2143 C CA . LEU A 1 322 ? 22.54300 -51.47600 41.63100 1.000 88.80000 729 LEU A CA 1
ATOM 2144 C C . LEU A 1 322 ? 23.09300 -50.20700 40.97800 1.000 90.77000 729 LEU A C 1
ATOM 2145 O O . LEU A 1 322 ? 22.88300 -49.11800 41.51900 1.000 91.53000 729 LEU A O 1
ATOM 2150 N N . GLY A 1 323 ? 23.75300 -50.34600 39.82200 1.000 84.73000 730 GLY A N 1
ATOM 2151 C CA . GLY A 1 323 ? 24.30000 -49.23200 39.04200 1.000 83.49000 730 GLY A CA 1
ATOM 2152 C C . GLY A 1 323 ? 23.25000 -48.26600 38.50100 1.000 85.03000 730 GLY A C 1
ATOM 2153 O O . GLY A 1 323 ? 23.52500 -47.07200 38.34600 1.000 84.84000 730 GLY A O 1
ATOM 2154 N N . SER A 1 324 ? 22.02900 -48.77500 38.21900 1.000 78.92000 731 SER A N 1
ATOM 2155 C CA . SER A 1 324 ? 20.88500 -48.00300 37.72700 1.000 76.93000 731 SER A CA 1
ATOM 2156 C C . SER A 1 324 ? 20.34800 -47.09400 38.83100 1.000 80.00000 731 SER A C 1
ATOM 2157 O O . SER A 1 324 ? 19.98900 -45.94700 38.56200 1.000 79.62000 731 SER A O 1
ATOM 2160 N N . LEU A 1 325 ? 20.29600 -47.62700 40.06500 1.000 75.30000 732 LEU A N 1
ATOM 2161 C CA . LEU A 1 325 ? 19.83900 -46.96500 41.28000 1.000 74.34000 732 LEU A CA 1
ATOM 2162 C C . LEU A 1 325 ? 20.86200 -45.91000 41.70200 1.000 77.23000 732 LEU A C 1
ATOM 2163 O O . LEU A 1 325 ? 20.46300 -44.79500 42.03100 1.000 77.36000 732 LEU A O 1
ATOM 2168 N N . ALA A 1 326 ? 22.17100 -46.25300 41.66600 1.000 72.10000 733 ALA A N 1
ATOM 2169 C CA . ALA A 1 326 ? 23.26700 -45.34200 42.01500 1.000 71.56000 733 ALA A CA 1
ATOM 2170 C C . ALA A 1 326 ? 23.22400 -44.08000 41.16300 1.000 74.81000 733 ALA A C 1
ATOM 2171 O O . ALA A 1 326 ? 23.37200 -42.98500 41.70800 1.000 75.70000 733 ALA A O 1
ATOM 2173 N N . TYR A 1 327 ? 22.94900 -44.22400 39.84700 1.000 69.82000 734 TYR A N 1
ATOM 2174 C CA . TYR A 1 327 ? 22.86400 -43.11000 38.89400 1.000 68.93000 734 TYR A CA 1
ATOM 2175 C C . TYR A 1 327 ? 21.73500 -42.15200 39.25700 1.000 71.88000 734 TYR A C 1
ATOM 2176 O O . TYR A 1 327 ? 21.94900 -40.93400 39.27200 1.000 72.66000 734 TYR A O 1
ATOM 2185 N N . ASN A 1 328 ? 20.54500 -42.69800 39.57900 1.000 65.53000 735 ASN A N 1
ATOM 2186 C CA . ASN A 1 328 ? 19.40500 -41.88900 39.97100 1.000 63.63000 735 ASN A CA 1
ATOM 2187 C C . ASN A 1 328 ? 19.61500 -41.26600 41.34900 1.000 68.70000 735 ASN A C 1
ATOM 2188 O O . ASN A 1 328 ? 19.10300 -40.18200 41.59100 1.000 70.17000 735 ASN A O 1
ATOM 2193 N N . VAL A 1 329 ? 20.40500 -41.89900 42.23200 1.000 65.11000 736 VAL A N 1
ATOM 2194 C CA . VAL A 1 329 ? 20.69700 -41.33400 43.54500 1.000 65.71000 736 VAL A CA 1
ATOM 2195 C C . VAL A 1 329 ? 21.63700 -40.13200 43.33500 1.000 73.46000 736 VAL A C 1
ATOM 2196 O O . VAL A 1 329 ? 21.42200 -39.07300 43.93800 1.000 73.33000 736 VAL A O 1
ATOM 2200 N N . LEU A 1 330 ? 22.59900 -40.25000 42.38800 1.000 72.62000 737 LEU A N 1
ATOM 2201 C CA . LEU A 1 330 ? 23.48100 -39.12300 42.02000 1.000 72.74000 737 LEU A CA 1
ATOM 2202 C C . LEU A 1 330 ? 22.61700 -37.95600 41.49900 1.000 75.32000 737 LEU A C 1
ATOM 2203 O O . LEU A 1 330 ? 22.67600 -36.86500 42.06800 1.000 76.28000 737 LEU A O 1
ATOM 2208 N N . LEU A 1 331 ? 21.77700 -38.21000 40.47500 1.000 69.13000 738 LEU A N 1
ATOM 2209 C CA . LEU A 1 331 ? 20.88900 -37.19500 39.91400 1.000 68.45000 738 LEU A CA 1
ATOM 2210 C C . LEU A 1 331 ? 20.11200 -36.47900 41.00300 1.000 70.65000 738 LEU A C 1
ATOM 2211 O O . LEU A 1 331 ? 20.15700 -35.25700 41.01400 1.000 69.96000 738 LEU A O 1
ATOM 2216 N N . ILE A 1 332 ? 19.46000 -37.23200 41.94900 1.000 66.36000 739 ILE A N 1
ATOM 2217 C CA . ILE A 1 332 ? 18.67700 -36.68200 43.08100 1.000 65.82000 739 ILE A CA 1
ATOM 2218 C C . ILE A 1 332 ? 19.53800 -35.78800 44.00500 1.000 73.05000 739 ILE A C 1
ATOM 2219 O O . ILE A 1 332 ? 19.09400 -34.71100 44.38900 1.000 73.16000 739 ILE A O 1
ATOM 2224 N N . ALA A 1 333 ? 20.76900 -36.23800 44.32700 1.000 71.91000 740 ALA A N 1
ATOM 2225 C CA . ALA A 1 333 ? 21.74500 -35.56300 45.19000 1.000 71.60000 740 ALA A CA 1
ATOM 2226 C C . ALA A 1 333 ? 22.21100 -34.26600 44.56100 1.000 75.69000 740 ALA A C 1
ATOM 2227 O O . ALA A 1 333 ? 22.12000 -33.21700 45.19100 1.000 72.81000 740 ALA A O 1
ATOM 2229 N N . LEU A 1 334 ? 22.69100 -34.34800 43.29800 1.000 75.49000 741 LEU A N 1
ATOM 2230 C CA . LEU A 1 334 ? 23.17300 -33.23200 42.48500 1.000 75.69000 741 LEU A CA 1
ATOM 2231 C C . LEU A 1 334 ? 22.06500 -32.21000 42.29300 1.000 81.50000 741 LEU A C 1
ATOM 2232 O O . LEU A 1 334 ? 22.33200 -31.01300 42.35700 1.000 81.19000 741 LEU A O 1
ATOM 2237 N N . CYS A 1 335 ? 20.82000 -32.68300 42.08300 1.000 80.08000 742 CYS A N 1
ATOM 2238 C CA . CYS A 1 335 ? 19.66300 -31.82500 41.87100 1.000 81.41000 742 CYS A CA 1
ATOM 2239 C C . CYS A 1 335 ? 19.26900 -31.07400 43.12300 1.000 84.54000 742 CYS A C 1
ATOM 2240 O O . CYS A 1 335 ? 19.10300 -29.86000 43.06300 1.000 84.04000 742 CYS A O 1
ATOM 2243 N N . THR A 1 336 ? 19.15400 -31.79000 44.25500 1.000 80.67000 743 THR A N 1
ATOM 2244 C CA . THR A 1 336 ? 18.79400 -31.25000 45.57200 1.000 80.28000 743 THR A CA 1
ATOM 2245 C C . THR A 1 336 ? 19.82800 -30.19200 46.04200 1.000 83.54000 743 THR A C 1
ATOM 2246 O O . THR A 1 336 ? 19.42800 -29.22700 46.68100 1.000 83.17000 743 THR A O 1
ATOM 2250 N N . LEU A 1 337 ? 21.12700 -30.36000 45.69600 1.000 79.80000 744 LEU A N 1
ATOM 2251 C CA . LEU A 1 337 ? 22.21100 -29.43200 46.03800 1.000 80.16000 744 LEU A CA 1
ATOM 2252 C C . LEU A 1 337 ? 21.96100 -28.09400 45.32400 1.000 85.29000 744 LEU A C 1
ATOM 2253 O O . LEU A 1 337 ? 21.77300 -27.07000 45.98300 1.000 85.59000 744 LEU A O 1
ATOM 2258 N N . TYR A 1 338 ? 21.89200 -28.13700 43.98200 1.000 81.65000 745 TYR A N 1
ATOM 2259 C CA . TYR A 1 338 ? 21.63800 -27.02700 43.07000 1.000 81.30000 745 TYR A CA 1
ATOM 2260 C C . TYR A 1 338 ? 20.27000 -26.34800 43.31300 1.000 81.28000 745 TYR A C 1
ATOM 2261 O O . TYR A 1 338 ? 20.15700 -25.13700 43.10800 1.000 79.83000 745 TYR A O 1
ATOM 2270 N N . ALA A 1 339 ? 19.22800 -27.12500 43.70400 1.000 75.67000 746 ALA A N 1
ATOM 2271 C CA . ALA A 1 339 ? 17.88000 -26.59400 43.95700 1.000 74.85000 746 ALA A CA 1
ATOM 2272 C C . ALA A 1 339 ? 17.85700 -25.72200 45.20100 1.000 79.10000 746 ALA A C 1
ATOM 2273 O O . ALA A 1 339 ? 17.17400 -24.68900 45.22600 1.000 79.23000 746 ALA A O 1
ATOM 2275 N N . PHE A 1 340 ? 18.60300 -26.15300 46.23300 1.000 75.06000 747 PHE A N 1
ATOM 2276 C CA . PHE A 1 340 ? 18.74200 -25.44300 47.49100 1.000 74.62000 747 PHE A CA 1
ATOM 2277 C C . PHE A 1 340 ? 19.55700 -24.17700 47.25400 1.000 78.19000 747 PHE A C 1
ATOM 2278 O O . PHE A 1 340 ? 19.17700 -23.11900 47.74500 1.000 76.91000 747 PHE A O 1
ATOM 2286 N N . LYS A 1 341 ? 20.68100 -24.29100 46.51800 1.000 75.27000 748 LYS A N 1
ATOM 2287 C CA . LYS A 1 341 ? 21.55700 -23.15500 46.23200 1.000 76.16000 748 LYS A CA 1
ATOM 2288 C C . LYS A 1 341 ? 20.87000 -22.06000 45.39800 1.000 81.95000 748 LYS A C 1
ATOM 2289 O O . LYS A 1 341 ? 21.20700 -20.88000 45.54900 1.000 82.73000 748 LYS A O 1
ATOM 2291 N N . THR A 1 342 ? 19.87800 -22.43700 44.57900 1.000 77.87000 749 THR A N 1
ATOM 2292 C CA . THR A 1 342 ? 19.16300 -21.49400 43.71200 1.000 77.68000 749 THR A CA 1
ATOM 2293 C C . THR A 1 342 ? 17.69600 -21.18300 44.16600 1.000 80.51000 749 THR A C 1
ATOM 2294 O O . THR A 1 342 ? 16.95900 -20.56600 43.40000 1.000 79.98000 749 THR A O 1
ATOM 2298 N N . ARG A 1 343 ? 17.31200 -21.52900 45.41600 1.000 76.65000 750 ARG A N 1
ATOM 2299 C CA . ARG A 1 343 ? 15.96500 -21.34800 45.97700 1.000 77.03000 750 ARG A CA 1
ATOM 2300 C C . ARG A 1 343 ? 15.38900 -19.90900 45.94900 1.000 82.87000 750 ARG A C 1
ATOM 2301 O O . ARG A 1 343 ? 14.20600 -19.75200 45.65500 1.000 82.74000 750 ARG A O 1
ATOM 2309 N N . LYS A 1 344 ? 16.19600 -18.87900 46.26300 1.000 81.03000 751 LYS A N 1
ATOM 2310 C CA . LYS A 1 344 ? 15.72600 -17.48900 46.35500 1.000 81.17000 751 LYS A CA 1
ATOM 2311 C C . LYS A 1 344 ? 15.44200 -16.79200 44.99400 1.000 85.70000 751 LYS A C 1
ATOM 2312 O O . LYS A 1 344 ? 14.99600 -15.64400 44.99100 1.000 86.09000 751 LYS A O 1
ATOM 2314 N N . CYS A 1 345 ? 15.68100 -17.47300 43.86000 1.000 82.25000 752 CYS A N 1
ATOM 2315 C CA . CYS A 1 345 ? 15.43300 -16.93900 42.51600 1.000 82.49000 752 CYS A CA 1
ATOM 2316 C C . CYS A 1 345 ? 13.90500 -16.67600 42.29300 1.000 87.23000 752 CYS A C 1
ATOM 2317 O O . CYS A 1 345 ? 13.09100 -17.59500 42.49400 1.000 86.65000 752 CYS A O 1
ATOM 2320 N N . PRO A 1 346 ? 13.50300 -15.41800 41.93500 1.000 83.77000 753 PRO A N 1
ATOM 2321 C CA . PRO A 1 346 ? 12.06200 -15.11600 41.77100 1.000 83.14000 753 PRO A CA 1
ATOM 2322 C C . PRO A 1 346 ? 11.47000 -15.35000 40.37300 1.000 85.72000 753 PRO A C 1
ATOM 2323 O O . PRO A 1 346 ? 10.26300 -15.18300 40.18000 1.000 85.86000 753 PRO A O 1
ATOM 2327 N N . GLU A 1 347 ? 12.32200 -15.71000 39.40100 1.000 80.57000 754 GLU A N 1
ATOM 2328 C CA . GLU A 1 347 ? 11.97300 -15.96400 38.00600 1.000 80.05000 754 GLU A CA 1
ATOM 2329 C C . GLU A 1 347 ? 10.83400 -17.00100 37.88900 1.000 83.22000 754 GLU A C 1
ATOM 2330 O O . GLU A 1 347 ? 10.81700 -17.98800 38.63700 1.000 82.85000 754 GLU A O 1
ATOM 2336 N N . ASN A 1 348 ? 9.88300 -16.74700 36.95800 1.000 79.46000 755 ASN A N 1
ATOM 2337 C CA . ASN A 1 348 ? 8.70700 -17.57000 36.63400 1.000 78.91000 755 ASN A CA 1
ATOM 2338 C C . ASN A 1 348 ? 7.92500 -17.97500 37.89300 1.000 81.00000 755 ASN A C 1
ATOM 2339 O O . ASN A 1 348 ? 7.78600 -19.16200 38.20300 1.000 80.00000 755 ASN A O 1
ATOM 2344 N N . PHE A 1 349 ? 7.46200 -16.96100 38.64500 1.000 77.11000 756 PHE A N 1
ATOM 2345 C CA . PHE A 1 349 ? 6.65900 -17.12400 39.86500 1.000 76.77000 756 PHE A CA 1
ATOM 2346 C C . PHE A 1 349 ? 7.34800 -18.07700 40.86700 1.000 76.94000 756 PHE A C 1
ATOM 2347 O O . PHE A 1 349 ? 6.74200 -19.04800 41.33800 1.000 77.04000 756 PHE A O 1
ATOM 2355 N N . ASN A 1 350 ? 8.63700 -17.79800 41.14500 1.000 70.43000 757 ASN A N 1
ATOM 2356 C CA . ASN A 1 350 ? 9.53100 -18.54500 42.04300 1.000 69.88000 757 ASN A CA 1
ATOM 2357 C C . ASN A 1 350 ? 9.56600 -20.04800 41.77800 1.000 72.11000 757 ASN A C 1
ATOM 2358 O O . ASN A 1 350 ? 9.52200 -20.81500 42.73100 1.000 71.33000 757 ASN A O 1
ATOM 2363 N N . GLU A 1 351 ? 9.66400 -20.47900 40.51200 1.000 67.95000 758 GLU A N 1
ATOM 2364 C CA . GLU A 1 351 ? 9.73600 -21.90400 40.20500 1.000 67.56000 758 GLU A CA 1
ATOM 2365 C C . GLU A 1 351 ? 10.87600 -22.60700 40.95700 1.000 69.75000 758 GLU A C 1
ATOM 2366 O O . GLU A 1 351 ? 10.72400 -23.77100 41.33600 1.000 70.24000 758 GLU A O 1
ATOM 2372 N N . ALA A 1 352 ? 11.96500 -21.87100 41.24700 1.000 64.24000 759 ALA A N 1
ATOM 2373 C CA . ALA A 1 352 ? 13.13200 -22.35700 41.98300 1.000 63.96000 759 ALA A CA 1
ATOM 2374 C C . ALA A 1 352 ? 12.76600 -22.90600 43.36900 1.000 69.67000 759 ALA A C 1
ATOM 2375 O O . ALA A 1 352 ? 13.28800 -23.95400 43.77100 1.000 70.84000 759 ALA A O 1
ATOM 2377 N N . LYS A 1 353 ? 11.84000 -22.21300 44.07500 1.000 65.99000 760 LYS A N 1
ATOM 2378 C CA . LYS A 1 353 ? 11.31300 -22.56100 45.39800 1.000 65.97000 760 LYS A CA 1
ATOM 2379 C C . LYS A 1 353 ? 10.56500 -23.91100 45.30900 1.000 71.30000 760 LYS A C 1
ATOM 2380 O O . LYS A 1 353 ? 10.79700 -24.80100 46.13000 1.000 73.15000 760 LYS A O 1
ATOM 2386 N N . PHE A 1 354 ? 9.73100 -24.07700 44.27900 1.000 65.63000 761 PHE A N 1
ATOM 2387 C CA . PHE A 1 354 ? 8.92000 -25.27600 44.06200 1.000 64.22000 761 PHE A CA 1
ATOM 2388 C C . PHE A 1 354 ? 9.74100 -26.48000 43.58300 1.000 66.69000 761 PHE A C 1
ATOM 2389 O O . PHE A 1 354 ? 9.39300 -27.61300 43.91100 1.000 65.39000 761 PHE A O 1
ATOM 2397 N N . ILE A 1 355 ? 10.86000 -26.23900 42.86600 1.000 62.77000 762 ILE A N 1
ATOM 2398 C CA . ILE A 1 355 ? 11.75800 -27.32700 42.47600 1.000 62.35000 762 ILE A CA 1
ATOM 2399 C C . ILE A 1 355 ? 12.38500 -27.82700 43.78600 1.000 67.53000 762 ILE A C 1
ATOM 2400 O O . ILE A 1 355 ? 12.59800 -29.03700 43.94200 1.000 66.22000 762 ILE A O 1
ATOM 2405 N N . GLY A 1 356 ? 12.65000 -26.86700 44.70200 1.000 64.62000 763 GLY A N 1
ATOM 2406 C CA . GLY A 1 356 ? 13.17500 -27.10300 46.04100 1.000 63.62000 763 GLY A CA 1
ATOM 2407 C C . GLY A 1 356 ? 12.30500 -28.09900 46.77500 1.000 65.69000 763 GLY A C 1
ATOM 2408 O O . GLY A 1 356 ? 12.76400 -29.20400 47.09400 1.000 64.58000 763 GLY A O 1
ATOM 2409 N N . PHE A 1 357 ? 11.01000 -27.74200 46.95800 1.000 61.07000 764 PHE A N 1
ATOM 2410 C CA . PHE A 1 357 ? 9.99500 -28.57000 47.60700 1.000 59.75000 764 PHE A CA 1
ATOM 2411 C C . PHE A 1 357 ? 9.96200 -29.96600 46.94600 1.000 64.83000 764 PHE A C 1
ATOM 2412 O O . PHE A 1 357 ? 10.12800 -30.96000 47.63800 1.000 65.57000 764 PHE A O 1
ATOM 2420 N N . THR A 1 358 ? 9.85600 -30.02800 45.60400 1.000 62.23000 765 THR A N 1
ATOM 2421 C CA . THR A 1 358 ? 9.87100 -31.28100 44.83100 1.000 62.83000 765 THR A CA 1
ATOM 2422 C C . THR A 1 358 ? 11.05500 -32.17200 45.26700 1.000 66.83000 765 THR A C 1
ATOM 2423 O O . THR A 1 358 ? 10.84800 -33.32500 45.64900 1.000 66.03000 765 THR A O 1
ATOM 2427 N N . MET A 1 359 ? 12.26400 -31.59800 45.25900 1.000 63.50000 766 MET A N 1
ATOM 2428 C CA . MET A 1 359 ? 13.49400 -32.27800 45.61400 1.000 64.61000 766 MET A CA 1
ATOM 2429 C C . MET A 1 359 ? 13.58700 -32.66800 47.09400 1.000 71.97000 766 MET A C 1
ATOM 2430 O O . MET A 1 359 ? 14.02900 -33.79300 47.38300 1.000 72.48000 766 MET A O 1
ATOM 2435 N N . TYR A 1 360 ? 13.17200 -31.78300 48.02900 1.000 69.42000 767 TYR A N 1
ATOM 2436 C CA . TYR A 1 360 ? 13.23100 -32.15700 49.44000 1.000 70.38000 767 TYR A CA 1
ATOM 2437 C C . TYR A 1 360 ? 12.26000 -33.30200 49.69200 1.000 73.07000 767 TYR A C 1
ATOM 2438 O O . TYR A 1 360 ? 12.61100 -34.24300 50.41000 1.000 72.72000 767 TYR A O 1
ATOM 2447 N N . THR A 1 361 ? 11.07900 -33.26800 49.03000 1.000 67.52000 768 THR A N 1
ATOM 2448 C CA . THR A 1 361 ? 10.10300 -34.34500 49.16900 1.000 67.14000 768 THR A CA 1
ATOM 2449 C C . THR A 1 361 ? 10.64400 -35.63900 48.55800 1.000 70.84000 768 THR A C 1
ATOM 2450 O O . THR A 1 361 ? 10.52800 -36.68200 49.19400 1.000 70.85000 768 THR A O 1
ATOM 2454 N N . THR A 1 362 ? 11.28000 -35.55600 47.36500 1.000 66.94000 769 THR A N 1
ATOM 2455 C CA . THR A 1 362 ? 11.92200 -36.67600 46.66500 1.000 66.30000 769 THR A CA 1
ATOM 2456 C C . THR A 1 362 ? 12.92100 -37.40900 47.58300 1.000 71.29000 769 THR A C 1
ATOM 2457 O O . THR A 1 362 ? 12.84400 -38.63000 47.70200 1.000 70.83000 769 THR A O 1
ATOM 2461 N N . CYS A 1 363 ? 13.81500 -36.66800 48.26200 1.000 68.44000 770 CYS A N 1
ATOM 2462 C CA . CYS A 1 363 ? 14.79100 -37.25900 49.16600 1.000 68.75000 770 CYS A CA 1
ATOM 2463 C C . CYS A 1 363 ? 14.13300 -38.04000 50.26300 1.000 72.58000 770 CYS A C 1
ATOM 2464 O O . CYS A 1 363 ? 14.58200 -39.13800 50.57900 1.000 72.81000 770 CYS A O 1
ATOM 2467 N N . ILE A 1 364 ? 13.05800 -37.49500 50.82500 1.000 68.47000 771 ILE A N 1
ATOM 2468 C CA . ILE A 1 364 ? 12.33200 -38.13800 51.91000 1.000 68.65000 771 ILE A CA 1
ATOM 2469 C C . ILE A 1 364 ? 11.74000 -39.48800 51.44900 1.000 74.21000 771 ILE A C 1
ATOM 2470 O O . ILE A 1 364 ? 11.90600 -40.49600 52.15000 1.000 74.70000 771 ILE A O 1
ATOM 2475 N N . ILE A 1 365 ? 11.12800 -39.51700 50.24600 1.000 69.71000 772 ILE A N 1
ATOM 2476 C CA . ILE A 1 365 ? 10.54200 -40.73900 49.69200 1.000 68.89000 772 ILE A CA 1
ATOM 2477 C C . ILE A 1 365 ? 11.61300 -41.79600 49.53400 1.000 74.88000 772 ILE A C 1
ATOM 2478 O O . ILE A 1 365 ? 11.44300 -42.91500 50.02300 1.000 75.79000 772 ILE A O 1
ATOM 2483 N N . TRP A 1 366 ? 12.73300 -41.42800 48.90200 1.000 71.50000 773 TRP A N 1
ATOM 2484 C CA . TRP A 1 366 ? 13.82500 -42.35700 48.63600 1.000 71.52000 773 TRP A CA 1
ATOM 2485 C C . TRP A 1 366 ? 14.54900 -42.81700 49.88500 1.000 75.45000 773 TRP A C 1
ATOM 2486 O O . TRP A 1 366 ? 14.94200 -43.98000 49.93700 1.000 74.10000 773 TRP A O 1
ATOM 2497 N N . LEU A 1 367 ? 14.68000 -41.93700 50.90200 1.000 73.45000 774 LEU A N 1
ATOM 2498 C CA . LEU A 1 367 ? 15.33000 -42.28700 52.17600 1.000 73.67000 774 LEU A CA 1
ATOM 2499 C C . LEU A 1 367 ? 14.44100 -43.19100 53.00500 1.000 76.21000 774 LEU A C 1
ATOM 2500 O O . LEU A 1 367 ? 14.97000 -43.93700 53.81000 1.000 76.01000 774 LEU A O 1
ATOM 2505 N N . ALA A 1 368 ? 13.10600 -43.09600 52.85400 1.000 71.32000 775 ALA A N 1
ATOM 2506 C CA . ALA A 1 368 ? 12.17100 -43.93500 53.61300 1.000 70.35000 775 ALA A CA 1
ATOM 2507 C C . ALA A 1 368 ? 11.96800 -45.29900 52.93900 1.000 73.81000 775 ALA A C 1
ATOM 2508 O O . ALA A 1 368 ? 12.01600 -46.32700 53.62600 1.000 73.81000 775 ALA A O 1
ATOM 2510 N N . PHE A 1 369 ? 11.75800 -45.30800 51.60300 1.000 68.02000 776 PHE A N 1
ATOM 2511 C CA . PHE A 1 369 ? 11.48300 -46.52500 50.85900 1.000 67.69000 776 PHE A CA 1
ATOM 2512 C C . PHE A 1 369 ? 12.67000 -47.43700 50.64200 1.000 75.15000 776 PHE A C 1
ATOM 2513 O O . PHE A 1 369 ? 12.49000 -48.65700 50.75700 1.000 75.16000 776 PHE A O 1
ATOM 2521 N N . LEU A 1 370 ? 13.86300 -46.88600 50.29400 1.000 73.32000 777 LEU A N 1
ATOM 2522 C CA . LEU A 1 370 ? 15.03100 -47.73900 50.02600 1.000 73.64000 777 LEU A CA 1
ATOM 2523 C C . LEU A 1 370 ? 15.28900 -48.71000 51.19600 1.000 75.21000 777 LEU A C 1
ATOM 2524 O O . LEU A 1 370 ? 15.32900 -49.90100 50.90500 1.000 76.24000 777 LEU A O 1
ATOM 2529 N N . PRO A 1 371 ? 15.25000 -48.28600 52.49800 1.000 68.01000 778 PRO A N 1
ATOM 2530 C CA . PRO A 1 371 ? 15.39600 -49.25700 53.59500 1.000 66.54000 778 PRO A CA 1
ATOM 2531 C C . PRO A 1 371 ? 14.27900 -50.28900 53.66000 1.000 69.59000 778 PRO A C 1
ATOM 2532 O O . PRO A 1 371 ? 14.56800 -51.42600 54.05200 1.000 70.89000 778 PRO A O 1
ATOM 2536 N N . ILE A 1 372 ? 13.02100 -49.92000 53.28200 1.000 63.50000 779 ILE A N 1
ATOM 2537 C CA . ILE A 1 372 ? 11.87300 -50.85300 53.28800 1.000 62.78000 779 ILE A CA 1
ATOM 2538 C C . ILE A 1 372 ? 12.12000 -51.98500 52.31300 1.000 68.91000 779 ILE A C 1
ATOM 2539 O O . ILE A 1 372 ? 12.06600 -53.14200 52.72300 1.000 70.73000 779 ILE A O 1
ATOM 2544 N N . PHE A 1 373 ? 12.49700 -51.64800 51.06200 1.000 65.36000 780 PHE A N 1
ATOM 2545 C CA . PHE A 1 373 ? 12.87100 -52.58000 50.00200 1.000 65.11000 780 PHE A CA 1
ATOM 2546 C C . PHE A 1 373 ? 13.92700 -53.55200 50.46800 1.000 70.82000 780 PHE A C 1
ATOM 2547 O O . PHE A 1 373 ? 13.79500 -54.75000 50.24300 1.000 70.74000 780 PHE A O 1
ATOM 2555 N N . TYR A 1 374 ? 14.95700 -53.04200 51.15300 1.000 70.01000 781 TYR A N 1
ATOM 2556 C CA . TYR A 1 374 ? 16.03000 -53.86000 51.68100 1.000 71.80000 781 TYR A CA 1
ATOM 2557 C C . TYR A 1 374 ? 15.48400 -54.95000 52.63200 1.000 78.88000 781 TYR A C 1
ATOM 2558 O O . TYR A 1 374 ? 15.60700 -56.14200 52.34000 1.000 78.08000 781 TYR A O 1
ATOM 2567 N N . VAL A 1 375 ? 14.82200 -54.53200 53.72500 1.000 77.36000 782 VAL A N 1
ATOM 2568 C CA . VAL A 1 375 ? 14.30200 -55.42800 54.76300 1.000 77.56000 782 VAL A CA 1
ATOM 2569 C C . VAL A 1 375 ? 13.07000 -56.25700 54.28700 1.000 82.17000 782 VAL A C 1
ATOM 2570 O O . VAL A 1 375 ? 12.60700 -57.13200 55.02900 1.000 81.98000 782 VAL A O 1
ATOM 2574 N N . THR A 1 376 ? 12.56200 -56.00600 53.06300 1.000 79.24000 783 THR A N 1
ATOM 2575 C CA . THR A 1 376 ? 11.38800 -56.71900 52.55000 1.000 79.90000 783 THR A CA 1
ATOM 2576 C C . THR A 1 376 ? 11.69000 -57.55100 51.29000 1.000 83.93000 783 THR A C 1
ATOM 2577 O O . THR A 1 376 ? 10.79500 -58.23800 50.79000 1.000 81.32000 783 THR A O 1
ATOM 2581 N N . SER A 1 377 ? 12.94500 -57.47500 50.78600 1.000 83.47000 784 SER A N 1
ATOM 2582 C CA . SER A 1 377 ? 13.45600 -58.12500 49.56500 1.000 84.57000 784 SER A CA 1
ATOM 2583 C C . SER A 1 377 ? 13.07800 -59.60500 49.37800 1.000 90.76000 784 SER A C 1
ATOM 2584 O O . SER A 1 377 ? 12.99600 -60.05100 48.22900 1.000 90.88000 784 SER A O 1
ATOM 2587 N N . SER A 1 378 ? 12.80400 -60.33400 50.48300 1.000 88.26000 785 SER A N 1
ATOM 2588 C CA . SER A 1 378 ? 12.42600 -61.74900 50.50700 1.000 88.88000 785 SER A CA 1
ATOM 2589 C C . SER A 1 378 ? 10.94200 -62.05700 50.17900 1.000 93.82000 785 SER A C 1
ATOM 2590 O O . SER A 1 378 ? 10.60600 -63.23100 50.01000 1.000 93.95000 785 SER A O 1
ATOM 2593 N N . ASP A 1 379 ? 10.06600 -61.03500 50.07900 1.000 90.86000 786 ASP A N 1
ATOM 2594 C CA . ASP A 1 379 ? 8.66000 -61.22400 49.69300 1.000 90.54000 786 ASP A CA 1
ATOM 2595 C C . ASP A 1 379 ? 8.37500 -60.46700 48.39600 1.000 94.67000 786 ASP A C 1
ATOM 2596 O O . ASP A 1 379 ? 8.24600 -59.24700 48.40200 1.000 94.71000 786 ASP A O 1
ATOM 2601 N N . TYR A 1 380 ? 8.30800 -61.20000 47.28600 1.000 91.41000 787 TYR A N 1
ATOM 2602 C CA . TYR A 1 380 ? 8.11200 -60.65200 45.95400 1.000 91.21000 787 TYR A CA 1
ATOM 2603 C C . TYR A 1 380 ? 6.80700 -59.85700 45.80000 1.000 91.16000 787 TYR A C 1
ATOM 2604 O O . TYR A 1 380 ? 6.86600 -58.71900 45.33400 1.000 90.35000 787 TYR A O 1
ATOM 2613 N N . ARG A 1 381 ? 5.65200 -60.40800 46.20700 1.000 85.54000 788 ARG A N 1
ATOM 2614 C CA . ARG A 1 381 ? 4.39000 -59.66500 46.06000 1.000 84.89000 788 ARG A CA 1
ATOM 2615 C C . ARG A 1 381 ? 4.41700 -58.33100 46.80200 1.000 86.14000 788 ARG A C 1
ATOM 2616 O O . ARG A 1 381 ? 3.85800 -57.36000 46.29500 1.000 87.48000 788 ARG A O 1
ATOM 2624 N N . VAL A 1 382 ? 5.09600 -58.28100 47.97400 1.000 77.94000 789 VAL A N 1
ATOM 2625 C CA . VAL A 1 382 ? 5.26900 -57.07500 48.78800 1.000 75.70000 789 VAL A CA 1
ATOM 2626 C C . VAL A 1 382 ? 6.19700 -56.08500 48.04400 1.000 76.43000 789 VAL A C 1
ATOM 2627 O O . VAL A 1 382 ? 5.87000 -54.90700 47.93800 1.000 76.57000 789 VAL A O 1
ATOM 2631 N N . GLN A 1 383 ? 7.31400 -56.57500 47.50600 1.000 69.67000 790 GLN A N 1
ATOM 2632 C CA . GLN A 1 383 ? 8.26700 -55.77600 46.75500 1.000 68.78000 790 GLN A CA 1
ATOM 2633 C C . GLN A 1 383 ? 7.57000 -55.04500 45.59200 1.000 70.99000 790 GLN A C 1
ATOM 2634 O O . GLN A 1 383 ? 7.71300 -53.83400 45.46700 1.000 70.12000 790 GLN A O 1
ATOM 2640 N N . THR A 1 384 ? 6.80300 -55.80600 44.76500 1.000 67.15000 791 THR A N 1
ATOM 2641 C CA . THR A 1 384 ? 6.03600 -55.39400 43.58200 1.000 66.34000 791 THR A CA 1
ATOM 2642 C C . THR A 1 384 ? 5.00000 -54.31900 43.95900 1.000 68.96000 791 THR A C 1
ATOM 2643 O O . THR A 1 384 ? 4.93200 -53.27800 43.31100 1.000 67.87000 791 THR A O 1
ATOM 2647 N N . THR A 1 385 ? 4.19300 -54.59800 44.99600 1.000 64.97000 792 THR A N 1
ATOM 2648 C CA . THR A 1 385 ? 3.17900 -53.69900 45.53500 1.000 64.44000 792 THR A CA 1
ATOM 2649 C C . THR A 1 385 ? 3.80900 -52.39100 46.04100 1.000 66.94000 792 THR A C 1
ATOM 2650 O O . THR A 1 385 ? 3.26600 -51.32700 45.75300 1.000 67.14000 792 THR A O 1
ATOM 2654 N N . THR A 1 386 ? 4.93500 -52.48100 46.79600 1.000 62.05000 793 THR A N 1
ATOM 2655 C CA . THR A 1 386 ? 5.65300 -51.33400 47.35100 1.000 62.34000 793 THR A CA 1
ATOM 2656 C C . THR A 1 386 ? 6.21700 -50.46900 46.22700 1.000 69.30000 793 THR A C 1
ATOM 2657 O O . THR A 1 386 ? 6.11700 -49.22000 46.28300 1.000 68.19000 793 THR A O 1
ATOM 2661 N N . MET A 1 387 ? 6.77800 -51.15000 45.19700 1.000 67.05000 794 MET A N 1
ATOM 2662 C CA . MET A 1 387 ? 7.33000 -50.50500 44.02500 1.000 68.31000 794 MET A CA 1
ATOM 2663 C C . MET A 1 387 ? 6.23400 -49.71700 43.31200 1.000 70.76000 794 MET A C 1
ATOM 2664 O O . MET A 1 387 ? 6.47400 -48.58900 42.93100 1.000 69.73000 794 MET A O 1
ATOM 2669 N N . CYS A 1 388 ? 5.00200 -50.25000 43.25200 1.000 67.93000 795 CYS A N 1
ATOM 2670 C CA . CYS A 1 388 ? 3.86100 -49.54300 42.66000 1.000 68.13000 795 CYS A CA 1
ATOM 2671 C C . CYS A 1 388 ? 3.50000 -48.28300 43.45200 1.000 71.06000 795 CYS A C 1
ATOM 2672 O O . CYS A 1 388 ? 3.14100 -47.26600 42.87100 1.000 70.73000 795 CYS A O 1
ATOM 2675 N N . VAL A 1 389 ? 3.64300 -48.33700 44.76300 1.000 66.37000 796 VAL A N 1
ATOM 2676 C CA . VAL A 1 389 ? 3.34300 -47.19300 45.60700 1.000 65.23000 796 VAL A CA 1
ATOM 2677 C C . VAL A 1 389 ? 4.46300 -46.10200 45.51500 1.000 66.79000 796 VAL A C 1
ATOM 2678 O O . VAL A 1 389 ? 4.14800 -44.93500 45.29800 1.000 66.19000 796 VAL A O 1
ATOM 2682 N N . SER A 1 390 ? 5.74100 -46.48500 45.66000 1.000 62.44000 797 SER A N 1
ATOM 2683 C CA . SER A 1 390 ? 6.87000 -45.54500 45.69300 1.000 62.02000 797 SER A CA 1
ATOM 2684 C C . SER A 1 390 ? 7.15900 -44.81800 44.37500 1.000 65.83000 797 SER A C 1
ATOM 2685 O O . SER A 1 390 ? 7.50000 -43.62000 44.40200 1.000 65.33000 797 SER A O 1
ATOM 2688 N N . VAL A 1 391 ? 7.03200 -45.54000 43.23200 1.000 61.48000 798 VAL A N 1
ATOM 2689 C CA . VAL A 1 391 ? 7.23600 -44.99600 41.88000 1.000 60.45000 798 VAL A CA 1
ATOM 2690 C C . VAL A 1 391 ? 6.13000 -43.95000 41.53600 1.000 64.50000 798 VAL A C 1
ATOM 2691 O O . VAL A 1 391 ? 6.45300 -42.86800 41.04500 1.000 65.08000 798 VAL A O 1
ATOM 2695 N N . SER A 1 392 ? 4.85100 -44.27600 41.83700 1.000 58.01000 799 SER A N 1
ATOM 2696 C CA . SER A 1 392 ? 3.68200 -43.41700 41.65500 1.000 56.27000 799 SER A CA 1
ATOM 2697 C C . SER A 1 392 ? 3.72500 -42.18100 42.57400 1.000 59.14000 799 SER A C 1
ATOM 2698 O O . SER A 1 392 ? 3.34100 -41.10900 42.13200 1.000 57.50000 799 SER A O 1
ATOM 2701 N N . LEU A 1 393 ? 4.14900 -42.35000 43.84800 1.000 58.24000 800 LEU A N 1
ATOM 2702 C CA . LEU A 1 393 ? 4.27900 -41.30100 44.87300 1.000 59.68000 800 LEU A CA 1
ATOM 2703 C C . LEU A 1 393 ? 5.32700 -40.28800 44.43500 1.000 65.70000 800 LEU A C 1
ATOM 2704 O O . LEU A 1 393 ? 5.15500 -39.08600 44.67400 1.000 64.96000 800 LEU A O 1
ATOM 2709 N N . SER A 1 394 ? 6.40000 -40.79000 43.75600 1.000 63.72000 801 SER A N 1
ATOM 2710 C CA . SER A 1 394 ? 7.49100 -40.00400 43.17300 1.000 63.49000 801 SER A CA 1
ATOM 2711 C C . SER A 1 394 ? 6.94400 -39.13200 42.04700 1.000 69.24000 801 SER A C 1
ATOM 2712 O O . SER A 1 394 ? 7.37800 -37.99000 41.91100 1.000 71.53000 801 SER A O 1
ATOM 2715 N N . GLY A 1 395 ? 5.97900 -39.66300 41.28600 1.000 63.58000 802 GLY A N 1
ATOM 2716 C CA . GLY A 1 395 ? 5.29400 -38.94600 40.22300 1.000 62.55000 802 GLY A CA 1
ATOM 2717 C C . GLY A 1 395 ? 4.37700 -37.86900 40.76300 1.000 65.52000 802 GLY A C 1
ATOM 2718 O O . GLY A 1 395 ? 4.42900 -36.71900 40.31900 1.000 65.68000 802 GLY A O 1
ATOM 2719 N N . SER A 1 396 ? 3.54300 -38.23600 41.74000 1.000 61.45000 803 SER A N 1
ATOM 2720 C CA . SER A 1 396 ? 2.58000 -37.36400 42.42100 1.000 61.59000 803 SER A CA 1
ATOM 2721 C C . SER A 1 396 ? 3.20900 -36.12600 43.07000 1.000 66.75000 803 SER A C 1
ATOM 2722 O O . SER A 1 396 ? 2.59800 -35.05600 43.06300 1.000 66.43000 803 SER A O 1
ATOM 2725 N N . VAL A 1 397 ? 4.43000 -36.27100 43.61000 1.000 63.20000 804 VAL A N 1
ATOM 2726 C CA . VAL A 1 397 ? 5.19300 -35.18800 44.23200 1.000 62.79000 804 VAL A CA 1
ATOM 2727 C C . VAL A 1 397 ? 5.61700 -34.11700 43.21200 1.000 66.74000 804 VAL A C 1
ATOM 2728 O O . VAL A 1 397 ? 5.65800 -32.92800 43.54000 1.000 66.10000 804 VAL A O 1
ATOM 2732 N N . VAL A 1 398 ? 5.93000 -34.54600 41.98100 1.000 63.39000 805 VAL A N 1
ATOM 2733 C CA . VAL A 1 398 ? 6.32700 -33.65100 40.88700 1.000 62.68000 805 VAL A CA 1
ATOM 2734 C C . VAL A 1 398 ? 5.07800 -32.89000 40.42800 1.000 68.19000 805 VAL A C 1
ATOM 2735 O O . VAL A 1 398 ? 5.14000 -31.68600 40.17000 1.000 67.81000 805 VAL A O 1
ATOM 2739 N N . LEU A 1 399 ? 3.93500 -33.59000 40.38100 1.000 66.01000 806 LEU A N 1
ATOM 2740 C CA . LEU A 1 399 ? 2.65700 -32.97800 40.00700 1.000 66.16000 806 LEU A CA 1
ATOM 2741 C C . LEU A 1 399 ? 2.13900 -31.99500 41.06800 1.000 71.67000 806 LEU A C 1
ATOM 2742 O O . LEU A 1 399 ? 1.61500 -30.93600 40.70700 1.000 73.48000 806 LEU A O 1
ATOM 2747 N N . GLY A 1 400 ? 2.30500 -32.34700 42.34400 1.000 65.07000 807 GLY A N 1
ATOM 2748 C CA . GLY A 1 400 ? 1.82600 -31.53700 43.44700 1.000 64.57000 807 GLY A CA 1
ATOM 2749 C C . GLY A 1 400 ? 2.64600 -30.29900 43.72800 1.000 70.40000 807 GLY A C 1
ATOM 2750 O O . GLY A 1 400 ? 2.08100 -29.22100 43.86600 1.000 69.88000 807 GLY A O 1
ATOM 2751 N N . CYS A 1 401 ? 3.97500 -30.45200 43.87100 1.000 68.46000 808 CYS A N 1
ATOM 2752 C CA . CYS A 1 401 ? 4.89800 -29.36600 44.20200 1.000 68.53000 808 CYS A CA 1
ATOM 2753 C C . CYS A 1 401 ? 5.20400 -28.44600 43.04300 1.000 71.87000 808 CYS A C 1
ATOM 2754 O O . CYS A 1 401 ? 5.34600 -27.23400 43.25200 1.000 72.08000 808 CYS A O 1
ATOM 2757 N N . LEU A 1 402 ? 5.40500 -29.00400 41.84600 1.000 66.22000 809 LEU A N 1
ATOM 2758 C CA . LEU A 1 402 ? 5.81700 -28.16600 40.73500 1.000 65.07000 809 LEU A CA 1
ATOM 2759 C C . LEU A 1 402 ? 4.67200 -27.68200 39.84900 1.000 69.03000 809 LEU A C 1
ATOM 2760 O O . LEU A 1 402 ? 4.50900 -26.47800 39.64000 1.000 69.24000 809 LEU A O 1
ATOM 2765 N N . PHE A 1 403 ? 3.87600 -28.61400 39.35200 1.000 64.46000 810 PHE A N 1
ATOM 2766 C CA . PHE A 1 403 ? 2.83000 -28.31400 38.40800 1.000 63.93000 810 PHE A CA 1
ATOM 2767 C C . PHE A 1 403 ? 1.57400 -27.73300 39.02700 1.000 66.90000 810 PHE A C 1
ATOM 2768 O O . PHE A 1 403 ? 1.06100 -26.77400 38.45200 1.000 66.49000 810 PHE A O 1
ATOM 2776 N N . ALA A 1 404 ? 1.07400 -28.26600 40.17000 1.000 62.49000 811 ALA A N 1
ATOM 2777 C CA . ALA A 1 404 ? -0.15400 -27.72100 40.77500 1.000 62.03000 811 ALA A CA 1
ATOM 2778 C C . ALA A 1 404 ? -0.08800 -26.18800 40.99000 1.000 67.16000 811 ALA A C 1
ATOM 2779 O O . ALA A 1 404 ? -1.00500 -25.51600 40.50300 1.000 65.41000 811 ALA A O 1
ATOM 2781 N N . PRO A 1 405 ? 1.00800 -25.59900 41.57800 1.000 64.26000 812 PRO A N 1
ATOM 2782 C CA . PRO A 1 405 ? 1.07400 -24.12700 41.68800 1.000 63.28000 812 PRO A CA 1
ATOM 2783 C C . PRO A 1 405 ? 1.06700 -23.43800 40.31900 1.000 69.30000 812 PRO A C 1
ATOM 2784 O O . PRO A 1 405 ? 0.38600 -22.41500 40.15300 1.000 69.91000 812 PRO A O 1
ATOM 2788 N N . LYS A 1 406 ? 1.76300 -24.02800 39.31500 1.000 67.16000 813 LYS A N 1
ATOM 2789 C CA . LYS A 1 406 ? 1.79300 -23.51800 37.93100 1.000 66.92000 813 LYS A CA 1
ATOM 2790 C C . LYS A 1 406 ? 0.36900 -23.49900 37.37100 1.000 69.44000 813 LYS A C 1
ATOM 2791 O O . LYS A 1 406 ? -0.06900 -22.47200 36.85800 1.000 68.44000 813 LYS A O 1
ATOM 2797 N N . LEU A 1 407 ? -0.37400 -24.60500 37.56900 1.000 66.39000 814 LEU A N 1
ATOM 2798 C CA . LEU A 1 407 ? -1.76200 -24.78200 37.14000 1.000 66.68000 814 LEU A CA 1
ATOM 2799 C C . LEU A 1 407 ? -2.73500 -23.76700 37.73600 1.000 71.07000 814 LEU A C 1
ATOM 2800 O O . LEU A 1 407 ? -3.56000 -23.23000 37.00500 1.000 70.95000 814 LEU A O 1
ATOM 2805 N N . TYR A 1 408 ? -2.65500 -23.53300 39.05400 1.000 68.76000 815 TYR A N 1
ATOM 2806 C CA . TYR A 1 408 ? -3.51500 -22.60700 39.77800 1.000 69.92000 815 TYR A CA 1
ATOM 2807 C C . TYR A 1 408 ? -3.44600 -21.18200 39.18700 1.000 73.58000 815 TYR A C 1
ATOM 2808 O O . TYR A 1 408 ? -4.48900 -20.55100 39.06600 1.000 74.19000 815 TYR A O 1
ATOM 2817 N N . ILE A 1 409 ? -2.24800 -20.70400 38.76600 1.000 68.14000 816 ILE A N 1
ATOM 2818 C CA . ILE A 1 409 ? -2.11900 -19.38600 38.12600 1.000 66.56000 816 ILE A CA 1
ATOM 2819 C C . ILE A 1 409 ? -2.78600 -19.40700 36.75400 1.000 68.86000 816 ILE A C 1
ATOM 2820 O O . ILE A 1 409 ? -3.62800 -18.55500 36.51500 1.000 68.25000 816 ILE A O 1
ATOM 2825 N N . ILE A 1 410 ? -2.42200 -20.37800 35.86400 1.000 64.27000 817 ILE A N 1
ATOM 2826 C CA . ILE A 1 410 ? -2.98400 -20.53700 34.50300 1.000 63.09000 817 ILE A CA 1
ATOM 2827 C C . ILE A 1 410 ? -4.52100 -20.51600 34.51200 1.000 68.85000 817 ILE A C 1
ATOM 2828 O O . ILE A 1 410 ? -5.12800 -19.73400 33.78300 1.000 71.13000 817 ILE A O 1
ATOM 2833 N N . LEU A 1 411 ? -5.13000 -21.36200 35.33900 1.000 65.08000 818 LEU A N 1
ATOM 2834 C CA . LEU A 1 411 ? -6.57100 -21.54600 35.40200 1.000 65.81000 818 LEU A CA 1
ATOM 2835 C C . LEU A 1 411 ? -7.33600 -20.52800 36.24000 1.000 75.49000 818 LEU A C 1
ATOM 2836 O O . LEU A 1 411 ? -8.37800 -20.04800 35.78000 1.000 78.29000 818 LEU A O 1
ATOM 2841 N N . PHE A 1 412 ? -6.86500 -20.21300 37.45600 1.000 71.63000 819 PHE A N 1
ATOM 2842 C CA . PHE A 1 412 ? -7.61700 -19.32600 38.32900 1.000 71.12000 819 PHE A CA 1
ATOM 2843 C C . PHE A 1 412 ? -7.05000 -17.92500 38.47900 1.000 75.26000 819 PHE A C 1
ATOM 2844 O O . PHE A 1 412 ? -7.72400 -17.08300 39.07200 1.000 75.91000 819 PHE A O 1
ATOM 2852 N N . GLN A 1 413 ? -5.87600 -17.62600 37.90000 1.000 71.48000 820 GLN A N 1
ATOM 2853 C CA . GLN A 1 413 ? -5.32900 -16.24800 37.93900 1.000 70.84000 820 GLN A CA 1
ATOM 2854 C C . GLN A 1 413 ? -4.85300 -15.80400 36.51300 1.000 74.56000 820 GLN A C 1
ATOM 2855 O O . GLN A 1 413 ? -3.69000 -15.41300 36.36000 1.000 74.19000 820 GLN A O 1
ATOM 2861 N N . PRO A 1 414 ? -5.72600 -15.89500 35.45800 1.000 71.13000 821 PRO A N 1
ATOM 2862 C CA . PRO A 1 414 ? -5.29600 -15.55500 34.08600 1.000 71.09000 821 PRO A CA 1
ATOM 2863 C C . PRO A 1 414 ? -4.76800 -14.14100 33.84700 1.000 76.56000 821 PRO A C 1
ATOM 2864 O O . PRO A 1 414 ? -4.08000 -13.93000 32.84400 1.000 76.85000 821 PRO A O 1
ATOM 2868 N N . GLN A 1 415 ? -5.11100 -13.17900 34.74300 1.000 72.59000 822 GLN A N 1
ATOM 2869 C CA .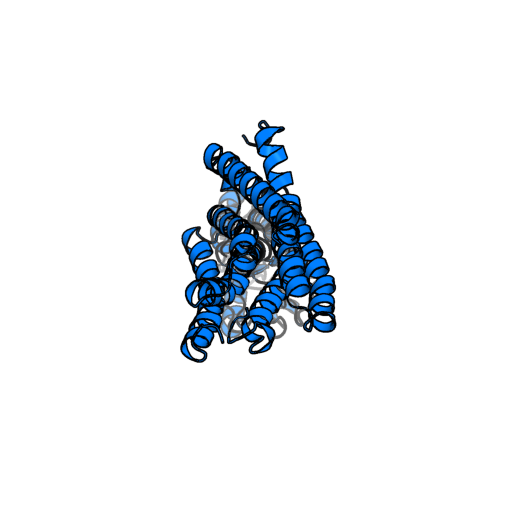 GLN A 1 415 ? -4.65900 -11.78600 34.71600 1.000 72.08000 822 GLN A CA 1
ATOM 2870 C C . GLN A 1 415 ? -3.16800 -11.70600 35.05300 1.000 78.78000 822 GLN A C 1
ATOM 2871 O O . GLN A 1 415 ? -2.50700 -10.75600 34.63200 1.000 80.90000 822 GLN A O 1
ATOM 2877 N N . LYS A 1 416 ? -2.65600 -12.68100 35.84500 1.000 75.19000 823 LYS A N 1
ATOM 2878 C CA . LYS A 1 416 ? -1.25100 -12.80200 36.24300 1.000 74.87000 823 LYS A CA 1
ATOM 2879 C C . LYS A 1 416 ? -0.45900 -13.55200 35.14300 1.000 82.57000 823 LYS A C 1
ATOM 2880 O O . LYS A 1 416 ? 0.76900 -13.57400 35.18600 1.000 82.51000 823 LYS A O 1
ATOM 2882 N N . ASN A 1 417 ? -1.17800 -14.11700 34.12800 1.000 80.90000 824 ASN A N 1
ATOM 2883 C CA . ASN A 1 417 ? -0.68000 -14.89700 32.98100 1.000 80.73000 824 ASN A CA 1
ATOM 2884 C C . ASN A 1 417 ? -0.94100 -14.17500 31.60900 1.000 86.29000 824 ASN A C 1
ATOM 2885 O O . ASN A 1 417 ? -1.25600 -14.80900 30.59300 1.000 86.42000 824 ASN A O 1
ATOM 2890 N N . VAL A 1 418 ? -0.80300 -12.84200 31.60200 1.000 83.74000 825 VAL A N 1
ATOM 2891 C CA . VAL A 1 418 ? -1.02800 -11.98300 30.43800 1.000 110.58000 825 VAL A CA 1
ATOM 2892 C C . VAL A 1 418 ? 0.04300 -10.89700 30.33200 1.000 133.83000 825 VAL A C 1
ATOM 2893 O O . VAL A 1 418 ? 1.23600 -11.19800 30.29700 1.000 101.06000 825 VAL A O 1
#